Protein AF-X0ZKD6-F1 (afdb_monomer_lite)

Sequence (650 aa):
MKKIFSILFILLLLIPFLISNINLFAEEFKEINYSNDIRKPVVSGIFYPGSAEELKEKIDNLLNKVEREELKGELIGLIVPHAGYDYSGEIAAYAYKQLEGKNFNTVILIGESHYHRFPGASIGNYKSYQTPLGEVEVDNDLATNIIKYEKAIKFYPQVHQGEHSLEVQLPFLQTLLRDFKILPIILGERSSKLSSQIVQAIMQELKGREEKILFIASTDLSHFYPYQTALQLDNLTIKAIEKLDSDSFYQGLSYGNYYLCGGAAVGTLLKIAENLQANKVKLLKYANSGDVTGDKSRVVGYAAFVISKNNPQLNLKEAYYYLELGDSEVQCLLCPRECILVEGERGICGVRQNIKGKLYTLVYGRPVAVHVDPIEKKPISHMLPGSKSFSIATAGCNLGCRFCQNWQISQVLPEDIRSYDLPPEKVVQLALENNCQSIAYTYSEPTIFYEYMIETAKLAHQKGLKNIYVTSGYINPEPLRELCKYIDAANLDIKGFTEDYYRKYCLGKLQPVLESAKIMQEEGVWIELTNLILPTINDDMEVIREMCEWVKKNLGPDVPLYFSRFYPAYKITHLPPTPVETLEKAREIALDVGLHYVYIGNVPGNPAEHTYCPNCGKLLIQRVGFFVTTNNLNEDRCPSCGEKIPGIWK

Foldseek 3Di:
DPVVVVVVVVVVVCVVVVVVVVVVPVVPDPQCQAAQDEQEDDCDVNLADNAQVRRLVLLVVLLVVEDADDDLFAFAEKEFEQGRCLQGVNQRSLQLNNLAPHEFAEEEEEFEQPDDADFAKAKARYQWYAGNNGTAGAPNVLSSQLCVQFVSYGHDNVRRNNDRQRVSNPSSCSNHYPNYHYTYMYGNDQDPVSLVSSLVSNCVSCVPDPGGYYYYQYKWFAWFAFQVVSVVQQVQQVVLLFVLDLVVLSVCVVVVSTGMNRSSSSSSSSVNLVVVVFDGKDWSDKDWSCVSPVDRRTIIITTMMTIGRRFLQFDKDFDDAWDQPDQFWIFGQWFPQRDIAGAQDDDQQLQWGGHRSTIIGRCAQWFQDWDWAAVVVLVDDFAAHQFTATETEAAGANWDAQQQPLCVRHVDHNRSGHTDRGALVNSLVVCVVVRGQAYEHDSGANSSNLVRQQSSLVVNVVVNHAYEHEHCQRTDLPSLLSSLVRHQAYEHEQAAQDQVLCCPRTVHGNVSSLVSLLSSVVSPHQYAYEYEDFPPRRLDLVRLLVVLLSCCVRVNLQHAYEHEWGDQDRNRNPGHIDDPVSRVSSQVSSVVSPRQQYAYAPDFPPQRPFDADSPPRHTAWDDGHRHTPDHNDPQQADPPPRDGRDHHHD

Radius of gyration: 32.44 Å; chains: 1; bounding box: 76×111×81 Å

Structure (mmCIF, N/CA/C/O backbone):
data_AF-X0ZKD6-F1
#
_entry.id   AF-X0ZKD6-F1
#
loop_
_atom_site.group_PDB
_atom_site.id
_atom_site.type_symbol
_atom_site.label_atom_id
_atom_site.label_alt_id
_atom_site.label_comp_id
_atom_site.label_asym_id
_atom_site.label_entity_id
_atom_site.label_seq_id
_atom_site.pdbx_PDB_ins_code
_atom_site.Cartn_x
_atom_site.Cartn_y
_atom_site.Cartn_z
_atom_site.occupancy
_atom_site.B_iso_or_equiv
_atom_site.auth_seq_id
_atom_site.auth_comp_id
_atom_site.auth_asym_id
_atom_site.auth_atom_id
_atom_site.pdbx_PDB_model_num
ATOM 1 N N . MET A 1 1 ? -4.345 86.643 7.576 1.00 53.53 1 MET A N 1
ATOM 2 C CA . MET A 1 1 ? -4.894 86.299 8.912 1.00 53.53 1 MET A CA 1
ATOM 3 C C . MET A 1 1 ? -6.392 85.923 8.941 1.00 53.53 1 MET A C 1
ATOM 5 O O . MET A 1 1 ? -6.964 85.900 10.016 1.00 53.53 1 MET A O 1
ATOM 9 N N . LYS A 1 2 ? -7.037 85.525 7.824 1.00 49.38 2 LYS A N 1
ATOM 10 C CA . LYS A 1 2 ? -8.420 84.975 7.837 1.00 49.38 2 LYS A CA 1
ATOM 11 C C . LYS A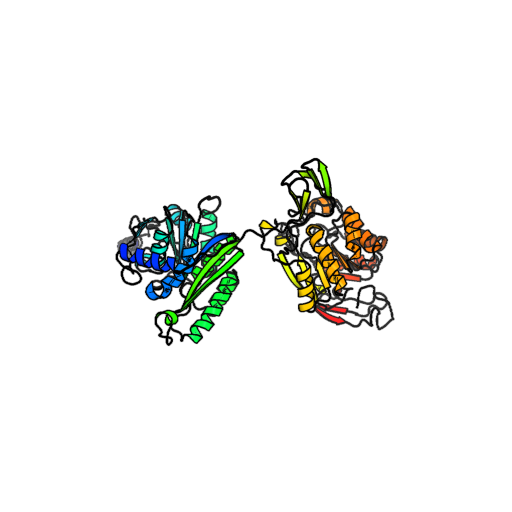 1 2 ? -8.556 83.512 7.365 1.00 49.38 2 LYS A C 1
ATOM 13 O O . LYS A 1 2 ? -9.641 82.961 7.447 1.00 49.38 2 LYS A O 1
ATOM 18 N N . LYS A 1 3 ? -7.469 82.852 6.934 1.00 48.03 3 LYS A N 1
ATOM 19 C CA . LYS A 1 3 ? -7.477 81.425 6.529 1.00 48.03 3 LYS A CA 1
ATOM 20 C C . LYS A 1 3 ? -6.946 80.439 7.584 1.00 48.03 3 LYS A C 1
ATOM 22 O O . LYS A 1 3 ? -7.181 79.250 7.448 1.00 48.03 3 LYS A O 1
ATOM 27 N N . ILE A 1 4 ? -6.294 80.916 8.650 1.00 50.34 4 ILE A N 1
ATOM 28 C CA . ILE A 1 4 ? -5.746 80.048 9.717 1.00 50.34 4 ILE A CA 1
ATOM 29 C C . ILE A 1 4 ? -6.772 79.817 10.845 1.00 50.34 4 ILE A C 1
ATOM 31 O O . ILE A 1 4 ? -6.809 78.745 11.436 1.00 50.34 4 ILE A O 1
ATOM 35 N N . PHE A 1 5 ? -7.694 80.760 11.071 1.00 47.28 5 PHE A N 1
ATOM 36 C CA . PHE A 1 5 ? -8.728 80.627 12.108 1.00 47.28 5 PHE A CA 1
ATOM 37 C C . PHE A 1 5 ? -9.883 79.682 11.740 1.00 47.28 5 PHE A C 1
ATOM 39 O O . PHE A 1 5 ? -10.546 79.164 12.631 1.00 47.28 5 PHE A O 1
ATOM 46 N N . SER A 1 6 ? -10.109 79.405 10.450 1.00 50.22 6 SER A N 1
ATOM 47 C CA . SER A 1 6 ? -11.220 78.538 10.024 1.00 50.22 6 SER A CA 1
ATOM 48 C C . SER A 1 6 ? -10.877 77.042 10.067 1.00 50.22 6 SER A C 1
ATOM 50 O O . SER A 1 6 ? -11.782 76.218 10.106 1.00 50.22 6 SER A O 1
ATOM 52 N N . ILE A 1 7 ? -9.586 76.686 10.084 1.00 51.75 7 ILE A N 1
ATOM 53 C CA . ILE A 1 7 ? -9.123 75.288 10.134 1.00 51.75 7 ILE A CA 1
ATOM 54 C C . ILE A 1 7 ? -9.031 74.801 11.590 1.00 51.75 7 ILE A C 1
ATOM 56 O O . ILE A 1 7 ? -9.408 73.667 11.876 1.00 51.75 7 ILE A O 1
ATOM 60 N N . LEU A 1 8 ? -8.636 75.668 12.534 1.00 48.44 8 LEU A N 1
ATOM 61 C CA . LEU A 1 8 ? -8.572 75.296 13.954 1.00 48.44 8 LEU A CA 1
ATOM 62 C C . LEU A 1 8 ? -9.957 75.046 14.581 1.00 48.44 8 LEU A C 1
ATOM 64 O O . LEU A 1 8 ? -10.080 74.193 15.453 1.00 48.44 8 LEU A O 1
ATOM 68 N N . PHE A 1 9 ? -11.005 75.741 14.123 1.00 50.91 9 PHE A N 1
ATOM 69 C CA . PHE A 1 9 ? -12.355 75.585 14.682 1.00 50.91 9 PHE A CA 1
ATOM 70 C C . PHE A 1 9 ? -13.057 74.297 14.210 1.00 50.91 9 PHE A C 1
ATOM 72 O O . PHE A 1 9 ? -13.840 73.713 14.952 1.00 50.91 9 PHE A O 1
ATOM 79 N N . ILE A 1 10 ? -12.728 73.805 13.007 1.00 52.53 10 ILE A N 1
ATOM 80 C CA . ILE A 1 10 ? -13.249 72.531 12.478 1.00 52.53 10 ILE A CA 1
ATOM 81 C C . ILE A 1 10 ? -12.536 71.333 13.131 1.00 52.53 10 ILE A C 1
ATOM 83 O O . ILE A 1 10 ? -13.174 70.324 13.420 1.00 52.53 10 ILE A O 1
ATOM 87 N N . LEU A 1 11 ? -11.242 71.457 13.451 1.00 47.09 11 LEU A N 1
ATOM 88 C CA . LEU A 1 11 ? -10.489 70.413 14.161 1.00 47.09 11 LEU A CA 1
ATOM 89 C C . LEU A 1 11 ? -10.928 70.243 15.627 1.00 47.09 11 LEU A C 1
ATOM 91 O O . LEU A 1 11 ? -10.964 69.118 16.112 1.00 47.09 11 LEU A O 1
ATOM 95 N N . LEU A 1 12 ? -11.335 71.315 16.318 1.00 49.56 12 LEU A N 1
ATOM 96 C CA . LEU A 1 12 ? -11.807 71.243 17.712 1.00 49.56 12 LEU A CA 1
ATOM 97 C C . LEU A 1 12 ? -13.228 70.670 17.869 1.00 49.56 12 LEU A C 1
ATOM 99 O O . LEU A 1 12 ? -13.537 70.112 18.920 1.00 49.56 12 LEU A O 1
ATOM 103 N N . LEU A 1 13 ? -14.068 70.732 16.829 1.00 48.03 13 LEU A N 1
ATOM 104 C CA . LEU A 1 13 ? -15.412 70.131 16.830 1.00 48.03 13 LEU A CA 1
ATOM 105 C C . LEU A 1 13 ? -15.420 68.630 16.480 1.00 48.03 13 LEU A C 1
ATOM 107 O O . LEU A 1 13 ? -16.409 67.953 16.747 1.00 48.03 13 LEU A O 1
ATOM 111 N N . LEU A 1 14 ? -14.323 68.088 15.936 1.00 44.81 14 LEU A N 1
ATOM 112 C CA . LEU A 1 14 ? -14.193 66.662 15.598 1.00 44.81 14 LEU A CA 1
ATOM 113 C C . LEU A 1 14 ? -13.584 65.811 16.725 1.00 44.81 14 LEU A C 1
ATOM 115 O O . LEU A 1 14 ? -13.736 64.591 16.716 1.00 44.81 14 LEU A O 1
ATOM 119 N N . ILE A 1 15 ? -12.950 66.423 17.730 1.00 48.97 15 ILE A N 1
ATOM 120 C CA . ILE A 1 15 ? -12.330 65.698 18.854 1.00 48.97 15 ILE A CA 1
ATOM 121 C C . ILE A 1 15 ? -13.371 64.964 19.732 1.00 48.97 15 ILE A C 1
ATOM 123 O O . ILE A 1 15 ? -13.140 63.796 20.045 1.00 48.97 15 ILE A O 1
ATOM 127 N N . PRO A 1 16 ? -14.556 65.527 20.058 1.00 45.81 16 PRO A N 1
ATOM 128 C CA . PRO A 1 16 ? -15.586 64.781 20.790 1.00 45.81 16 PRO A CA 1
ATOM 129 C C . PRO A 1 16 ? -16.235 63.661 19.956 1.00 45.81 16 PRO A C 1
ATOM 131 O O . PRO A 1 16 ? -16.715 62.677 20.519 1.00 45.81 16 PRO A O 1
ATOM 134 N N . PHE A 1 17 ? -16.231 63.776 18.620 1.00 44.31 17 PHE A N 1
ATOM 135 C CA . PHE A 1 17 ? -16.804 62.778 17.703 1.00 44.31 17 PHE A CA 1
ATOM 136 C C . PHE A 1 17 ? -15.842 61.612 17.415 1.00 44.31 17 PHE A C 1
ATOM 138 O O . PHE A 1 17 ? -16.290 60.488 17.186 1.00 44.31 17 PHE A O 1
ATOM 145 N N . LEU A 1 18 ? -14.523 61.845 17.488 1.00 43.62 18 LEU A N 1
ATOM 146 C CA . LEU A 1 18 ? -13.526 60.771 17.489 1.00 43.62 18 LEU A CA 1
ATOM 147 C C . LEU A 1 18 ? -13.457 60.055 18.844 1.00 43.62 18 LEU A C 1
ATOM 149 O O . LEU A 1 18 ? -13.386 58.834 18.864 1.00 43.62 18 LEU A O 1
ATOM 153 N N . ILE A 1 19 ? -13.547 60.762 19.975 1.00 46.41 19 ILE A N 1
ATOM 154 C CA . ILE A 1 19 ? -13.463 60.116 21.301 1.00 46.41 19 ILE A CA 1
ATOM 155 C C . ILE A 1 19 ? -14.741 59.318 21.632 1.00 46.41 19 ILE A C 1
ATOM 157 O O . ILE A 1 19 ? -14.655 58.265 22.260 1.00 46.41 19 ILE A O 1
ATOM 161 N N . SER A 1 20 ? -15.915 59.741 21.146 1.00 38.91 20 SER A N 1
ATOM 162 C CA . SER A 1 20 ? -17.156 58.958 21.295 1.00 38.91 20 SER A CA 1
ATOM 163 C C . SER A 1 20 ? -17.243 57.744 20.360 1.00 38.91 20 SER A C 1
ATOM 165 O O . SER A 1 20 ? -17.890 56.771 20.728 1.00 38.91 20 SER A O 1
ATOM 167 N N . ASN A 1 21 ? -16.544 57.733 19.216 1.00 39.16 21 ASN A N 1
ATOM 168 C CA . ASN A 1 21 ? -16.465 56.549 18.344 1.00 39.16 21 ASN A CA 1
ATOM 169 C C . ASN A 1 21 ? -15.278 55.622 18.650 1.00 39.16 21 ASN A C 1
ATOM 171 O O . ASN A 1 21 ? -15.333 54.447 18.302 1.00 39.16 21 ASN A O 1
ATOM 175 N N . ILE A 1 22 ? -14.237 56.094 19.343 1.00 39.00 22 ILE A N 1
ATOM 176 C CA . ILE A 1 22 ? -13.156 55.223 19.833 1.00 39.00 22 ILE A CA 1
ATOM 177 C C . ILE A 1 22 ? -13.643 54.379 21.022 1.00 39.00 22 ILE A C 1
ATOM 179 O O . ILE A 1 22 ? -13.283 53.214 21.115 1.00 39.00 22 ILE A O 1
ATOM 183 N N . ASN A 1 23 ? -14.560 54.888 21.851 1.00 35.38 23 ASN A N 1
ATOM 184 C CA . ASN A 1 23 ? -15.166 54.100 22.936 1.00 35.38 23 ASN A CA 1
ATOM 185 C C . ASN A 1 23 ? -16.366 53.229 22.513 1.00 35.38 23 ASN A C 1
ATOM 187 O O . ASN A 1 23 ? -16.865 52.470 23.336 1.00 35.38 23 ASN A O 1
ATOM 191 N N . LEU A 1 24 ? -16.812 53.296 21.253 1.00 37.22 24 LEU A N 1
ATOM 192 C CA . LEU A 1 24 ? -17.869 52.427 20.701 1.00 37.22 24 LEU A CA 1
ATOM 193 C C . LEU A 1 24 ? -17.323 51.252 19.867 1.00 37.22 24 LEU A C 1
ATOM 195 O O . LEU A 1 24 ? -18.090 50.385 19.462 1.00 37.22 24 LEU A O 1
ATOM 199 N N . PHE A 1 25 ? -16.002 51.188 19.667 1.00 37.78 25 PHE A N 1
ATOM 200 C CA . PHE A 1 25 ? -15.302 50.046 19.062 1.00 37.78 25 PHE A CA 1
ATOM 201 C C . PHE A 1 25 ? -14.156 49.498 19.932 1.00 37.78 25 PHE A C 1
ATOM 203 O O . PHE A 1 25 ? -13.502 48.538 19.536 1.00 37.78 25 PHE A O 1
ATOM 210 N N . ALA A 1 26 ? -13.935 50.069 21.123 1.00 33.50 26 ALA A N 1
ATOM 211 C CA . ALA A 1 26 ? -12.956 49.602 22.110 1.00 33.50 26 ALA A CA 1
ATOM 212 C C . ALA A 1 26 ? -13.557 48.696 23.204 1.00 33.50 26 ALA A C 1
ATOM 214 O O . ALA A 1 26 ? -12.905 48.438 24.214 1.00 33.50 26 ALA A O 1
ATOM 215 N N . GLU A 1 27 ? -14.748 48.128 22.984 1.00 35.12 27 GLU A N 1
ATOM 216 C CA . GLU A 1 27 ? -15.016 46.763 23.459 1.00 35.12 27 GLU A CA 1
ATOM 217 C C . GLU A 1 27 ? -14.359 45.788 22.471 1.00 35.12 27 GLU A C 1
ATOM 219 O O . GLU A 1 27 ? -15.003 45.019 21.758 1.00 35.12 27 GLU A O 1
ATOM 224 N N . GLU A 1 28 ? -13.028 45.864 22.389 1.00 38.66 28 GLU A N 1
ATOM 225 C CA . GLU A 1 28 ? -12.229 44.792 21.823 1.00 38.66 28 GLU A CA 1
ATOM 226 C C . GLU A 1 28 ? -12.527 43.545 22.650 1.00 38.66 28 GLU A C 1
ATOM 228 O O . GLU A 1 28 ? -12.173 43.447 23.828 1.00 38.66 28 GLU A O 1
ATOM 233 N N . PHE A 1 29 ? -13.236 42.617 22.009 1.00 43.81 29 PHE A N 1
ATOM 234 C CA . PHE A 1 29 ? -13.359 41.219 22.376 1.00 43.81 29 PHE A CA 1
ATOM 235 C C . PHE A 1 29 ? -12.058 40.742 23.030 1.00 43.81 29 PHE A C 1
ATOM 237 O O . PHE A 1 29 ? -11.100 40.376 22.348 1.00 43.81 29 PHE A O 1
ATOM 244 N N . LYS A 1 30 ? -12.030 40.666 24.365 1.00 42.50 30 LYS A N 1
ATOM 245 C CA . LYS A 1 30 ? -11.218 39.633 25.000 1.00 42.50 30 LYS A CA 1
ATOM 246 C C . LYS A 1 30 ? -11.683 38.337 24.348 1.00 42.50 30 LYS A C 1
ATOM 248 O O . LYS A 1 30 ? -12.866 38.019 24.439 1.00 42.50 30 LYS A O 1
ATOM 253 N N . GLU A 1 31 ? -10.797 37.633 23.648 1.00 57.66 31 GLU A N 1
ATOM 254 C CA . GLU A 1 31 ? -11.055 36.257 23.230 1.00 57.66 31 GLU A CA 1
ATOM 255 C C . GLU A 1 31 ? -11.276 35.446 24.510 1.00 57.66 31 GLU A C 1
ATOM 257 O O . GLU A 1 31 ? -10.340 34.974 25.159 1.00 57.66 31 GLU A O 1
ATOM 262 N N . ILE A 1 32 ? -12.536 35.381 24.947 1.00 59.94 32 ILE A N 1
ATOM 263 C CA . ILE A 1 32 ? -12.964 34.520 26.035 1.00 59.94 32 ILE A CA 1
ATOM 264 C C . ILE A 1 32 ? -12.876 33.120 25.459 1.00 59.94 32 ILE A C 1
ATOM 266 O O . ILE A 1 32 ? -13.803 32.617 24.834 1.00 59.94 32 ILE A O 1
ATOM 270 N N . ASN A 1 33 ? -11.710 32.515 25.634 1.00 75.25 33 ASN A N 1
ATOM 271 C CA . ASN A 1 33 ? -11.472 31.167 25.163 1.00 75.25 33 ASN A CA 1
ATOM 272 C C . ASN A 1 33 ? -12.085 30.130 26.096 1.00 75.25 33 ASN A C 1
ATOM 274 O O . ASN A 1 33 ? -12.105 28.985 25.693 1.00 75.25 33 ASN A O 1
ATOM 278 N N . TYR A 1 34 ? -12.588 30.504 27.281 1.00 87.69 34 TYR A N 1
ATOM 279 C CA . TYR A 1 34 ? -13.084 29.603 28.327 1.00 87.69 34 TYR A CA 1
ATOM 280 C C . TYR A 1 34 ? -14.214 30.248 29.153 1.00 87.69 34 TYR A C 1
ATOM 282 O O . TYR A 1 34 ? -14.156 31.444 29.439 1.00 87.69 34 TYR A O 1
ATOM 290 N N . SER A 1 35 ? -15.209 29.461 29.575 1.00 89.50 35 SER A N 1
ATOM 291 C CA . SER A 1 35 ? -16.258 29.861 30.523 1.00 89.50 35 SER A CA 1
ATOM 292 C C . SER A 1 35 ? -16.315 28.911 31.723 1.00 89.50 35 SER A C 1
ATOM 294 O O . SER A 1 35 ? -16.277 27.695 31.564 1.00 89.50 35 SER A O 1
ATOM 296 N N . ASN A 1 36 ? -16.492 29.472 32.925 1.00 90.06 36 ASN A N 1
ATOM 297 C CA . ASN A 1 36 ? -16.767 28.711 34.151 1.00 90.06 36 ASN A CA 1
ATOM 298 C C . ASN A 1 36 ? -18.225 28.220 34.252 1.00 90.06 36 ASN A C 1
ATOM 300 O O . ASN A 1 36 ? -18.577 27.552 35.227 1.00 90.06 36 ASN A O 1
ATOM 304 N N . ASP A 1 37 ? -19.074 28.564 33.283 1.00 94.44 37 ASP A N 1
ATOM 305 C CA . ASP A 1 37 ? -20.477 28.165 33.267 1.00 94.44 37 ASP A CA 1
ATOM 306 C C . ASP A 1 37 ? -20.640 26.675 32.948 1.00 94.44 37 ASP A C 1
ATOM 308 O O . ASP A 1 37 ? -19.805 26.050 32.288 1.00 94.44 37 ASP A O 1
ATOM 312 N N . ILE A 1 38 ? -21.775 26.127 33.376 1.00 97.25 38 ILE A N 1
ATOM 313 C CA . ILE A 1 38 ? -22.216 24.770 33.053 1.00 97.25 38 ILE A CA 1
ATOM 314 C C . ILE A 1 38 ? -23.229 24.858 31.912 1.00 97.25 38 ILE A C 1
ATOM 316 O O . ILE A 1 38 ? -24.258 25.530 32.040 1.00 97.25 38 ILE A O 1
ATOM 320 N N . ARG A 1 39 ? -22.982 24.146 30.811 1.00 97.56 39 ARG A N 1
ATOM 321 C CA . ARG A 1 39 ? -23.904 24.085 29.672 1.00 97.56 39 ARG A CA 1
ATOM 322 C C . ARG A 1 39 ? -25.106 23.206 30.048 1.00 97.56 39 ARG A C 1
ATOM 324 O O . ARG A 1 39 ? -24.971 21.997 30.225 1.00 97.56 39 ARG A O 1
ATOM 331 N N . LYS A 1 40 ? -26.293 23.814 30.163 1.00 97.56 40 LYS A N 1
ATOM 332 C CA . LYS A 1 40 ? -27.558 23.139 30.522 1.00 97.56 40 LYS A CA 1
ATOM 333 C C . LYS A 1 40 ? -28.143 22.323 29.357 1.00 97.56 40 LYS A C 1
ATOM 335 O O . LYS A 1 40 ? -27.952 22.730 28.214 1.00 97.56 40 LYS A O 1
ATOM 340 N N . PRO A 1 41 ? -28.845 21.202 29.617 1.00 96.81 41 PRO A N 1
ATOM 341 C CA . PRO A 1 41 ? -29.496 20.431 28.561 1.00 96.81 41 PRO A CA 1
ATOM 342 C C . PRO A 1 41 ? -30.674 21.209 27.963 1.00 96.81 41 PRO A C 1
ATOM 344 O O . PRO A 1 41 ? -31.427 21.840 28.705 1.00 96.81 41 PRO A O 1
ATOM 347 N N . VAL A 1 42 ? -30.848 21.149 26.641 1.00 96.06 42 VAL A N 1
ATOM 348 C CA . VAL A 1 42 ? -31.945 21.826 25.925 1.00 96.06 42 VAL A CA 1
ATOM 349 C C . VAL A 1 42 ? -33.024 20.885 25.415 1.00 96.06 42 VAL A C 1
ATOM 351 O O . VAL A 1 42 ? -34.132 21.339 25.144 1.00 96.06 42 VAL A O 1
ATOM 354 N N . VAL A 1 43 ? -32.731 19.586 25.296 1.00 97.06 43 VAL A N 1
ATOM 355 C CA . VAL A 1 43 ? -33.696 18.588 24.801 1.00 97.06 43 VAL A CA 1
ATOM 356 C C . VAL A 1 43 ? -34.008 17.490 25.824 1.00 97.06 43 VAL A C 1
ATOM 358 O O . VAL A 1 43 ? -34.683 16.512 25.495 1.00 97.06 43 VAL A O 1
ATOM 361 N N . SER A 1 44 ? -33.581 17.663 27.078 1.00 96.81 44 SER A N 1
ATOM 362 C CA . SER A 1 44 ? -34.005 16.825 28.207 1.00 96.81 44 SER A CA 1
ATOM 363 C C . SER A 1 44 ? -35.524 16.892 28.404 1.00 96.81 44 SER A C 1
ATOM 365 O O . SER A 1 44 ? -36.106 17.975 28.453 1.00 96.81 44 SER A O 1
ATOM 367 N N . GLY A 1 45 ? -36.172 15.730 28.481 1.00 96.25 45 GLY A N 1
ATOM 368 C CA . GLY A 1 45 ? -37.630 15.591 28.497 1.00 96.25 45 GLY A CA 1
ATOM 369 C C . GLY A 1 45 ? -38.299 15.684 27.119 1.00 96.25 45 GLY A C 1
ATOM 370 O O . GLY A 1 45 ? -39.517 15.554 27.041 1.00 96.25 45 GLY A O 1
ATOM 371 N N . ILE A 1 46 ? -37.532 15.897 26.041 1.00 96.06 46 ILE A N 1
ATOM 372 C CA . ILE A 1 46 ? -38.046 16.005 24.664 1.00 96.06 46 ILE A CA 1
ATOM 373 C C . ILE A 1 46 ? -37.453 14.904 23.780 1.00 96.06 46 ILE A C 1
ATOM 375 O O . ILE A 1 46 ? -38.188 14.139 23.165 1.00 96.06 46 ILE A O 1
ATOM 379 N N . PHE A 1 47 ? -36.122 14.826 23.693 1.00 97.19 47 PHE A N 1
ATOM 380 C CA . PHE A 1 47 ? -35.424 13.839 22.857 1.00 97.19 47 PHE A CA 1
ATOM 381 C C . PHE A 1 47 ? -35.048 12.594 23.658 1.00 97.19 47 PHE A C 1
ATOM 383 O O . PHE A 1 47 ? -34.884 11.518 23.089 1.00 97.19 47 PHE A O 1
ATOM 390 N N . TYR A 1 48 ? -34.925 12.731 24.973 1.00 97.88 48 TYR A N 1
ATOM 391 C CA . TYR A 1 48 ? -34.658 11.654 25.915 1.00 97.88 48 TYR A CA 1
ATOM 392 C C . TYR A 1 48 ? -35.322 11.989 27.268 1.00 97.88 48 TYR A C 1
ATOM 394 O O . TYR A 1 48 ? -35.624 13.163 27.505 1.00 97.88 48 TYR A O 1
ATOM 402 N N . PRO A 1 49 ? -35.585 11.002 28.148 1.00 98.00 49 PRO A N 1
ATOM 403 C CA . PRO A 1 49 ? -36.276 11.241 29.419 1.00 98.00 49 PRO A CA 1
ATOM 404 C C . PRO A 1 49 ? -35.611 12.303 30.305 1.00 98.00 49 PRO A C 1
ATOM 406 O O . PRO A 1 49 ? -34.387 12.410 30.353 1.00 98.00 49 PRO A O 1
ATOM 409 N N . GLY A 1 50 ? -36.427 13.090 31.009 1.00 96.56 50 GLY A N 1
ATOM 410 C CA . GLY A 1 50 ? -35.947 14.197 31.844 1.00 96.56 50 GLY A CA 1
ATOM 411 C C . GLY A 1 50 ? -35.482 13.793 33.246 1.00 96.56 50 GLY A C 1
ATOM 412 O O . GLY A 1 50 ? -34.737 14.546 33.873 1.00 96.56 50 GLY A O 1
ATOM 413 N N . SER A 1 51 ? -35.908 12.626 33.740 1.00 97.62 51 SER A N 1
ATOM 414 C CA . SER A 1 51 ? -35.467 12.065 35.020 1.00 97.62 51 SER A CA 1
ATOM 415 C C . SER A 1 51 ? -34.274 11.126 34.826 1.00 97.62 51 SER A C 1
ATOM 417 O O . SER A 1 51 ? -34.132 10.474 33.789 1.00 97.62 51 SER A O 1
ATOM 419 N N . ALA A 1 52 ? -33.392 11.070 35.826 1.00 97.75 52 ALA A N 1
ATOM 420 C CA . ALA A 1 52 ? -32.181 10.256 35.770 1.00 97.75 52 ALA A CA 1
ATOM 421 C C . ALA A 1 52 ? -32.512 8.758 35.699 1.00 97.75 52 ALA A C 1
ATOM 423 O O . ALA A 1 52 ? -31.896 8.013 34.937 1.00 97.75 52 ALA A O 1
ATOM 424 N N . GLU A 1 53 ? -33.506 8.330 36.478 1.00 97.44 53 GLU A N 1
ATOM 425 C CA . GLU A 1 53 ? -33.947 6.945 36.586 1.00 97.44 53 GLU A CA 1
ATOM 426 C C . GLU A 1 53 ? -34.532 6.439 35.261 1.00 97.44 53 GLU A C 1
ATOM 428 O O . GLU A 1 53 ? -34.064 5.425 34.741 1.00 97.44 53 GLU A O 1
ATOM 433 N N . GLU A 1 54 ? -35.485 7.172 34.668 1.00 97.94 54 GLU A N 1
ATOM 434 C CA . GLU A 1 54 ? -36.098 6.787 33.387 1.00 97.94 54 GLU A CA 1
ATOM 435 C C . GLU A 1 54 ? -35.084 6.823 32.243 1.00 97.94 54 GLU A C 1
ATOM 437 O O . GLU A 1 54 ? -35.101 5.959 31.366 1.00 97.94 54 GLU A O 1
ATOM 442 N N . LEU A 1 55 ? -34.181 7.811 32.238 1.00 98.25 55 LEU A N 1
ATOM 443 C CA . LEU A 1 55 ? -33.148 7.930 31.213 1.00 98.25 55 LEU A CA 1
ATOM 444 C C . LEU A 1 55 ? -32.190 6.740 31.257 1.00 98.25 55 LEU A C 1
ATOM 446 O O . LEU A 1 55 ? -31.886 6.155 30.216 1.00 98.25 55 LEU A O 1
ATOM 450 N N . LYS A 1 56 ? -31.747 6.357 32.458 1.00 97.06 56 LYS A N 1
ATOM 451 C CA . LYS A 1 56 ? -30.875 5.200 32.643 1.00 97.06 56 LYS A CA 1
ATOM 452 C C . LYS A 1 56 ? -31.571 3.908 32.219 1.00 97.06 56 LYS A C 1
ATOM 454 O O . LYS A 1 56 ? -31.013 3.170 31.413 1.00 97.06 56 LYS A O 1
ATOM 459 N N . GLU A 1 57 ? -32.803 3.677 32.675 1.00 97.88 57 GLU A N 1
ATOM 460 C CA . GLU A 1 57 ? -33.584 2.495 32.291 1.00 97.88 57 GLU A CA 1
ATOM 461 C C . GLU A 1 57 ? -33.793 2.421 30.770 1.00 97.88 57 GLU A C 1
ATOM 463 O O . GLU A 1 57 ? -33.631 1.363 30.157 1.00 97.88 57 GLU A O 1
ATOM 468 N N . LYS A 1 58 ? -34.103 3.554 30.126 1.00 98.19 58 LYS A N 1
ATOM 469 C CA . LYS A 1 58 ? -34.253 3.635 28.668 1.00 98.19 58 LYS A CA 1
ATOM 470 C C . LYS A 1 58 ? -32.965 3.232 27.949 1.00 98.19 58 LYS A C 1
ATOM 472 O O . LYS A 1 58 ? -33.034 2.443 27.008 1.00 98.19 58 LYS A O 1
ATOM 477 N N . ILE A 1 59 ? -31.812 3.752 28.372 1.00 98.06 59 ILE A N 1
ATOM 478 C CA . ILE A 1 59 ? -30.511 3.446 27.758 1.00 98.06 59 ILE A CA 1
ATOM 479 C C . ILE A 1 59 ? -30.133 1.980 27.982 1.00 98.06 59 ILE A C 1
ATOM 481 O O . ILE A 1 59 ? -29.759 1.310 27.021 1.00 98.06 59 ILE A O 1
ATOM 485 N N . ASP A 1 60 ? -30.286 1.463 29.203 1.00 97.56 60 ASP A N 1
ATOM 486 C CA . ASP A 1 60 ? -29.995 0.062 29.531 1.00 97.56 60 ASP A CA 1
ATOM 487 C C . ASP A 1 60 ? -30.840 -0.882 28.658 1.00 97.56 60 ASP A C 1
ATOM 489 O O . ASP A 1 60 ? -30.321 -1.823 28.054 1.00 97.56 60 ASP A O 1
ATOM 493 N N . ASN A 1 61 ? -32.130 -0.580 28.486 1.00 97.81 61 ASN A N 1
ATOM 494 C CA . ASN A 1 61 ? -33.020 -1.335 27.604 1.00 97.81 61 ASN A CA 1
ATOM 495 C C . ASN A 1 61 ? -32.599 -1.286 26.127 1.00 97.81 61 ASN A C 1
ATOM 497 O O . ASN A 1 61 ? -32.744 -2.284 25.421 1.00 97.81 61 ASN A O 1
ATOM 501 N N . LEU A 1 62 ? -32.093 -0.150 25.637 1.00 98.00 62 LEU A N 1
ATOM 502 C CA . LEU A 1 62 ? -31.584 -0.034 24.267 1.00 98.00 62 LEU A CA 1
ATOM 503 C C . LEU A 1 62 ? -30.282 -0.828 24.085 1.00 98.00 62 LEU A C 1
ATOM 505 O O . LEU A 1 62 ? -30.150 -1.566 23.111 1.00 98.00 62 LEU A O 1
ATOM 509 N N . LEU A 1 63 ? -29.349 -0.732 25.035 1.00 97.50 63 LEU A N 1
ATOM 510 C CA . LEU A 1 63 ? -28.065 -1.440 24.998 1.00 97.50 63 LEU A CA 1
ATOM 511 C C . LEU A 1 63 ? -28.220 -2.961 25.140 1.00 97.50 63 LEU A C 1
ATOM 513 O O . LEU A 1 63 ? -27.448 -3.705 24.540 1.00 97.50 63 LEU A O 1
ATOM 517 N N . ASN A 1 64 ? -29.215 -3.435 25.894 1.00 96.31 64 ASN A N 1
ATOM 518 C CA . ASN A 1 64 ? -29.478 -4.866 26.088 1.00 96.31 64 ASN A CA 1
ATOM 519 C C . ASN A 1 64 ? -30.047 -5.565 24.843 1.00 96.31 64 ASN A C 1
ATOM 521 O O . ASN A 1 64 ? -29.988 -6.788 24.753 1.00 96.31 64 ASN A O 1
ATOM 525 N N . LYS A 1 65 ? -30.585 -4.814 23.874 1.00 94.50 65 LYS A N 1
ATOM 526 C CA . LYS A 1 65 ? -31.089 -5.359 22.598 1.00 94.50 65 LYS A CA 1
ATOM 527 C C . LYS A 1 65 ? -29.994 -5.602 21.562 1.00 94.50 65 LYS A C 1
ATOM 529 O O . LYS A 1 65 ? -30.275 -6.127 20.487 1.00 94.50 65 LYS A O 1
ATOM 534 N N . VAL A 1 66 ? -28.777 -5.157 21.847 1.00 94.38 66 VAL A N 1
ATOM 535 C CA . VAL A 1 66 ? -27.697 -5.053 20.875 1.00 94.38 66 VAL A CA 1
ATOM 536 C C . VAL A 1 66 ? -26.521 -5.893 21.339 1.00 94.38 66 VAL A C 1
ATOM 538 O O . VAL A 1 66 ? -26.079 -5.803 22.484 1.00 94.38 66 VAL A O 1
ATOM 541 N N . GLU A 1 67 ? -25.967 -6.674 20.420 1.00 90.38 67 GLU A N 1
ATOM 542 C CA . GLU A 1 67 ? -24.730 -7.404 20.658 1.00 90.38 67 GLU A CA 1
ATOM 543 C C . GLU A 1 67 ? -23.507 -6.560 20.298 1.00 90.38 67 GLU A C 1
ATOM 545 O O . GLU A 1 67 ? -23.508 -5.735 19.378 1.00 90.38 67 GLU A O 1
ATOM 550 N N . ARG A 1 68 ? -22.430 -6.774 21.051 1.00 89.62 68 ARG A N 1
ATOM 551 C CA . ARG A 1 68 ? -21.142 -6.161 20.760 1.00 89.62 68 ARG A CA 1
ATOM 552 C C . ARG A 1 68 ? -20.496 -6.858 19.564 1.00 89.62 68 ARG A C 1
ATOM 554 O O . ARG A 1 68 ? -20.478 -8.079 19.479 1.00 89.62 68 ARG A O 1
ATOM 561 N N . GLU A 1 69 ? -19.887 -6.072 18.688 1.00 85.62 69 GLU A N 1
ATOM 562 C CA . GLU A 1 69 ? -19.089 -6.571 17.576 1.00 85.62 69 GLU A CA 1
ATOM 563 C C . GLU A 1 69 ? -17.656 -6.873 18.027 1.00 85.62 69 GLU A C 1
ATOM 565 O O . GLU A 1 69 ? -17.023 -6.111 18.770 1.00 85.62 69 GLU A O 1
ATOM 570 N N . GLU A 1 70 ? -17.107 -7.987 17.548 1.00 78.44 70 GLU A N 1
ATOM 571 C CA . GLU A 1 70 ? -15.725 -8.366 17.828 1.00 78.44 70 GLU A CA 1
ATOM 572 C C . GLU A 1 70 ? -14.765 -7.544 16.948 1.00 78.44 70 GLU A C 1
ATOM 574 O O . GLU A 1 70 ? -14.485 -7.862 15.789 1.00 78.44 70 GLU A O 1
ATOM 579 N N . LEU A 1 71 ? -14.268 -6.432 17.496 1.00 78.75 71 LEU A N 1
ATOM 580 C CA . LEU A 1 71 ? -13.283 -5.589 16.820 1.00 78.75 71 LEU A CA 1
ATOM 581 C C . LEU A 1 71 ? -11.897 -6.250 16.861 1.00 78.75 71 LEU A C 1
ATOM 583 O O . LEU A 1 71 ? -11.320 -6.430 17.931 1.00 78.75 71 LEU A O 1
ATOM 587 N N . LYS A 1 72 ? -11.319 -6.529 15.687 1.00 72.00 72 LYS A N 1
ATOM 588 C CA . LYS A 1 72 ? -9.959 -7.089 15.517 1.00 72.00 72 LYS A CA 1
ATOM 589 C C . LYS A 1 72 ? -8.845 -6.037 15.676 1.00 72.00 72 LYS A C 1
ATOM 591 O O . LYS A 1 72 ? -7.805 -6.121 15.021 1.00 72.00 72 LYS A O 1
ATOM 596 N N . GLY A 1 73 ? -9.078 -5.005 16.486 1.00 80.25 73 GLY A N 1
ATOM 597 C CA . GLY A 1 73 ? -8.231 -3.820 16.527 1.00 80.25 73 GLY A CA 1
ATOM 598 C C . GLY A 1 73 ? -8.612 -2.785 17.572 1.00 80.25 73 GLY A C 1
ATOM 599 O O . GLY A 1 73 ? -9.529 -2.969 18.377 1.00 80.25 73 GLY A O 1
ATOM 600 N N . GLU A 1 74 ? -7.896 -1.670 17.520 1.00 89.81 74 GLU A N 1
ATOM 601 C CA . GLU A 1 74 ? -8.167 -0.486 18.321 1.00 89.81 74 GLU A CA 1
ATOM 602 C C . GLU A 1 74 ? -9.411 0.244 17.797 1.00 89.81 74 GLU A C 1
ATOM 604 O O . GLU A 1 74 ? -9.588 0.426 16.591 1.00 89.81 74 GLU A O 1
ATOM 609 N N . LEU A 1 75 ? -10.286 0.656 18.715 1.00 94.62 75 LEU A N 1
ATOM 610 C CA . LEU A 1 75 ? -11.447 1.483 18.402 1.00 94.62 75 LEU A CA 1
ATOM 611 C C . LEU A 1 75 ? -10.994 2.940 18.287 1.00 94.62 75 LEU A C 1
ATOM 613 O O . LEU A 1 75 ? -10.507 3.490 19.268 1.00 94.62 75 LEU A O 1
ATOM 617 N N . ILE A 1 76 ? -11.197 3.549 17.119 1.00 96.12 76 ILE A N 1
ATOM 618 C CA . ILE A 1 76 ? -10.810 4.938 16.845 1.00 96.12 76 ILE A CA 1
ATOM 619 C C . ILE A 1 76 ? -12.006 5.873 17.009 1.00 96.12 76 ILE A C 1
ATOM 621 O O . ILE A 1 76 ? -11.909 6.910 17.662 1.00 96.12 76 ILE A O 1
ATOM 625 N N . GLY A 1 77 ? -13.156 5.513 16.439 1.00 97.94 77 GLY A N 1
ATOM 626 C CA . GLY A 1 77 ? -14.311 6.393 16.505 1.00 97.94 77 GLY A CA 1
ATOM 627 C C . GLY A 1 77 ? -15.631 5.772 16.098 1.00 97.94 77 GLY A C 1
ATOM 628 O O . GLY A 1 77 ? -15.691 4.637 15.622 1.00 97.94 77 GLY A O 1
ATOM 629 N N . LEU A 1 78 ? -16.692 6.544 16.306 1.00 98.75 78 LEU A N 1
ATOM 630 C CA . LEU A 1 78 ? -18.076 6.180 16.023 1.00 98.75 78 LEU A CA 1
ATOM 631 C C . LEU A 1 78 ? -18.740 7.261 15.163 1.00 98.75 78 LEU A C 1
ATOM 633 O O . LEU A 1 78 ? -18.462 8.449 15.319 1.00 98.75 78 LEU A O 1
ATOM 637 N N . ILE A 1 79 ? -19.648 6.854 14.280 1.00 98.81 79 ILE A N 1
ATOM 638 C CA . ILE A 1 79 ? -20.589 7.768 13.615 1.00 98.81 79 ILE A CA 1
ATOM 639 C C . ILE A 1 79 ? -21.980 7.390 14.107 1.00 98.81 79 ILE A C 1
ATOM 641 O O . ILE A 1 79 ? -22.346 6.215 14.013 1.00 98.81 79 ILE A O 1
ATOM 645 N N . VAL A 1 80 ? -22.706 8.351 14.680 1.00 98.62 80 VAL A N 1
ATOM 646 C CA . VAL A 1 80 ? -23.899 8.091 15.503 1.00 98.62 80 VAL A CA 1
ATOM 647 C C . VAL A 1 80 ? -25.013 9.100 15.182 1.00 98.62 80 VAL A C 1
ATOM 649 O O . VAL A 1 80 ? -24.707 10.283 15.011 1.00 98.62 80 VAL A O 1
ATOM 652 N N . PRO A 1 81 ? -26.292 8.676 15.106 1.00 98.25 81 PRO A N 1
ATOM 653 C CA . PRO A 1 81 ? -27.424 9.586 14.919 1.00 98.25 81 PRO A CA 1
ATOM 654 C C . PRO A 1 81 ? -27.699 10.464 16.145 1.00 98.25 81 PRO A C 1
ATOM 656 O O . PRO A 1 81 ? -27.250 10.170 17.254 1.00 98.25 81 PRO A O 1
ATOM 659 N N . HIS A 1 82 ? -28.466 11.538 15.950 1.00 97.62 82 HIS A N 1
ATOM 660 C CA . HIS A 1 82 ? -28.816 12.498 17.006 1.00 97.62 82 HIS A CA 1
ATOM 661 C C . HIS A 1 82 ? -30.302 12.872 17.091 1.00 97.62 82 HIS A C 1
ATOM 663 O O . HIS A 1 82 ? -30.659 13.810 17.807 1.00 97.62 82 HIS A O 1
ATOM 669 N N . ALA A 1 83 ? -31.187 12.139 16.412 1.00 95.81 83 ALA A N 1
ATOM 670 C CA . ALA A 1 83 ? -32.623 12.250 16.673 1.00 95.81 83 ALA A CA 1
ATOM 671 C C . ALA A 1 83 ? -32.997 11.804 18.107 1.00 95.81 83 ALA A C 1
ATOM 673 O O . ALA A 1 83 ? -32.183 11.247 18.846 1.00 95.81 83 ALA A O 1
ATOM 674 N N . GLY A 1 84 ? -34.258 12.017 18.497 1.00 97.44 84 GLY A N 1
ATOM 675 C CA . GLY A 1 84 ? -34.778 11.534 19.779 1.00 97.44 84 GLY A CA 1
ATOM 676 C C . GLY A 1 84 ? -34.665 10.011 19.934 1.00 97.44 84 GLY A C 1
ATOM 677 O O . GLY A 1 84 ? -34.804 9.262 18.963 1.00 97.44 84 GLY A O 1
ATOM 678 N N . TYR A 1 85 ? -34.451 9.547 21.167 1.00 97.88 85 TYR A N 1
ATOM 679 C CA . TYR A 1 85 ? -34.156 8.148 21.501 1.00 97.88 85 TYR A CA 1
ATOM 680 C C . TYR A 1 85 ? -35.260 7.174 21.097 1.00 97.88 85 TYR A C 1
ATOM 682 O O . TYR A 1 85 ? -34.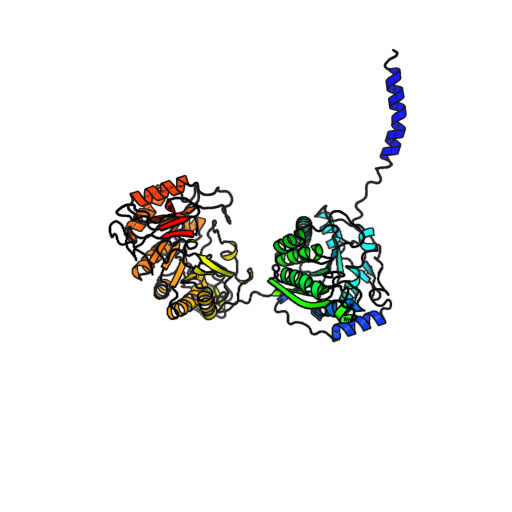971 6.009 20.831 1.00 97.88 85 TYR A O 1
ATOM 690 N N . ASP A 1 86 ? -36.504 7.640 21.013 1.00 95.56 86 ASP A N 1
ATOM 691 C CA . ASP A 1 86 ? -37.610 6.825 20.515 1.00 95.56 86 ASP A CA 1
ATOM 692 C C . ASP A 1 86 ? -37.469 6.472 19.032 1.00 95.56 86 ASP A C 1
ATOM 694 O O . ASP A 1 86 ? -37.978 5.437 18.622 1.00 95.56 86 ASP A O 1
ATOM 698 N N . TYR A 1 87 ? -36.747 7.276 18.244 1.00 95.88 87 TYR A N 1
ATOM 699 C CA . TYR A 1 87 ? -36.548 7.057 16.811 1.00 95.88 87 TYR A CA 1
ATOM 700 C C . TYR A 1 87 ? -35.182 6.443 16.498 1.00 95.88 87 TYR A C 1
ATOM 702 O O . TYR A 1 87 ? -35.099 5.425 15.816 1.00 95.88 87 TYR A O 1
ATOM 710 N N . SER A 1 88 ? -34.100 7.059 16.978 1.00 97.00 88 SER A N 1
ATOM 711 C CA . SER A 1 88 ? -32.729 6.687 16.601 1.00 97.00 88 SER A CA 1
ATOM 712 C C . SER A 1 88 ? -31.961 5.969 17.710 1.00 97.00 88 SER A C 1
ATOM 714 O O . SER A 1 88 ? -30.870 5.459 17.454 1.00 97.00 88 SER A O 1
ATOM 716 N N . GLY A 1 89 ? -32.512 5.892 18.928 1.00 97.56 89 GLY A N 1
ATOM 717 C CA . GLY A 1 89 ? -31.801 5.395 20.109 1.00 97.56 89 GLY A CA 1
ATOM 718 C C . GLY A 1 89 ? -31.334 3.946 19.976 1.00 97.56 89 GLY A C 1
ATOM 719 O O . GLY A 1 89 ? -30.235 3.616 20.414 1.00 97.56 89 GLY A O 1
ATOM 720 N N . GLU A 1 90 ? -32.115 3.086 19.315 1.00 97.06 90 GLU A N 1
ATOM 721 C CA . GLU A 1 90 ? -31.692 1.706 19.041 1.00 97.06 90 GLU A CA 1
ATOM 722 C C . GLU A 1 90 ? -30.491 1.671 18.090 1.00 97.06 90 GLU A C 1
ATOM 724 O O . GLU A 1 90 ? -29.538 0.935 18.324 1.00 97.06 90 GLU A O 1
ATOM 729 N N . ILE A 1 91 ? -30.489 2.514 17.056 1.00 98.25 91 ILE A N 1
ATOM 730 C CA . ILE A 1 91 ? -29.375 2.614 16.108 1.00 98.25 91 ILE A CA 1
ATOM 731 C C . ILE A 1 91 ? -28.138 3.168 16.810 1.00 98.25 91 ILE A C 1
ATOM 733 O O . ILE A 1 91 ? -27.061 2.593 16.676 1.00 98.25 91 ILE A O 1
ATOM 737 N N . ALA A 1 92 ? -28.288 4.211 17.630 1.00 98.44 92 ALA A N 1
ATOM 738 C CA . ALA A 1 92 ? -27.201 4.732 18.453 1.00 98.44 92 ALA A CA 1
ATOM 739 C C . ALA A 1 92 ? -26.617 3.658 19.390 1.00 98.44 92 ALA A C 1
ATOM 741 O O . ALA A 1 92 ? -25.395 3.554 19.520 1.00 98.44 92 ALA A O 1
ATOM 742 N N . ALA A 1 93 ? -27.459 2.798 19.974 1.00 98.38 93 ALA A N 1
ATOM 743 C CA . ALA A 1 93 ? -27.016 1.708 20.838 1.00 98.38 93 ALA A CA 1
ATOM 744 C C . ALA A 1 93 ? -26.082 0.713 20.125 1.00 98.38 93 ALA A C 1
ATOM 746 O O . ALA A 1 93 ? -25.136 0.249 20.757 1.00 98.38 93 ALA A O 1
ATOM 747 N N . TYR A 1 94 ? -26.246 0.454 18.816 1.00 98.25 94 TYR A N 1
ATOM 748 C CA . TYR A 1 94 ? -25.276 -0.342 18.037 1.00 98.25 94 TYR A CA 1
ATOM 749 C C . TYR A 1 94 ? -23.861 0.234 18.105 1.00 98.25 94 TYR A C 1
ATOM 751 O O . TYR A 1 94 ? -22.915 -0.517 18.353 1.00 98.25 94 TYR A O 1
ATOM 759 N N . ALA A 1 95 ? -23.702 1.549 17.941 1.00 98.00 95 ALA A N 1
ATOM 760 C CA . ALA A 1 95 ? -22.402 2.208 18.056 1.00 98.00 95 ALA A CA 1
ATOM 761 C C . ALA A 1 95 ? -21.882 2.203 19.499 1.00 98.00 95 ALA A C 1
ATOM 763 O O . ALA A 1 95 ? -20.739 1.823 19.754 1.00 98.00 95 ALA A O 1
ATOM 764 N N . TYR A 1 96 ? -22.727 2.578 20.457 1.00 98.38 96 TYR A N 1
ATOM 765 C CA . TYR A 1 96 ? -22.311 2.722 21.849 1.00 98.38 96 TYR A CA 1
ATOM 766 C C . TYR A 1 96 ? -22.006 1.400 22.547 1.00 98.38 96 TYR A C 1
ATOM 768 O O . TYR A 1 96 ? -21.075 1.346 23.349 1.00 98.38 96 TYR A O 1
ATOM 776 N N . LYS A 1 97 ? -22.677 0.301 22.187 1.00 97.62 97 LYS A N 1
ATOM 777 C CA . LYS A 1 97 ? -22.371 -1.037 22.719 1.00 97.62 97 LYS A CA 1
ATOM 778 C C . LYS A 1 97 ? -20.905 -1.438 22.499 1.00 97.62 97 LYS A C 1
ATOM 780 O O . LYS A 1 97 ? -20.349 -2.210 23.276 1.00 97.62 97 LYS A O 1
ATOM 785 N N . GLN A 1 98 ? -20.230 -0.849 21.506 1.00 95.62 98 GLN A N 1
ATOM 786 C CA . GLN A 1 98 ? -18.809 -1.094 21.240 1.00 95.62 98 GLN A CA 1
ATOM 787 C C . GLN A 1 98 ? -17.863 -0.501 22.299 1.00 95.62 98 GLN A C 1
ATOM 789 O O . GLN A 1 98 ? -16.683 -0.867 22.331 1.00 95.62 98 GLN A O 1
ATOM 794 N N . LEU A 1 99 ? -18.362 0.379 23.175 1.00 96.50 99 LEU A N 1
ATOM 795 C CA . LEU A 1 99 ? -17.617 0.979 24.287 1.00 96.50 99 LEU A CA 1
ATOM 796 C C . LEU A 1 99 ? -17.606 0.114 25.553 1.00 96.50 99 LEU A C 1
ATOM 798 O O . LEU A 1 99 ? -16.824 0.383 26.459 1.00 96.50 99 LEU A O 1
ATOM 802 N N . GLU A 1 100 ? -18.433 -0.930 25.628 1.00 93.94 100 GLU A N 1
ATOM 803 C CA . GLU A 1 100 ? -18.565 -1.760 26.826 1.00 93.94 100 GLU A CA 1
ATOM 804 C C . GLU A 1 100 ? -17.212 -2.366 27.252 1.00 93.94 100 GLU A C 1
ATOM 806 O O . GLU A 1 100 ? -16.510 -3.017 26.469 1.00 93.94 100 GLU A O 1
ATOM 811 N N . GLY A 1 101 ? -16.815 -2.122 28.504 1.00 90.38 101 GLY A N 1
ATOM 812 C CA . GLY A 1 101 ? -15.529 -2.570 29.050 1.00 90.38 101 GLY A CA 1
ATOM 813 C C . GLY A 1 101 ? -14.297 -1.839 28.494 1.00 90.38 101 GLY A C 1
ATOM 814 O O . GLY A 1 101 ? -13.178 -2.322 28.672 1.00 90.38 101 GLY A O 1
ATOM 815 N N . LYS A 1 102 ? -14.471 -0.706 27.802 1.00 92.19 102 LYS A N 1
ATOM 816 C CA . LYS A 1 102 ? -13.380 0.175 27.360 1.00 92.19 102 LYS A CA 1
ATOM 817 C C . LYS A 1 102 ? -13.342 1.440 28.215 1.00 92.19 102 LYS A C 1
ATOM 819 O O . LYS A 1 102 ? -14.364 1.884 28.719 1.00 92.19 102 LYS A O 1
ATOM 824 N N . ASN A 1 103 ? -12.158 2.039 28.313 1.00 93.12 103 ASN A N 1
ATOM 825 C CA . ASN A 1 103 ? -11.939 3.307 29.004 1.00 93.12 103 ASN A CA 1
ATOM 826 C C . ASN A 1 103 ? -11.309 4.312 28.038 1.00 93.12 103 ASN A C 1
ATOM 828 O O . ASN A 1 103 ? -10.401 3.949 27.282 1.00 93.12 103 ASN A O 1
ATOM 832 N N . PHE A 1 104 ? -11.768 5.557 28.116 1.00 96.50 104 PHE A N 1
ATOM 833 C CA . PHE A 1 104 ? -11.257 6.697 27.363 1.00 96.50 104 PHE A CA 1
ATOM 834 C C . PHE A 1 104 ? -11.089 7.877 28.315 1.00 96.50 104 PHE A C 1
ATOM 836 O O . PHE A 1 104 ? -11.932 8.083 29.183 1.00 96.50 104 PHE A O 1
ATOM 843 N N . ASN A 1 105 ? -10.006 8.631 28.152 1.00 96.62 105 ASN A N 1
ATOM 844 C CA . ASN A 1 105 ? -9.727 9.823 28.949 1.00 96.62 105 ASN A CA 1
ATOM 845 C C . ASN A 1 105 ? -10.567 11.005 28.458 1.00 96.62 105 ASN A C 1
ATOM 847 O O . ASN A 1 105 ? -11.201 11.684 29.263 1.00 96.62 105 ASN A O 1
ATOM 851 N N . THR A 1 106 ? -10.619 11.197 27.137 1.00 97.75 106 THR A N 1
ATOM 852 C CA . THR A 1 106 ? -11.367 12.289 26.507 1.00 97.75 106 THR A CA 1
ATOM 853 C C . THR A 1 106 ? -12.159 11.775 25.307 1.00 97.75 106 THR A C 1
ATOM 855 O O . THR A 1 106 ? -11.652 11.015 24.479 1.00 97.75 106 THR A O 1
ATOM 858 N N . VAL A 1 107 ? -13.416 12.204 25.196 1.00 98.62 107 VAL A N 1
ATOM 859 C CA . VAL A 1 107 ? -14.285 11.943 24.043 1.00 98.62 107 VAL A CA 1
ATOM 860 C C . VAL A 1 107 ? -14.458 13.232 23.241 1.00 98.62 107 VAL A C 1
ATOM 862 O O . VAL A 1 107 ? -15.065 14.196 23.707 1.00 98.62 107 VAL A O 1
ATOM 865 N N . ILE A 1 108 ? -13.935 13.257 22.019 1.00 98.62 108 ILE A N 1
ATOM 866 C CA . ILE A 1 108 ? -14.079 14.386 21.098 1.00 98.62 108 ILE A CA 1
ATOM 867 C C . ILE A 1 108 ? -15.372 14.205 20.305 1.00 98.62 108 ILE A C 1
ATOM 869 O O . ILE A 1 108 ? -15.511 13.267 19.519 1.00 98.62 108 ILE A O 1
ATOM 873 N N . LEU A 1 109 ? -16.321 15.112 20.522 1.00 98.75 109 LEU A N 1
ATOM 874 C CA . LEU A 1 109 ? -17.648 15.098 19.915 1.00 98.75 109 LEU A CA 1
ATOM 875 C C . LEU A 1 109 ? -17.684 16.123 18.783 1.00 98.75 109 LEU A C 1
ATOM 877 O O . LEU A 1 109 ? -17.474 17.305 19.031 1.00 98.75 109 LEU A O 1
ATOM 881 N N . ILE A 1 110 ? -17.960 15.694 17.555 1.00 98.62 110 ILE A N 1
ATOM 882 C CA . ILE A 1 110 ? -17.969 16.554 16.368 1.00 98.62 110 ILE A CA 1
ATOM 883 C C . ILE A 1 110 ? -19.384 16.581 15.796 1.00 98.62 110 ILE A C 1
ATOM 885 O O . ILE A 1 110 ? -19.952 15.541 15.462 1.00 98.62 110 ILE A O 1
ATOM 889 N N . GLY A 1 111 ? -19.953 17.774 15.677 1.00 97.44 111 GLY A N 1
ATOM 890 C CA . GLY A 1 111 ? -21.299 17.997 15.161 1.00 97.44 111 GLY A CA 1
ATOM 891 C C . GLY A 1 111 ? -21.347 19.211 14.246 1.00 97.44 111 GLY A C 1
ATOM 892 O O . GLY A 1 111 ? -20.406 19.998 14.179 1.00 97.44 111 GLY A O 1
ATOM 893 N N . GLU A 1 112 ? -22.455 19.371 13.536 1.00 94.62 112 GLU A N 1
ATOM 894 C CA . GLU A 1 112 ? -22.751 20.582 12.771 1.00 94.62 112 GLU A CA 1
ATOM 895 C C . GLU A 1 112 ? -23.796 21.429 13.490 1.00 94.62 112 GLU A C 1
ATOM 897 O O . GLU A 1 112 ? -24.631 20.912 14.235 1.00 94.62 112 GLU A O 1
ATOM 902 N N . SER A 1 113 ? -23.723 22.740 13.269 1.00 93.62 113 SER A N 1
ATOM 903 C CA . SER A 1 113 ? -24.681 23.696 13.817 1.00 93.62 113 SER A CA 1
ATOM 904 C C . SER A 1 113 ? -26.002 23.671 13.043 1.00 93.62 113 SER A C 1
ATOM 906 O O . SER A 1 113 ? -26.027 23.920 11.835 1.00 93.62 113 SER A O 1
ATOM 908 N N . HIS A 1 114 ? -27.112 23.448 13.747 1.00 88.69 114 HIS A N 1
ATOM 909 C CA . HIS A 1 114 ? -28.467 23.493 13.192 1.00 88.69 114 HIS A CA 1
ATOM 910 C C . HIS A 1 114 ? -29.049 24.910 13.156 1.00 88.69 114 HIS A C 1
ATOM 912 O O . HIS A 1 114 ? -29.831 25.241 12.263 1.00 88.69 114 HIS A O 1
ATOM 918 N N . TYR A 1 115 ? -28.675 25.751 14.122 1.00 86.88 115 TYR A N 1
ATOM 919 C CA . TYR A 1 115 ? -29.346 27.033 14.371 1.00 86.88 115 TYR A CA 1
ATOM 920 C C . TYR A 1 115 ? -28.523 28.251 13.947 1.00 86.88 115 TYR A C 1
ATOM 922 O O . TYR A 1 115 ? -29.084 29.286 13.586 1.00 86.88 115 TYR A O 1
ATOM 930 N N . HIS A 1 116 ? -27.193 28.139 13.953 1.00 86.19 116 HIS A N 1
ATOM 931 C CA . HIS A 1 116 ? -26.294 29.265 13.707 1.00 86.19 116 HIS A CA 1
ATOM 932 C C . HIS A 1 116 ? -25.333 28.974 12.557 1.00 86.19 116 HIS A C 1
ATOM 934 O O . HIS A 1 116 ? -24.554 28.028 12.616 1.00 86.19 116 HIS A O 1
ATOM 940 N N . ARG A 1 117 ? -25.317 29.829 11.534 1.00 87.50 117 ARG A N 1
ATOM 941 C CA . ARG A 1 117 ? -24.246 29.825 10.528 1.00 87.50 117 ARG A CA 1
ATOM 942 C C . ARG A 1 117 ? -23.135 30.766 10.975 1.00 87.50 117 ARG A C 1
ATOM 944 O O . ARG A 1 117 ? -23.411 31.922 11.287 1.00 87.50 117 ARG A O 1
ATOM 951 N N . PHE A 1 118 ? -21.898 30.286 10.992 1.00 91.94 118 PHE A N 1
ATOM 952 C CA . PHE A 1 118 ? -20.722 31.073 11.358 1.00 91.94 118 PHE A CA 1
ATOM 953 C C . PHE A 1 118 ? -19.480 30.515 10.647 1.00 91.94 118 PHE A C 1
ATOM 955 O O . PHE A 1 118 ? -19.456 29.331 10.318 1.00 91.94 118 PHE A O 1
ATOM 962 N N . PRO A 1 119 ? -18.457 31.339 10.371 1.00 90.81 119 PRO A N 1
ATOM 963 C CA . PRO A 1 119 ? -17.232 30.853 9.749 1.00 90.81 119 PRO A CA 1
ATOM 964 C C . PRO A 1 119 ? -16.410 30.016 10.736 1.00 90.81 119 PRO A C 1
ATOM 966 O O . PRO A 1 119 ? -16.264 30.387 11.906 1.00 90.81 119 PRO A O 1
ATOM 969 N N . GLY A 1 120 ? -15.821 28.927 10.244 1.00 95.00 120 GLY A N 1
ATOM 970 C CA . GLY A 1 120 ? -14.928 28.077 11.029 1.00 95.00 120 GLY A CA 1
ATOM 971 C C . GLY A 1 120 ? -15.647 27.087 11.954 1.00 95.00 120 GLY A C 1
ATOM 972 O O . GLY A 1 120 ? -16.709 26.555 11.623 1.00 95.00 120 GLY A O 1
ATOM 973 N N . ALA A 1 121 ? -15.042 26.808 13.109 1.00 97.00 121 ALA A N 1
ATOM 974 C CA . ALA A 1 121 ? -15.551 25.860 14.100 1.00 97.00 121 ALA A CA 1
ATOM 975 C C . ALA A 1 121 ? -15.585 26.454 15.510 1.00 97.00 121 ALA A C 1
ATOM 977 O O . ALA A 1 121 ? -14.832 27.373 15.842 1.00 97.00 121 ALA A O 1
ATOM 978 N N . SER A 1 122 ? -16.472 25.910 16.343 1.00 97.19 122 SER A N 1
ATOM 979 C CA . SER A 1 122 ? -16.601 26.276 17.741 1.00 97.19 122 SER A CA 1
ATOM 980 C C . SER A 1 122 ? -16.271 25.128 18.680 1.00 97.19 122 SER A C 1
ATOM 982 O O . SER A 1 122 ? -16.961 24.115 18.650 1.00 97.19 122 SER A O 1
ATOM 984 N N . ILE A 1 123 ? -15.296 25.310 19.569 1.00 97.44 123 ILE A N 1
ATOM 985 C CA . ILE A 1 123 ? -15.049 24.376 20.674 1.00 97.44 123 ILE A CA 1
ATOM 986 C C . ILE A 1 123 ? -15.767 24.882 21.920 1.00 97.44 123 ILE A C 1
ATOM 988 O O . ILE A 1 123 ? -15.563 26.022 22.333 1.00 97.44 123 ILE A O 1
ATOM 992 N N . GLY A 1 124 ? -16.618 24.047 22.512 1.00 94.50 124 GLY A N 1
ATOM 993 C CA . GLY A 1 124 ? -17.421 24.399 23.679 1.00 94.50 124 GLY A CA 1
ATOM 994 C C . GLY A 1 124 ? -16.591 24.351 24.952 1.00 94.50 124 GLY A C 1
ATOM 995 O O . GLY A 1 124 ? -16.644 23.363 25.677 1.00 94.50 124 GLY A O 1
ATOM 996 N N . ASN A 1 125 ? -15.848 25.419 25.234 1.00 94.81 125 ASN A N 1
ATOM 997 C CA . ASN A 1 125 ? -14.932 25.498 26.370 1.00 94.81 125 ASN A CA 1
ATOM 998 C C . ASN A 1 125 ? -15.633 25.954 27.669 1.00 94.81 125 ASN A C 1
ATOM 1000 O O . ASN A 1 125 ? -15.238 26.934 28.298 1.00 94.81 125 ASN A O 1
ATOM 1004 N N . TYR A 1 126 ? -16.722 25.269 28.022 1.00 96.19 126 TYR A N 1
ATOM 1005 C CA . TYR A 1 126 ? -17.441 25.406 29.299 1.00 96.19 126 TYR A CA 1
ATOM 1006 C C . TYR A 1 126 ? -16.737 24.636 30.414 1.00 96.19 126 TYR A C 1
ATOM 1008 O O . TYR A 1 126 ? -15.903 23.789 30.120 1.00 96.19 126 TYR A O 1
ATOM 1016 N N . LYS A 1 127 ? -17.132 24.822 31.676 1.00 96.62 127 LYS A N 1
ATOM 1017 C CA . LYS A 1 127 ? -16.670 23.956 32.771 1.00 96.62 127 LYS A CA 1
ATOM 1018 C C . LYS A 1 127 ? -17.126 22.504 32.560 1.00 96.62 127 LYS A C 1
ATOM 1020 O O . LYS A 1 127 ? -16.340 21.566 32.660 1.00 96.62 127 LYS A O 1
ATOM 1025 N N . SER A 1 128 ? -18.411 22.319 32.273 1.00 97.94 128 SER A N 1
ATOM 1026 C CA . SER A 1 128 ? -19.030 21.004 32.084 1.00 97.94 128 SER A CA 1
ATOM 1027 C C . SER A 1 128 ? -20.324 21.107 31.271 1.00 97.94 128 SER A C 1
ATOM 1029 O O . SER A 1 128 ? -20.892 22.191 31.096 1.00 97.94 128 SER A O 1
ATOM 1031 N N . TYR A 1 129 ? -20.794 19.968 30.762 1.00 98.25 129 TYR A N 1
ATOM 1032 C CA . TYR A 1 129 ? -22.127 19.797 30.182 1.00 98.25 129 TYR A CA 1
ATOM 1033 C C . TYR A 1 129 ? -22.994 18.996 31.149 1.00 98.25 129 TYR A C 1
ATOM 1035 O O . TYR A 1 129 ? -22.568 17.956 31.642 1.00 98.25 129 TYR A O 1
ATOM 1043 N N . GLN A 1 130 ? -24.213 19.464 31.410 1.00 98.19 130 GLN A N 1
ATOM 1044 C CA . GLN A 1 130 ? -25.156 18.789 32.298 1.00 98.19 130 GLN A CA 1
ATOM 1045 C C . GLN A 1 130 ? -26.168 17.947 31.510 1.00 98.19 130 GLN A C 1
ATOM 1047 O O . GLN A 1 130 ? -26.720 18.403 30.509 1.00 98.19 130 GLN A O 1
ATOM 1052 N N . THR A 1 131 ? -26.472 16.758 32.025 1.00 98.19 131 THR A N 1
ATOM 1053 C CA . THR A 1 131 ? -27.616 15.913 31.644 1.00 98.19 131 THR A CA 1
ATOM 1054 C C . THR A 1 131 ? -28.385 15.499 32.914 1.00 98.19 131 THR A C 1
ATOM 1056 O O . THR A 1 131 ? -27.930 15.797 34.026 1.00 98.19 131 THR A O 1
ATOM 1059 N N . PRO A 1 132 ? -29.523 14.784 32.809 1.00 98.19 132 PRO A N 1
ATOM 1060 C CA . PRO A 1 132 ? -30.168 14.182 33.978 1.00 98.19 132 PRO A CA 1
ATOM 1061 C C . PRO A 1 132 ? -29.279 13.191 34.748 1.00 98.19 132 PRO A C 1
ATOM 1063 O O . PRO A 1 132 ? -29.482 13.015 35.943 1.00 98.19 132 PRO A O 1
ATOM 1066 N N . LEU A 1 133 ? -28.273 12.577 34.109 1.00 97.81 133 LEU A N 1
ATOM 1067 C CA . LEU A 1 133 ? -27.351 11.630 34.757 1.00 97.81 133 LEU A CA 1
ATOM 1068 C C . LEU A 1 133 ? -26.189 12.316 35.497 1.00 97.81 133 LEU A C 1
ATOM 1070 O O . LEU A 1 133 ? -25.387 11.638 36.137 1.00 97.81 133 LEU A O 1
ATOM 1074 N N . GLY A 1 134 ? -26.085 13.645 35.416 1.00 97.44 134 GLY A N 1
ATOM 1075 C CA . GLY A 1 134 ? -25.030 14.433 36.048 1.00 97.44 134 GLY A CA 1
ATOM 1076 C C . GLY A 1 134 ? -24.239 15.276 35.051 1.00 97.44 134 GLY A C 1
ATOM 1077 O O . GLY A 1 134 ? -24.648 15.476 33.906 1.00 97.44 134 GLY A O 1
ATOM 1078 N N . GLU A 1 135 ? -23.101 15.791 35.501 1.00 97.94 135 GLU A N 1
ATOM 1079 C CA . GLU A 1 135 ? -22.216 16.639 34.700 1.00 97.94 135 GLU A CA 1
ATOM 1080 C C . GLU A 1 135 ? -21.080 15.833 34.061 1.00 97.94 135 GLU A C 1
ATOM 1082 O O . GLU A 1 135 ? -20.588 14.868 34.643 1.00 97.94 135 GLU A O 1
ATOM 1087 N N . VAL A 1 136 ? -20.650 16.258 32.873 1.00 98.12 136 VAL A N 1
ATOM 1088 C CA . VAL A 1 136 ? -19.457 15.758 32.182 1.00 98.12 136 VAL A CA 1
ATOM 1089 C C . VAL A 1 136 ? -18.506 16.927 31.967 1.00 98.12 136 VAL A C 1
ATOM 1091 O O . VAL A 1 136 ? -18.874 17.915 31.328 1.00 98.12 136 VAL A O 1
ATOM 1094 N N . GLU A 1 137 ? -17.304 16.840 32.530 1.00 98.38 137 GLU A N 1
ATOM 1095 C CA . GLU A 1 137 ? -16.295 17.897 32.426 1.00 98.38 137 GLU A CA 1
ATOM 1096 C C . GLU A 1 137 ? -15.795 18.060 30.990 1.00 98.38 137 GLU A C 1
ATOM 1098 O O . GLU A 1 137 ? -15.655 17.087 30.244 1.00 98.38 137 GLU A O 1
ATOM 1103 N N . VAL A 1 138 ? -15.492 19.298 30.604 1.00 98.44 138 VAL A N 1
ATOM 1104 C CA . VAL A 1 138 ? -14.816 19.570 29.335 1.00 98.44 138 VAL A CA 1
ATOM 1105 C C . VAL A 1 138 ? -13.306 19.433 29.531 1.00 98.44 138 VAL A C 1
ATOM 1107 O O . VAL A 1 138 ? -12.753 19.836 30.551 1.00 98.44 138 VAL A O 1
ATOM 1110 N N . ASP A 1 139 ? -12.608 18.894 28.536 1.00 97.31 139 ASP A N 1
ATOM 1111 C CA . ASP A 1 139 ? -11.148 18.934 28.483 1.00 97.31 139 ASP A CA 1
ATOM 1112 C C . ASP A 1 139 ? -10.678 20.350 28.118 1.00 97.31 139 ASP A C 1
ATOM 1114 O O . ASP A 1 139 ? -10.379 20.668 26.965 1.00 97.31 139 ASP A O 1
ATOM 1118 N N . ASN A 1 140 ? -10.704 21.243 29.112 1.00 95.31 140 ASN A N 1
ATOM 1119 C CA . ASN A 1 140 ? -10.450 22.667 28.913 1.00 95.31 140 ASN A CA 1
ATOM 1120 C C . ASN A 1 140 ? -9.011 22.966 28.481 1.00 95.31 140 ASN A C 1
ATOM 1122 O O . ASN A 1 140 ? -8.787 23.945 27.763 1.00 95.31 140 ASN A O 1
ATOM 1126 N N . ASP A 1 141 ? -8.049 22.131 28.878 1.00 93.31 141 ASP A N 1
ATOM 1127 C CA . ASP A 1 141 ? -6.652 22.262 28.464 1.00 93.31 141 ASP A CA 1
ATOM 1128 C C . ASP A 1 141 ? -6.521 21.961 26.969 1.00 93.31 141 ASP A C 1
ATOM 1130 O O . ASP A 1 141 ? -6.008 22.787 26.208 1.00 93.31 141 ASP A O 1
ATOM 1134 N N . LEU A 1 142 ? -7.075 20.826 26.525 1.00 94.62 142 LEU A N 1
ATOM 1135 C CA . LEU A 1 142 ? -7.110 20.465 25.110 1.00 94.62 142 LEU A CA 1
ATOM 1136 C C . LEU A 1 142 ? -7.882 21.504 24.282 1.00 94.62 142 LEU A C 1
ATOM 1138 O O . LEU A 1 142 ? -7.395 21.953 23.243 1.00 94.62 142 LEU A O 1
ATOM 1142 N N . ALA A 1 143 ? -9.048 21.946 24.765 1.00 95.94 143 ALA A N 1
ATOM 1143 C CA . ALA A 1 143 ? -9.854 22.978 24.117 1.00 95.94 143 ALA A CA 1
ATOM 1144 C C . ALA A 1 143 ? -9.073 24.281 23.923 1.00 95.94 143 ALA A C 1
ATOM 1146 O O . ALA A 1 143 ? -9.014 24.822 22.817 1.00 95.94 143 ALA A O 1
ATOM 1147 N N . THR A 1 144 ? -8.446 24.771 24.992 1.00 94.44 144 THR A N 1
ATOM 1148 C CA . THR A 1 144 ? -7.710 26.037 24.980 1.00 94.44 144 THR A CA 1
ATOM 1149 C C . THR A 1 144 ? -6.513 25.978 24.038 1.00 94.44 144 THR A C 1
ATOM 1151 O O . THR A 1 144 ? -6.252 26.951 23.327 1.00 94.44 144 THR A O 1
ATOM 1154 N N . ASN A 1 145 ? -5.788 24.860 24.002 1.00 93.50 145 ASN A N 1
ATOM 1155 C CA . ASN A 1 145 ? -4.628 24.730 23.129 1.00 93.50 145 ASN A CA 1
ATOM 1156 C C . ASN A 1 145 ? -5.022 24.646 21.650 1.00 93.50 145 ASN A C 1
ATOM 1158 O O . ASN A 1 145 ? -4.423 25.338 20.826 1.00 93.50 145 ASN A O 1
ATOM 1162 N N . ILE A 1 146 ? -6.074 23.892 21.314 1.00 95.12 146 ILE A N 1
ATOM 1163 C CA . ILE A 1 146 ? -6.571 23.804 19.933 1.00 95.12 146 ILE A CA 1
ATOM 1164 C C . ILE A 1 146 ? -7.058 25.174 19.439 1.00 95.12 146 ILE A C 1
ATOM 1166 O O . ILE A 1 146 ? -6.701 25.582 18.333 1.00 95.12 146 ILE A O 1
ATOM 1170 N N . ILE A 1 147 ? -7.815 25.912 20.263 1.00 94.88 147 ILE A N 1
ATOM 1171 C CA . ILE A 1 147 ? -8.277 27.273 19.933 1.00 94.88 147 ILE A CA 1
ATOM 1172 C C . ILE A 1 147 ? -7.086 28.212 19.676 1.00 94.88 147 ILE A C 1
ATOM 1174 O O . ILE A 1 147 ? -7.110 29.011 18.744 1.00 94.88 147 ILE A O 1
ATOM 1178 N N . LYS A 1 148 ? -6.014 28.114 20.473 1.00 92.56 148 LYS A N 1
ATOM 1179 C CA . LYS A 1 148 ? -4.801 28.929 20.279 1.00 92.56 148 LYS A CA 1
ATOM 1180 C C . LYS A 1 148 ? -4.028 28.561 19.012 1.00 92.56 148 LYS A C 1
ATOM 1182 O O . LYS A 1 148 ? -3.378 29.432 18.436 1.00 92.56 148 LYS A O 1
ATOM 1187 N N . TYR A 1 149 ? -4.053 27.291 18.611 1.00 92.44 149 TYR A N 1
ATOM 1188 C CA . TYR A 1 149 ? -3.299 26.801 17.460 1.00 92.44 149 TYR A CA 1
ATOM 1189 C C . TYR A 1 149 ? -3.883 27.285 16.126 1.00 92.44 149 TYR A C 1
ATOM 1191 O O . TYR A 1 149 ? -3.135 27.686 15.235 1.00 92.44 149 TYR A O 1
ATOM 1199 N N . GLU A 1 150 ? -5.211 27.272 15.983 1.00 92.62 150 GLU A N 1
ATOM 1200 C CA . GLU A 1 150 ? -5.886 27.578 14.719 1.00 92.62 150 GLU A CA 1
ATOM 1201 C C . GLU A 1 150 ? -6.947 28.673 14.879 1.00 92.62 150 GLU A C 1
ATOM 1203 O O . GLU A 1 150 ? -7.969 28.494 15.533 1.00 92.62 150 GLU A O 1
ATOM 1208 N N . LYS A 1 151 ? -6.751 29.796 14.179 1.00 91.75 151 LYS A N 1
ATOM 1209 C CA . LYS A 1 151 ? -7.613 30.991 14.247 1.00 91.75 151 LYS A CA 1
ATOM 1210 C C . LYS A 1 151 ? -9.032 30.769 13.719 1.00 91.75 151 LYS A C 1
ATOM 1212 O O . LYS A 1 151 ? -9.932 31.552 14.031 1.00 91.75 151 LYS A O 1
ATOM 1217 N N . ALA A 1 152 ? -9.225 29.757 12.873 1.00 93.12 152 ALA A N 1
ATOM 1218 C CA . ALA A 1 152 ? -10.543 29.337 12.406 1.00 93.12 152 ALA A CA 1
ATOM 1219 C C . ALA A 1 152 ? -11.372 28.631 13.499 1.00 93.12 152 ALA A C 1
ATOM 1221 O O . ALA A 1 152 ? -12.563 28.398 13.294 1.00 93.12 152 ALA A O 1
ATOM 1222 N N . ILE A 1 153 ? -10.773 28.297 14.647 1.00 95.00 153 ILE A N 1
ATOM 1223 C CA . ILE A 1 153 ? -11.433 27.634 15.770 1.00 95.00 153 ILE A CA 1
ATOM 1224 C C . ILE A 1 153 ? -11.567 28.628 16.922 1.00 95.00 153 ILE A C 1
ATOM 1226 O O . ILE A 1 153 ? -10.580 29.199 17.372 1.00 95.00 153 ILE A O 1
ATOM 1230 N N . LYS A 1 154 ? -12.789 28.842 17.419 1.00 94.94 154 LYS A N 1
ATOM 1231 C CA . LYS A 1 154 ? -13.056 29.768 18.536 1.00 94.94 154 LYS A CA 1
ATOM 1232 C C . LYS A 1 154 ? -14.026 29.177 19.547 1.00 94.94 154 LYS A C 1
ATOM 1234 O O . LYS A 1 154 ? -14.634 28.142 19.303 1.00 94.94 154 LYS A O 1
ATOM 1239 N N . PHE A 1 155 ? -14.245 29.857 20.664 1.00 95.06 155 PHE A N 1
ATOM 1240 C CA . PHE A 1 155 ? -15.366 29.549 21.546 1.00 95.06 155 PHE A CA 1
ATOM 1241 C C . PHE A 1 155 ? -16.522 30.527 21.294 1.00 95.06 155 PHE A C 1
ATOM 1243 O O . PHE A 1 155 ? -16.380 31.730 21.493 1.00 95.06 155 PHE A O 1
ATOM 1250 N N . TYR A 1 156 ? -17.668 30.010 20.839 1.00 93.81 156 TYR A N 1
ATOM 1251 C CA . TYR A 1 156 ? -18.896 30.776 20.605 1.00 93.81 156 TYR A CA 1
ATOM 1252 C C . TYR A 1 156 ? -20.012 30.215 21.497 1.00 93.81 156 TYR A C 1
ATOM 1254 O O . TYR A 1 156 ? -20.750 29.333 21.052 1.00 93.81 156 TYR A O 1
ATOM 1262 N N . PRO A 1 157 ? -20.155 30.682 22.751 1.00 92.25 157 PRO A N 1
ATOM 1263 C CA . PRO A 1 157 ? -21.099 30.114 23.718 1.00 92.25 157 PRO A CA 1
ATOM 1264 C C . PRO A 1 157 ? -22.528 29.949 23.174 1.00 92.25 157 PRO A C 1
ATOM 1266 O O . PRO A 1 157 ? -23.158 28.907 23.334 1.00 92.25 157 PRO A O 1
ATOM 1269 N N . GLN A 1 158 ? -23.019 30.946 22.441 1.00 91.19 158 GLN A N 1
ATOM 1270 C CA . GLN A 1 158 ? -24.357 30.954 21.853 1.00 91.19 158 GLN A CA 1
ATOM 1271 C C . GLN A 1 158 ? -24.613 29.788 20.884 1.00 91.19 158 GLN A C 1
ATOM 1273 O O . GLN A 1 158 ? -25.739 29.315 20.786 1.00 91.19 158 GLN A O 1
ATOM 1278 N N . VAL A 1 159 ? -23.574 29.287 20.205 1.00 92.69 159 VAL A N 1
ATOM 1279 C CA . VAL A 1 159 ? -23.692 28.153 19.274 1.00 92.69 159 VAL A CA 1
ATOM 1280 C C . VAL A 1 159 ? -23.962 26.854 20.034 1.00 92.69 159 VAL A C 1
ATOM 1282 O O . VAL A 1 159 ? -24.723 26.018 19.568 1.00 92.69 159 VAL A O 1
ATOM 1285 N N . HIS A 1 160 ? -23.385 26.696 21.225 1.00 95.12 160 HIS A N 1
ATOM 1286 C CA . HIS A 1 160 ? -23.522 25.487 22.046 1.00 95.12 160 HIS A CA 1
ATOM 1287 C C . HIS A 1 160 ? -24.771 25.499 22.934 1.00 95.12 160 HIS A C 1
ATOM 1289 O O . HIS A 1 160 ? -25.289 24.439 23.288 1.00 95.12 160 HIS A O 1
ATOM 1295 N N . GLN A 1 161 ? -25.250 26.688 23.315 1.00 91.25 161 GLN A N 1
ATOM 1296 C CA . GLN A 1 161 ? -26.406 26.847 24.201 1.00 91.25 161 GLN A CA 1
ATOM 1297 C C . GLN A 1 161 ? -27.700 26.303 23.601 1.00 91.25 161 GLN A C 1
ATOM 1299 O O . GLN A 1 161 ? -28.505 25.784 24.357 1.00 91.25 161 GLN A O 1
ATOM 1304 N N . GLY A 1 162 ? -27.905 26.425 22.285 1.00 88.12 162 GLY A N 1
ATOM 1305 C CA . GLY A 1 162 ? -29.110 25.934 21.603 1.00 88.12 162 GLY A CA 1
ATOM 1306 C C . GLY A 1 162 ? -28.924 24.625 20.833 1.00 88.12 162 GLY A C 1
ATOM 1307 O O . GLY A 1 162 ? -29.903 24.061 20.354 1.00 88.12 162 GLY A O 1
ATOM 1308 N N . GLU A 1 163 ? -27.691 24.141 20.677 1.00 94.31 163 GLU A N 1
ATOM 1309 C CA . GLU A 1 163 ? -27.393 22.976 19.840 1.00 94.31 163 GLU A CA 1
ATOM 1310 C C . GLU A 1 163 ? -27.621 21.660 20.585 1.00 9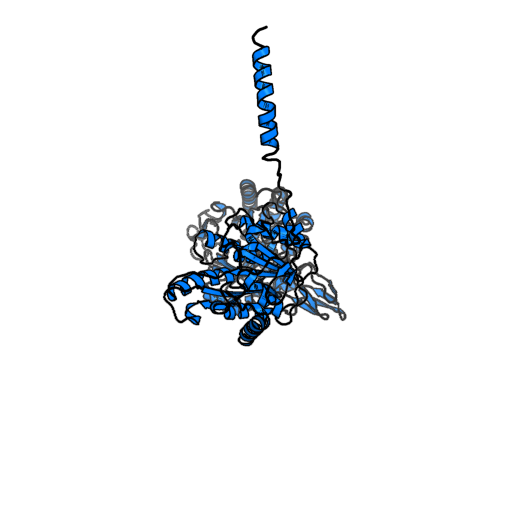4.31 163 GLU A C 1
ATOM 1312 O O . GLU A 1 163 ? -27.197 21.511 21.726 1.00 94.31 163 GLU A O 1
ATOM 1317 N N . HIS A 1 164 ? -28.235 20.683 19.922 1.00 94.88 164 HIS A N 1
ATOM 1318 C CA . HIS A 1 164 ? -28.591 19.387 20.503 1.00 94.88 164 HIS A CA 1
ATOM 1319 C C . HIS A 1 164 ? -27.741 18.232 19.960 1.00 94.88 164 HIS A C 1
ATOM 1321 O O . HIS A 1 164 ? -27.632 17.203 20.627 1.00 94.88 164 HIS A O 1
ATOM 1327 N N . SER A 1 165 ? -27.107 18.394 18.792 1.00 95.69 165 SER A N 1
ATOM 1328 C CA . SER A 1 165 ? -26.408 17.317 18.075 1.00 95.69 165 SER A CA 1
ATOM 1329 C C . SER A 1 165 ? -25.346 16.600 18.914 1.00 95.69 165 SER A C 1
ATOM 1331 O O . SER A 1 165 ? -25.149 15.394 18.756 1.00 95.69 165 SER A O 1
ATOM 1333 N N . LEU A 1 166 ? -24.689 17.316 19.831 1.00 97.50 166 LEU A N 1
ATOM 1334 C CA . LEU A 1 166 ? -23.695 16.755 20.751 1.00 97.50 166 LEU A CA 1
ATOM 1335 C C . LEU A 1 166 ? -24.277 16.368 22.116 1.00 97.50 166 LEU A C 1
ATOM 1337 O O . LEU A 1 166 ? -23.787 15.431 22.737 1.00 97.50 166 LEU A O 1
ATOM 1341 N N . GLU A 1 167 ? -25.323 17.055 22.582 1.00 97.62 167 GLU A N 1
ATOM 1342 C CA . GLU A 1 167 ? -25.953 16.790 23.883 1.00 97.62 167 GLU A CA 1
ATOM 1343 C C . GLU A 1 167 ? -26.518 15.375 23.956 1.00 97.62 167 GLU A C 1
ATOM 1345 O O . GLU A 1 167 ? -26.285 14.665 24.929 1.00 97.62 167 GLU A O 1
ATOM 1350 N N . VAL A 1 168 ? -27.239 14.956 22.917 1.00 97.56 168 VAL A N 1
ATOM 1351 C CA . VAL A 1 168 ? -27.928 13.656 22.887 1.00 97.56 168 VAL A CA 1
ATOM 1352 C C . VAL A 1 168 ? -26.970 12.462 22.882 1.00 97.56 168 VAL A C 1
ATOM 1354 O O . VAL A 1 168 ? -27.390 11.333 23.091 1.00 97.56 168 VAL A O 1
ATOM 1357 N N . GLN A 1 169 ? -25.678 12.706 22.668 1.00 98.44 169 GLN A N 1
ATOM 1358 C CA . GLN A 1 169 ? -24.626 11.693 22.727 1.00 98.44 169 GLN A CA 1
ATOM 1359 C C . GLN A 1 169 ? -24.186 11.420 24.180 1.00 98.44 169 GLN A C 1
ATOM 1361 O O . GLN A 1 169 ? -23.704 10.334 24.505 1.00 98.44 169 GLN A O 1
ATOM 1366 N N . LEU A 1 170 ? -24.345 12.405 25.075 1.00 98.44 170 LEU A N 1
ATOM 1367 C CA . LEU A 1 170 ? -23.782 12.382 26.429 1.00 98.44 170 LEU A CA 1
ATOM 1368 C C . LEU A 1 170 ? -24.390 11.314 27.345 1.00 98.44 170 LEU A C 1
ATOM 1370 O O . LEU A 1 170 ? -23.608 10.644 28.023 1.00 98.44 170 LEU A O 1
ATOM 1374 N N . PRO A 1 171 ? -25.720 11.084 27.378 1.00 98.56 171 PRO A N 1
ATOM 1375 C CA . PRO A 1 171 ? -26.269 10.094 28.297 1.00 98.56 171 PRO A CA 1
ATOM 1376 C C . PRO A 1 171 ? -25.765 8.670 28.023 1.00 98.56 171 PRO A C 1
ATOM 1378 O O . PRO A 1 171 ? -25.452 7.948 28.964 1.00 98.56 171 PRO A O 1
ATOM 1381 N N . PHE A 1 172 ? -25.611 8.272 26.752 1.00 98.50 172 PHE A N 1
ATOM 1382 C CA . PHE A 1 172 ? -25.016 6.972 26.410 1.00 98.50 172 PHE A CA 1
ATOM 1383 C C . PHE A 1 172 ? -23.576 6.849 26.923 1.00 98.50 172 PHE A C 1
ATOM 1385 O O . PHE A 1 172 ? -23.199 5.811 27.468 1.00 98.50 172 PHE A O 1
ATOM 1392 N N . LEU A 1 173 ? -22.780 7.913 26.779 1.00 98.38 173 LEU A N 1
ATOM 1393 C CA . LEU A 1 173 ? -21.403 7.949 27.271 1.00 98.38 173 LEU A CA 1
ATOM 1394 C C . LEU A 1 173 ? -21.340 7.850 28.800 1.00 98.38 173 LEU A C 1
ATOM 1396 O O . LEU A 1 173 ? -20.545 7.068 29.309 1.00 98.38 173 LEU A O 1
ATOM 1400 N N . GLN A 1 174 ? -22.200 8.573 29.526 1.00 97.81 174 GLN A N 1
ATOM 1401 C CA . GLN A 1 174 ? -22.266 8.530 30.995 1.00 97.81 174 GLN A CA 1
ATOM 1402 C C . GLN A 1 174 ? -22.686 7.159 31.543 1.00 97.81 174 GLN A C 1
ATOM 1404 O O . GLN A 1 174 ? -22.283 6.796 32.646 1.00 97.81 174 GLN A O 1
ATOM 1409 N N . THR A 1 175 ? -23.468 6.385 30.787 1.00 96.69 175 THR A N 1
ATOM 1410 C CA . THR A 1 175 ? -23.827 5.011 31.172 1.00 96.69 175 THR A CA 1
ATOM 1411 C C . THR A 1 175 ? -22.668 4.026 30.979 1.00 96.69 175 THR A C 1
ATOM 1413 O O . THR A 1 175 ? -22.535 3.078 31.752 1.00 96.69 175 THR A O 1
ATOM 1416 N N . LEU A 1 176 ? -21.828 4.224 29.957 1.00 96.44 176 LEU A N 1
ATOM 1417 C CA . LEU A 1 176 ? -20.831 3.235 29.524 1.00 96.44 176 LEU A CA 1
ATOM 1418 C C . LEU A 1 176 ? -19.396 3.532 29.966 1.00 96.44 176 LEU A C 1
ATOM 1420 O O . LEU A 1 176 ? -18.611 2.599 30.136 1.00 96.44 176 LEU A O 1
ATOM 1424 N N . LEU A 1 177 ? -19.042 4.804 30.124 1.00 96.75 177 LEU A N 1
ATOM 1425 C CA . LEU A 1 177 ? -17.698 5.253 30.472 1.00 96.75 177 LEU A CA 1
ATOM 1426 C C . LEU A 1 177 ? -17.660 5.803 31.899 1.00 96.75 177 LEU A C 1
ATOM 1428 O O . LEU A 1 177 ? -18.659 6.275 32.437 1.00 96.75 177 LEU A O 1
ATOM 1432 N N . ARG A 1 178 ? -16.476 5.757 32.511 1.00 92.25 178 ARG A N 1
ATOM 1433 C CA . ARG A 1 178 ? -16.196 6.338 33.831 1.00 92.25 178 ARG A CA 1
ATOM 1434 C C . ARG A 1 178 ? -15.042 7.321 33.722 1.00 92.25 178 ARG A C 1
ATOM 1436 O O . ARG A 1 178 ? -14.147 7.094 32.913 1.00 92.25 178 ARG A O 1
ATOM 1443 N N . ASP A 1 179 ? -15.079 8.369 34.542 1.00 92.62 179 ASP A N 1
ATOM 1444 C CA . ASP A 1 179 ? -13.985 9.333 34.726 1.00 92.62 179 ASP A CA 1
ATOM 1445 C C . ASP A 1 179 ? -13.408 9.881 33.405 1.00 92.62 179 ASP A C 1
ATOM 1447 O O . ASP A 1 179 ? -12.194 9.924 33.207 1.00 92.62 179 ASP A O 1
ATOM 1451 N N . PHE A 1 180 ? -14.291 10.282 32.482 1.00 97.94 180 PHE A N 1
ATOM 1452 C CA . PHE A 1 180 ? -13.924 10.823 31.172 1.00 97.94 180 PHE A CA 1
ATOM 1453 C C . PHE A 1 180 ? -14.294 12.306 31.048 1.00 97.94 180 PHE A C 1
ATOM 1455 O O . PHE A 1 180 ? -15.249 12.780 31.668 1.00 97.94 180 PHE A O 1
ATOM 1462 N N . LYS A 1 181 ? -13.562 13.020 30.192 1.00 98.44 181 LYS A N 1
ATOM 1463 C CA . LYS A 1 181 ? -13.858 14.394 29.768 1.00 98.44 181 LYS A CA 1
ATOM 1464 C C . LYS A 1 181 ? -14.410 14.425 28.345 1.00 98.44 181 LYS A C 1
ATOM 1466 O O . LYS A 1 181 ? -14.270 13.463 27.589 1.00 98.44 181 LYS A O 1
ATOM 1471 N N . ILE A 1 182 ? -15.007 15.543 27.943 1.00 98.62 182 ILE A N 1
ATOM 1472 C CA . ILE A 1 182 ? -15.466 15.770 26.566 1.00 98.62 182 ILE A CA 1
ATOM 1473 C C . ILE A 1 182 ? -14.775 16.962 25.913 1.00 98.62 182 ILE A C 1
ATOM 1475 O O . ILE A 1 182 ? -14.416 17.932 26.571 1.00 98.62 182 ILE A O 1
ATOM 1479 N N . LEU A 1 183 ? -14.660 16.928 24.590 1.00 98.31 183 LEU A N 1
ATOM 1480 C CA . LEU A 1 183 ? -14.307 18.090 23.779 1.00 98.31 183 LEU A CA 1
ATOM 1481 C C . LEU A 1 183 ? -15.390 18.296 22.708 1.00 98.31 183 LEU A C 1
ATOM 1483 O O . LEU A 1 183 ? -15.334 17.654 21.656 1.00 98.31 183 LEU A O 1
ATOM 1487 N N . PRO A 1 184 ? -16.402 19.142 22.963 1.00 98.31 184 PRO A N 1
ATOM 1488 C CA . PRO A 1 184 ? -17.474 19.397 22.007 1.00 98.31 184 PRO A CA 1
ATOM 1489 C C . PRO A 1 184 ? -17.026 20.382 20.921 1.00 98.31 184 PRO A C 1
ATOM 1491 O O . PRO A 1 184 ? -16.667 21.520 21.217 1.00 98.31 184 PRO A O 1
ATOM 1494 N N . ILE A 1 185 ? -17.084 19.958 19.660 1.00 98.31 185 ILE A N 1
ATOM 1495 C CA . ILE A 1 185 ? -16.729 20.733 18.469 1.00 98.31 185 ILE A CA 1
ATOM 1496 C C . ILE A 1 185 ? -17.962 20.864 17.570 1.00 98.31 185 ILE A C 1
ATOM 1498 O O . ILE A 1 185 ? -18.467 19.874 17.044 1.00 98.31 185 ILE A O 1
ATOM 1502 N N . ILE A 1 186 ? -18.424 22.093 17.353 1.00 98.12 186 ILE A N 1
ATOM 1503 C CA . ILE A 1 186 ? -19.517 22.411 16.429 1.00 98.12 186 ILE A CA 1
ATOM 1504 C C . ILE A 1 186 ? -18.943 23.091 15.189 1.00 98.12 186 ILE A C 1
ATOM 1506 O O . ILE A 1 186 ? -18.279 24.122 15.285 1.00 98.12 186 ILE A O 1
ATOM 1510 N N . LEU A 1 187 ? -19.214 22.540 14.012 1.00 97.31 187 LEU A N 1
ATOM 1511 C CA . LEU A 1 187 ? -18.779 23.088 12.731 1.00 97.31 187 LEU A CA 1
ATOM 1512 C C . LEU A 1 187 ? -19.813 24.088 12.199 1.00 97.31 187 LEU A C 1
ATOM 1514 O O . LEU A 1 187 ? -21.012 23.798 12.169 1.00 97.31 187 LEU A O 1
ATOM 1518 N N . GLY A 1 188 ? -19.343 25.264 11.778 1.00 92.94 188 GLY A N 1
ATOM 1519 C CA . GLY A 1 188 ? -20.1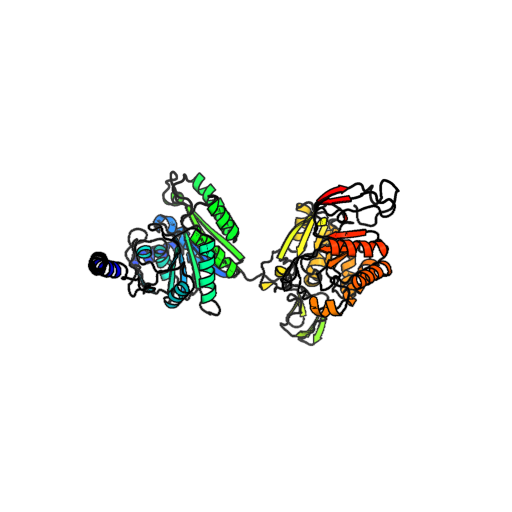80 26.323 11.208 1.00 92.94 188 GLY A CA 1
ATOM 1520 C C . GLY A 1 188 ? -20.238 26.322 9.676 1.00 92.94 188 GLY A C 1
ATOM 1521 O O . GLY A 1 188 ? -21.143 26.922 9.091 1.00 92.94 188 GLY A O 1
ATOM 1522 N N . GLU A 1 189 ? -19.314 25.616 9.017 1.00 88.69 189 GLU A N 1
ATOM 1523 C CA . GLU A 1 189 ? -19.249 25.481 7.560 1.00 88.69 189 GLU A CA 1
ATOM 1524 C C . GLU A 1 189 ? -18.833 24.072 7.110 1.00 88.69 189 GLU A C 1
ATOM 1526 O O . GLU A 1 189 ? -18.123 23.345 7.806 1.00 88.69 189 GLU A O 1
ATOM 1531 N N . ARG A 1 190 ? -19.250 23.700 5.893 1.00 87.75 190 ARG A N 1
ATOM 1532 C CA . ARG A 1 190 ? -18.947 22.402 5.278 1.00 87.75 190 ARG A CA 1
ATOM 1533 C C . ARG A 1 190 ? -17.744 22.507 4.348 1.00 87.75 190 ARG A C 1
ATOM 1535 O O . ARG A 1 190 ? -17.901 22.700 3.145 1.00 87.75 190 ARG A O 1
ATOM 1542 N N . SER A 1 191 ? -16.541 22.404 4.911 1.00 88.44 191 SER A N 1
ATOM 1543 C CA . SER A 1 191 ? -15.290 22.639 4.183 1.00 88.44 191 SER A CA 1
ATOM 1544 C C . SER A 1 191 ? -14.222 21.588 4.498 1.00 88.44 191 SER A C 1
ATOM 1546 O O . SER A 1 191 ? -13.824 21.412 5.653 1.00 88.44 191 SER A O 1
ATOM 1548 N N . SER A 1 192 ? -13.698 20.929 3.453 1.00 91.94 192 SER A N 1
ATOM 1549 C CA . SER A 1 192 ? -12.537 20.026 3.576 1.00 91.94 192 SER A CA 1
ATOM 1550 C C . SER A 1 192 ? -11.311 20.773 4.111 1.00 91.94 192 SER A C 1
ATOM 1552 O O . SER A 1 192 ? -10.570 20.245 4.936 1.00 91.94 192 SER A O 1
ATOM 1554 N N . LYS A 1 193 ? -11.143 22.046 3.720 1.00 94.50 193 LYS A N 1
ATOM 1555 C CA . LYS A 1 193 ? -10.063 22.905 4.218 1.00 94.50 193 LYS A CA 1
ATOM 1556 C C . LYS A 1 193 ? -10.166 23.119 5.728 1.00 94.50 193 LYS A C 1
ATOM 1558 O O . LYS A 1 193 ? -9.183 22.878 6.422 1.00 94.50 193 LYS A O 1
ATOM 1563 N N . LEU A 1 194 ? -11.341 23.514 6.229 1.00 93.94 194 LEU A N 1
ATOM 1564 C CA . LEU A 1 194 ? -11.562 23.686 7.669 1.00 93.94 194 LEU A CA 1
ATOM 1565 C C . LEU A 1 194 ? -11.303 22.376 8.420 1.00 93.94 194 LEU A C 1
ATOM 1567 O O . LEU A 1 194 ? -10.652 22.372 9.459 1.00 93.94 194 LEU A O 1
ATOM 1571 N N . SER A 1 195 ? -11.760 21.257 7.864 1.00 95.88 195 SER A N 1
ATOM 1572 C CA . SER A 1 195 ? -11.549 19.938 8.467 1.00 95.88 195 SER A CA 1
ATOM 1573 C C . SER A 1 195 ? -10.068 19.608 8.590 1.00 95.88 195 SER A C 1
ATOM 1575 O O . SER A 1 195 ? -9.632 19.180 9.651 1.00 95.88 195 SER A O 1
ATOM 1577 N N . SER A 1 196 ? -9.272 19.867 7.547 1.00 94.81 196 SER A N 1
ATOM 1578 C CA . SER A 1 196 ? -7.816 19.705 7.603 1.00 94.81 196 SER A CA 1
ATOM 1579 C C . SER A 1 196 ? -7.174 20.587 8.677 1.00 94.81 196 SER A C 1
ATOM 1581 O O . SER A 1 196 ? -6.282 20.120 9.378 1.00 94.81 196 SER A O 1
ATOM 1583 N N . GLN A 1 197 ? -7.638 21.830 8.845 1.00 95.62 197 GLN A N 1
ATOM 1584 C CA . GLN A 1 197 ? -7.142 22.737 9.887 1.00 95.62 197 GLN A CA 1
ATOM 1585 C C . GLN A 1 197 ? -7.459 22.218 11.298 1.00 95.62 197 GLN A C 1
ATOM 1587 O O . GLN A 1 197 ? -6.581 22.187 12.159 1.00 95.62 197 GLN A O 1
ATOM 1592 N N . ILE A 1 198 ? -8.687 21.739 11.519 1.00 95.94 198 ILE A N 1
ATOM 1593 C CA . ILE A 1 198 ? -9.105 21.122 12.786 1.00 95.94 198 ILE A CA 1
ATOM 1594 C C . ILE A 1 198 ? -8.292 19.859 13.067 1.00 95.94 198 ILE A C 1
ATOM 1596 O O . ILE A 1 198 ? -7.745 19.716 14.157 1.00 95.94 198 ILE A O 1
ATOM 1600 N N . VAL A 1 199 ? -8.171 18.960 12.085 1.00 96.56 199 VAL A N 1
ATOM 1601 C CA . VAL A 1 199 ? -7.395 17.719 12.218 1.00 96.56 199 VAL A CA 1
ATOM 1602 C C . VAL A 1 199 ? -5.946 18.041 12.559 1.00 96.56 199 VAL A C 1
ATOM 1604 O O . VAL A 1 199 ? -5.405 17.450 13.484 1.00 96.56 199 VAL A O 1
ATOM 1607 N N . GLN A 1 200 ? -5.326 19.003 11.875 1.00 95.62 200 GLN A N 1
ATOM 1608 C CA . GLN A 1 200 ? -3.952 19.409 12.154 1.00 95.62 200 GLN A CA 1
ATOM 1609 C C . GLN A 1 200 ? -3.786 19.905 13.597 1.00 95.62 200 GLN A C 1
ATOM 1611 O O . GLN A 1 200 ? -2.848 19.486 14.273 1.00 95.62 200 GLN A O 1
ATOM 1616 N N . ALA A 1 201 ? -4.702 20.748 14.080 1.00 95.69 201 ALA A N 1
ATOM 1617 C CA . ALA A 1 201 ? -4.669 21.260 15.447 1.00 95.69 201 ALA A CA 1
ATOM 1618 C C . ALA A 1 201 ? -4.832 20.138 16.488 1.00 95.69 201 ALA A C 1
ATOM 1620 O O . ALA A 1 201 ? -4.053 20.053 17.434 1.00 95.69 201 ALA A O 1
ATOM 1621 N N . ILE A 1 202 ? -5.790 19.228 16.275 1.00 96.06 202 ILE A N 1
ATOM 1622 C CA . ILE A 1 202 ? -6.004 18.057 17.137 1.00 96.06 202 ILE A CA 1
ATOM 1623 C C . ILE A 1 202 ? -4.759 17.158 17.132 1.00 96.06 202 ILE A C 1
ATOM 1625 O O . ILE A 1 202 ? -4.227 16.846 18.191 1.00 96.06 202 ILE A O 1
ATOM 1629 N N . MET A 1 203 ? -4.268 16.745 15.959 1.00 94.44 203 MET A N 1
ATOM 1630 C CA . MET A 1 203 ? -3.120 15.833 15.851 1.00 94.44 203 MET A CA 1
ATOM 1631 C C . MET A 1 203 ? -1.855 16.430 16.474 1.00 94.44 203 MET A C 1
ATOM 1633 O O . MET A 1 203 ? -1.065 15.700 17.070 1.00 94.44 203 MET A O 1
ATOM 1637 N N . GLN A 1 204 ? -1.669 17.748 16.369 1.00 92.81 204 GLN A N 1
ATOM 1638 C CA . GLN A 1 204 ? -0.554 18.438 17.008 1.00 92.81 204 GLN A CA 1
ATOM 1639 C C . GLN A 1 204 ? -0.630 18.354 18.538 1.00 92.81 204 GLN A C 1
ATOM 1641 O O . GLN A 1 204 ? 0.382 18.055 19.169 1.00 92.81 204 GLN A O 1
ATOM 1646 N N . GLU A 1 205 ? -1.804 18.585 19.128 1.00 92.50 205 GLU A N 1
ATOM 1647 C CA . GLU A 1 205 ? -1.993 18.536 20.585 1.00 92.50 205 GLU A CA 1
ATOM 1648 C C . GLU A 1 205 ? -1.982 17.118 21.155 1.00 92.50 205 GLU A C 1
ATOM 1650 O O . GLU A 1 205 ? -1.590 16.915 22.306 1.00 92.50 205 GLU A O 1
ATOM 1655 N N . LEU A 1 206 ? -2.389 16.128 20.360 1.00 91.12 206 LEU A N 1
ATOM 1656 C CA . LEU A 1 206 ? -2.357 14.721 20.758 1.00 91.12 206 LEU A CA 1
ATOM 1657 C C . LEU A 1 206 ? -0.972 14.080 20.592 1.00 91.12 206 LEU A C 1
ATOM 1659 O O . LEU A 1 206 ? -0.730 12.987 21.107 1.00 91.12 206 LEU A O 1
ATOM 1663 N N . LYS A 1 207 ? -0.037 14.737 19.898 1.00 85.81 207 LYS A N 1
ATOM 1664 C CA . LYS A 1 207 ? 1.298 14.191 19.645 1.00 85.81 207 LYS A CA 1
ATOM 1665 C C . LYS A 1 207 ? 2.052 13.943 20.956 1.00 85.81 207 LYS A C 1
ATOM 1667 O O . LYS A 1 207 ? 2.419 14.877 21.659 1.00 85.81 207 LYS A O 1
ATOM 1672 N N . GLY A 1 208 ? 2.354 12.674 21.234 1.00 72.81 208 GLY A N 1
ATOM 1673 C CA . GLY A 1 208 ? 3.100 12.267 22.429 1.00 72.81 208 GLY A CA 1
ATOM 1674 C C . GLY A 1 208 ? 2.262 12.187 23.708 1.00 72.81 208 GLY A C 1
ATOM 1675 O O . GLY A 1 208 ? 2.838 12.001 24.776 1.00 72.81 208 GLY A O 1
ATOM 1676 N N . ARG A 1 209 ? 0.929 12.309 23.619 1.00 82.12 209 ARG A N 1
ATOM 1677 C CA . ARG A 1 209 ? 0.032 11.989 24.735 1.00 82.12 209 ARG A CA 1
ATOM 1678 C C . ARG A 1 209 ? -0.183 10.480 24.833 1.00 82.12 209 ARG A C 1
ATOM 1680 O O . ARG A 1 209 ? -0.304 9.800 23.819 1.00 82.12 209 ARG A O 1
ATOM 1687 N N . GLU A 1 210 ? -0.289 9.980 26.061 1.00 81.50 210 GLU A N 1
ATOM 1688 C CA . GLU A 1 210 ? -0.667 8.586 26.354 1.00 81.50 210 GLU A CA 1
ATOM 1689 C C . GLU A 1 210 ? -2.183 8.417 26.583 1.00 81.50 210 GLU A C 1
ATOM 1691 O O . GLU A 1 210 ? -2.676 7.303 26.766 1.00 81.50 210 GLU A O 1
ATOM 1696 N N . GLU A 1 211 ? -2.933 9.523 26.584 1.00 87.56 211 GLU A N 1
ATOM 1697 C CA . GLU A 1 211 ? -4.380 9.547 26.800 1.00 87.56 211 GLU A CA 1
ATOM 1698 C C . GLU A 1 211 ? -5.133 8.805 25.687 1.00 87.56 211 GLU A C 1
ATOM 1700 O O . GLU A 1 211 ? -4.887 9.002 24.496 1.00 87.56 211 GLU A O 1
ATOM 1705 N N . LYS A 1 212 ? -6.110 7.979 26.074 1.00 92.56 212 LYS A N 1
ATOM 1706 C CA . LYS A 1 212 ? -7.008 7.302 25.134 1.00 92.56 212 LYS A CA 1
ATOM 1707 C C . LYS A 1 212 ? -8.121 8.245 24.712 1.00 92.56 212 LYS A C 1
ATOM 1709 O O . LYS A 1 212 ? -8.971 8.603 25.530 1.00 92.56 212 LYS A O 1
ATOM 1714 N N . ILE A 1 213 ? -8.142 8.594 23.431 1.00 96.69 213 ILE A N 1
ATOM 1715 C CA . ILE A 1 213 ? -9.124 9.510 22.850 1.00 96.69 213 ILE A CA 1
ATOM 1716 C C . ILE A 1 213 ? -10.135 8.727 22.013 1.00 96.69 213 ILE A C 1
ATOM 1718 O O . ILE A 1 213 ? -9.749 7.926 21.164 1.00 96.69 213 ILE A O 1
ATOM 1722 N N . LEU A 1 214 ? -11.426 8.972 22.236 1.00 98.19 214 LEU A N 1
ATOM 1723 C CA . LEU A 1 214 ? -12.503 8.487 21.370 1.00 98.19 214 LEU A CA 1
ATOM 1724 C C . LEU A 1 214 ? -13.027 9.641 20.521 1.00 98.19 214 LEU A C 1
ATOM 1726 O O . LEU A 1 214 ? -13.310 10.710 21.056 1.00 98.19 214 LEU A O 1
ATOM 1730 N N . PHE A 1 215 ? -13.236 9.417 19.227 1.00 98.62 215 PHE A N 1
ATOM 1731 C CA . PHE A 1 215 ? -13.833 10.418 18.344 1.00 98.62 215 PHE A CA 1
ATOM 1732 C C . PHE A 1 215 ? -15.249 10.016 17.927 1.00 98.62 215 PHE A C 1
ATOM 1734 O O . PHE A 1 215 ? -15.477 8.884 17.503 1.00 98.62 215 PHE A O 1
ATOM 1741 N N . ILE A 1 216 ? -16.208 10.935 18.013 1.00 98.81 216 ILE A N 1
ATOM 1742 C CA . ILE A 1 216 ? -17.600 10.682 17.622 1.00 98.81 216 ILE A CA 1
ATOM 1743 C C . ILE A 1 216 ? -18.069 11.772 16.668 1.00 98.81 216 ILE A C 1
ATOM 1745 O O . ILE A 1 216 ? -18.054 12.949 17.021 1.00 98.81 216 ILE A O 1
ATOM 1749 N N . ALA A 1 217 ? -18.521 11.379 15.478 1.00 98.75 217 ALA A N 1
ATOM 1750 C CA . ALA A 1 217 ? -19.230 12.267 14.565 1.00 98.75 217 ALA A CA 1
ATOM 1751 C C . ALA A 1 217 ? -20.738 12.055 14.702 1.00 98.75 217 ALA A C 1
ATOM 1753 O O . ALA A 1 217 ? -21.238 10.938 14.567 1.00 98.75 217 ALA A O 1
ATOM 1754 N N . SER A 1 218 ? -21.453 13.145 14.947 1.00 98.44 218 SER A N 1
ATOM 1755 C CA . SER A 1 218 ? -22.897 13.151 15.147 1.00 98.44 218 SER A CA 1
ATOM 1756 C C . SER A 1 218 ? -23.624 13.503 13.847 1.00 98.44 218 SER A C 1
ATOM 1758 O O . SER A 1 218 ? -23.453 14.606 13.322 1.00 98.44 218 SER A O 1
ATOM 1760 N N . THR A 1 219 ? -24.430 12.581 13.310 1.00 98.12 219 THR A N 1
ATOM 1761 C CA . THR A 1 219 ? -25.220 12.813 12.090 1.00 98.12 219 THR A CA 1
ATOM 1762 C C . THR A 1 219 ? -26.407 11.864 11.936 1.00 98.12 219 THR A C 1
ATOM 1764 O O . THR A 1 219 ? -26.271 10.648 12.039 1.00 98.12 219 THR A O 1
ATOM 1767 N N . ASP A 1 220 ? -27.541 12.418 11.523 1.00 97.69 220 ASP A N 1
ATOM 1768 C CA . ASP A 1 220 ? -28.601 11.695 10.819 1.00 97.69 220 ASP A CA 1
ATOM 1769 C C . ASP A 1 220 ? -28.338 11.731 9.295 1.00 97.69 220 ASP A C 1
ATOM 1771 O O . ASP A 1 220 ? -27.546 12.549 8.810 1.00 97.69 220 ASP A O 1
ATOM 1775 N N . LEU A 1 221 ? -28.969 10.837 8.527 1.00 97.38 221 LEU A N 1
ATOM 1776 C CA . LEU A 1 221 ? -28.808 10.723 7.069 1.00 97.38 221 LEU A CA 1
ATOM 1777 C C . LEU A 1 221 ? -29.868 11.543 6.308 1.00 97.38 221 LEU A C 1
ATOM 1779 O O . LEU A 1 221 ? -30.064 12.726 6.596 1.00 97.38 221 LEU A O 1
ATOM 1783 N N . SER A 1 222 ? -30.523 10.982 5.286 1.00 95.25 222 SER A N 1
ATOM 1784 C CA . SER A 1 222 ? -31.506 11.714 4.486 1.00 95.25 222 SER A CA 1
ATOM 1785 C C . SER A 1 222 ? -32.724 12.138 5.317 1.00 95.25 222 SER A C 1
ATOM 1787 O O . SER A 1 222 ? -33.088 11.480 6.288 1.00 95.25 222 SER A O 1
ATOM 1789 N N . HIS A 1 223 ? -33.347 13.265 4.953 1.00 92.75 223 HIS A N 1
ATOM 1790 C CA . HIS A 1 223 ? -34.464 13.861 5.692 1.00 92.75 223 HIS A CA 1
ATOM 1791 C C . HIS A 1 223 ? -35.698 14.042 4.803 1.00 92.75 223 HIS A C 1
ATOM 1793 O O . HIS A 1 223 ? -35.628 14.671 3.748 1.00 92.75 223 HIS A O 1
ATOM 1799 N N . PHE A 1 224 ? -36.843 13.565 5.291 1.00 93.38 224 PHE A N 1
ATOM 1800 C CA . PHE A 1 224 ? -38.188 13.811 4.761 1.00 93.38 224 PHE A CA 1
ATOM 1801 C C . PHE A 1 224 ? -38.473 13.267 3.355 1.00 93.38 224 PHE A C 1
ATOM 1803 O O . PHE A 1 224 ? -39.412 13.733 2.704 1.00 93.38 224 PHE A O 1
ATOM 1810 N N . TYR A 1 225 ? -37.722 12.259 2.911 1.00 93.62 225 TYR A N 1
ATOM 1811 C CA . TYR A 1 225 ? -38.007 11.528 1.675 1.00 93.62 225 TYR A CA 1
ATOM 1812 C C . TYR A 1 225 ? -38.953 10.344 1.924 1.00 93.62 225 TYR A C 1
ATOM 1814 O O . TYR A 1 225 ? -38.991 9.817 3.039 1.00 93.62 225 TYR A O 1
ATOM 1822 N N . PRO A 1 226 ? -39.685 9.868 0.899 1.00 95.56 226 PRO A N 1
ATOM 1823 C CA . PRO A 1 226 ? -40.365 8.581 0.969 1.00 95.56 226 PRO A CA 1
ATOM 1824 C C . PRO A 1 226 ? -39.376 7.445 1.244 1.00 95.56 226 PRO A C 1
ATOM 1826 O O . PRO A 1 226 ? -38.250 7.460 0.746 1.00 95.56 226 PRO A O 1
ATOM 1829 N N . TYR A 1 227 ? -39.819 6.430 1.984 1.00 95.62 227 TYR A N 1
ATOM 1830 C CA . TYR A 1 227 ? -38.980 5.340 2.503 1.00 95.62 227 TYR A CA 1
ATOM 1831 C C . TYR A 1 227 ? -38.026 4.712 1.469 1.00 95.62 227 TYR A C 1
ATOM 1833 O O . TYR A 1 227 ? -36.839 4.541 1.733 1.00 95.62 227 TYR A O 1
ATOM 1841 N N . GLN A 1 228 ? -38.519 4.398 0.266 1.00 95.12 228 GLN A N 1
ATOM 1842 C CA . GLN A 1 228 ? -37.699 3.777 -0.787 1.00 95.12 228 GLN A CA 1
ATOM 1843 C C . GLN A 1 228 ? -36.631 4.724 -1.347 1.00 95.12 228 GLN A C 1
ATOM 1845 O O . GLN A 1 228 ? -35.530 4.291 -1.679 1.00 95.12 228 GLN A O 1
ATOM 1850 N N . THR A 1 229 ? -36.933 6.018 -1.429 1.00 92.38 229 THR A N 1
ATOM 1851 C CA . THR A 1 229 ? -35.969 7.034 -1.859 1.00 92.38 229 THR A CA 1
ATOM 1852 C C . THR A 1 229 ? -34.908 7.250 -0.786 1.00 92.38 229 THR A C 1
ATOM 1854 O O . THR A 1 229 ? -33.725 7.258 -1.112 1.00 92.38 229 THR A O 1
ATOM 1857 N N . ALA A 1 230 ? -35.312 7.345 0.487 1.00 94.31 230 ALA A N 1
ATOM 1858 C CA . ALA A 1 230 ? -34.383 7.450 1.612 1.00 94.31 230 ALA A CA 1
ATOM 1859 C C . ALA A 1 230 ? -33.380 6.285 1.613 1.00 94.31 230 ALA A C 1
ATOM 1861 O O . ALA A 1 230 ? -32.178 6.522 1.605 1.00 94.31 230 ALA A O 1
ATOM 1862 N N . LEU A 1 231 ? -33.856 5.041 1.459 1.00 93.00 231 LEU A N 1
ATOM 1863 C CA . LEU A 1 231 ? -32.998 3.853 1.343 1.00 93.00 231 LEU A CA 1
ATOM 1864 C C . LEU A 1 231 ? -31.928 3.972 0.248 1.00 93.00 231 LEU A C 1
ATOM 1866 O O . LEU A 1 231 ? -30.770 3.612 0.461 1.00 93.00 231 LEU A O 1
ATOM 1870 N N . GLN A 1 232 ? -32.309 4.452 -0.937 1.00 92.88 232 GLN A N 1
ATOM 1871 C CA . GLN A 1 232 ? -31.387 4.591 -2.066 1.00 92.88 232 GLN A CA 1
ATOM 1872 C C . GLN A 1 232 ? -30.323 5.660 -1.799 1.00 92.88 232 GLN A C 1
ATOM 1874 O O . GLN A 1 232 ? -29.135 5.402 -2.004 1.00 92.88 232 GLN A O 1
ATOM 1879 N N . LEU A 1 233 ? -30.744 6.835 -1.325 1.00 93.00 233 LEU A N 1
ATOM 1880 C CA . LEU A 1 233 ? -29.854 7.959 -1.030 1.00 93.00 233 LEU A CA 1
ATOM 1881 C C . LEU A 1 233 ? -28.912 7.642 0.139 1.00 93.00 233 LEU A C 1
ATOM 1883 O O . LEU A 1 233 ? -27.709 7.897 0.065 1.00 93.00 233 LEU A O 1
ATOM 1887 N N . ASP A 1 234 ? -29.440 7.027 1.194 1.00 96.50 234 ASP A N 1
ATOM 1888 C CA . ASP A 1 234 ? -28.675 6.656 2.380 1.00 96.50 234 ASP A CA 1
ATOM 1889 C C . ASP A 1 234 ? -27.619 5.600 2.045 1.00 96.50 234 ASP A C 1
ATOM 1891 O O . ASP A 1 234 ? -26.478 5.724 2.478 1.00 96.50 234 ASP A O 1
ATOM 1895 N N . ASN A 1 235 ? -27.939 4.609 1.206 1.00 93.38 235 ASN A N 1
ATOM 1896 C CA . ASN A 1 235 ? -26.978 3.584 0.789 1.00 93.38 235 ASN A CA 1
ATOM 1897 C C . ASN A 1 235 ? -25.785 4.163 0.005 1.00 93.38 235 ASN A C 1
ATOM 1899 O O . ASN A 1 235 ? -24.671 3.648 0.110 1.00 93.38 235 ASN A O 1
ATOM 1903 N N . LEU A 1 236 ? -25.985 5.239 -0.767 1.00 92.81 236 LEU A N 1
ATOM 1904 C CA . LEU A 1 236 ? -24.879 5.947 -1.424 1.00 92.81 236 LEU A CA 1
ATOM 1905 C C . LEU A 1 236 ? -23.959 6.605 -0.390 1.00 92.81 236 LEU A C 1
ATOM 1907 O O . LEU A 1 236 ? -22.741 6.431 -0.459 1.00 92.81 236 LEU A O 1
ATOM 1911 N N . THR A 1 237 ? -24.545 7.293 0.593 1.00 96.75 237 THR A N 1
ATOM 1912 C CA . THR A 1 237 ? -23.810 7.906 1.709 1.00 96.75 237 THR A CA 1
ATOM 1913 C C . THR A 1 237 ? -23.055 6.852 2.527 1.00 96.75 237 THR A C 1
ATOM 1915 O O . THR A 1 237 ? -21.861 7.004 2.770 1.00 96.75 237 THR A O 1
ATOM 1918 N N . ILE A 1 238 ? -23.710 5.744 2.890 1.00 97.75 238 ILE A N 1
ATOM 1919 C CA . ILE A 1 238 ? -23.126 4.631 3.655 1.00 97.75 238 ILE A CA 1
ATOM 1920 C C . ILE A 1 238 ? -21.899 4.065 2.938 1.00 97.75 238 ILE A C 1
ATOM 1922 O O . ILE A 1 238 ? -20.823 3.982 3.527 1.00 97.75 238 ILE A O 1
ATOM 1926 N N . LYS A 1 239 ? -22.026 3.737 1.646 1.00 92.62 239 LYS A N 1
ATOM 1927 C CA . LYS A 1 239 ? -20.910 3.201 0.854 1.00 92.62 239 LYS A CA 1
ATOM 1928 C C . LYS A 1 239 ? -19.755 4.185 0.722 1.00 92.62 239 LYS A C 1
ATOM 1930 O O . LYS A 1 239 ? -18.615 3.757 0.573 1.00 92.62 239 LYS A O 1
ATOM 1935 N N . ALA A 1 240 ? -20.032 5.487 0.724 1.00 92.50 240 ALA A N 1
ATOM 1936 C CA . ALA A 1 240 ? -18.988 6.502 0.715 1.00 92.50 240 ALA A CA 1
ATOM 1937 C C . ALA A 1 240 ? -18.237 6.548 2.056 1.00 92.50 240 ALA A C 1
ATOM 1939 O O . ALA A 1 240 ? -17.011 6.606 2.053 1.00 92.50 240 ALA A O 1
ATOM 1940 N N . ILE A 1 241 ? -18.950 6.438 3.182 1.00 98.00 241 ILE A N 1
ATOM 1941 C CA . ILE A 1 241 ? -18.365 6.378 4.531 1.00 98.00 241 ILE A CA 1
ATOM 1942 C C . ILE A 1 241 ? -17.492 5.124 4.705 1.00 98.00 241 ILE A C 1
ATOM 1944 O O . ILE A 1 241 ? -16.366 5.216 5.190 1.00 98.00 241 ILE A O 1
ATOM 1948 N N . GLU A 1 242 ? -17.963 3.954 4.259 1.00 94.94 242 GLU A N 1
ATOM 1949 C CA . GLU A 1 242 ? -17.232 2.683 4.405 1.00 94.94 242 GLU A CA 1
ATOM 1950 C C . GLU A 1 242 ? -15.894 2.632 3.648 1.00 94.94 242 GLU A C 1
ATOM 1952 O O . GLU A 1 242 ? -15.034 1.810 3.975 1.00 94.94 242 GLU A O 1
ATOM 1957 N N . LYS A 1 243 ? -15.694 3.506 2.652 1.00 91.81 243 LYS A N 1
ATOM 1958 C CA . LYS A 1 243 ? -14.437 3.581 1.894 1.00 91.81 243 LYS A CA 1
ATOM 1959 C C . LYS A 1 243 ? -13.268 4.129 2.708 1.00 91.81 243 LYS A C 1
ATOM 1961 O O . LYS A 1 243 ? -12.138 3.820 2.341 1.00 91.81 243 LYS A O 1
ATOM 1966 N N . LEU A 1 244 ? -13.533 4.880 3.784 1.00 94.25 244 LEU A N 1
ATOM 1967 C CA . LEU A 1 244 ? -12.506 5.574 4.571 1.00 94.25 244 LEU A CA 1
ATOM 1968 C C . LEU A 1 244 ? -11.570 6.402 3.672 1.00 94.25 244 LEU A C 1
ATOM 1970 O O . LEU A 1 244 ? -10.364 6.193 3.652 1.00 94.25 244 LEU A O 1
ATOM 1974 N N . ASP A 1 245 ? -12.172 7.285 2.879 1.00 92.56 245 ASP A N 1
ATOM 1975 C CA . ASP A 1 245 ? -11.483 8.209 1.976 1.00 92.56 245 ASP A CA 1
ATOM 1976 C C . ASP A 1 245 ? -12.125 9.587 2.151 1.00 92.56 245 ASP A C 1
ATOM 1978 O O . ASP A 1 245 ? -13.224 9.846 1.642 1.00 92.56 245 ASP A O 1
ATOM 1982 N N . SER A 1 246 ? -11.491 10.443 2.953 1.00 95.81 246 SER A N 1
ATOM 1983 C CA . SER A 1 246 ? -12.088 11.728 3.327 1.00 95.81 246 SER A CA 1
ATOM 1984 C C . SER A 1 246 ? -12.146 12.714 2.158 1.00 95.81 246 SER A C 1
ATOM 1986 O O . SER A 1 246 ? -13.105 13.483 2.056 1.00 95.81 246 SER A O 1
ATOM 1988 N N . ASP A 1 247 ? -11.179 12.678 1.239 1.00 88.81 247 ASP A N 1
ATOM 1989 C CA . ASP A 1 247 ? -11.120 13.599 0.104 1.00 88.81 247 ASP A CA 1
ATOM 1990 C C . ASP A 1 247 ? -12.200 13.261 -0.935 1.00 88.81 247 ASP A C 1
ATOM 1992 O O . ASP A 1 247 ? -12.971 14.145 -1.329 1.00 88.81 247 ASP A O 1
ATOM 1996 N N . SER A 1 248 ? -12.352 11.980 -1.294 1.00 86.38 248 SER A N 1
ATOM 1997 C CA . SER A 1 248 ? -13.461 11.517 -2.142 1.00 86.38 248 SER A CA 1
ATOM 1998 C C . SER A 1 248 ? -14.823 11.765 -1.485 1.00 86.38 248 SER A C 1
ATOM 2000 O O . SER A 1 248 ? -15.807 12.082 -2.167 1.00 86.38 248 SER A O 1
ATOM 2002 N N . PHE A 1 249 ? -14.910 11.643 -0.155 1.00 94.81 249 PHE A N 1
ATOM 2003 C CA . PHE A 1 249 ? -16.134 11.935 0.587 1.00 94.81 249 PHE A CA 1
ATOM 2004 C C . PHE A 1 249 ? -16.520 13.420 0.485 1.00 94.81 249 PHE A C 1
ATOM 2006 O O . PHE A 1 249 ? -17.650 13.744 0.109 1.00 94.81 249 PHE A O 1
ATOM 2013 N N . TYR A 1 250 ? -15.574 14.335 0.723 1.00 92.31 250 TYR A N 1
ATOM 2014 C CA . TYR A 1 250 ? -15.798 15.776 0.564 1.00 92.31 250 TYR A CA 1
ATOM 2015 C C . TYR A 1 250 ? -16.120 16.178 -0.875 1.00 92.31 250 TYR A C 1
ATOM 2017 O O . TYR A 1 250 ? -16.972 17.043 -1.096 1.00 92.31 250 TYR A O 1
ATOM 2025 N N . GLN A 1 251 ? -15.493 15.532 -1.857 1.00 86.94 251 GLN A N 1
ATOM 2026 C CA . GLN A 1 251 ? -15.820 15.753 -3.259 1.00 86.94 251 GLN A CA 1
ATOM 2027 C C . GLN A 1 251 ? -17.288 15.390 -3.537 1.00 86.94 251 GLN A C 1
ATOM 2029 O O . GLN A 1 251 ? -18.031 16.207 -4.082 1.00 86.94 251 GLN A O 1
ATOM 2034 N N . GLY A 1 252 ? -17.746 14.219 -3.087 1.00 85.25 252 GLY A N 1
ATOM 2035 C CA . GLY A 1 252 ? -19.142 13.809 -3.250 1.00 85.25 252 GLY A CA 1
ATOM 2036 C C . GLY A 1 252 ? -20.146 14.701 -2.507 1.00 85.25 252 GLY A C 1
ATOM 2037 O O . GLY A 1 252 ? -21.213 14.981 -3.055 1.00 85.25 252 GLY A O 1
ATOM 2038 N N . LEU A 1 253 ? -19.791 15.228 -1.326 1.00 89.75 253 LEU A N 1
ATOM 2039 C CA . LEU A 1 253 ? -20.589 16.256 -0.640 1.00 89.75 253 LEU A CA 1
ATOM 2040 C C . LEU A 1 253 ? -20.742 17.521 -1.491 1.00 89.75 253 LEU A C 1
ATOM 2042 O O . LEU A 1 253 ? -21.847 18.045 -1.608 1.00 89.75 253 LEU A O 1
ATOM 2046 N N . SER A 1 254 ? -19.659 18.003 -2.109 1.00 85.94 254 SER A N 1
ATOM 2047 C CA . SER A 1 254 ? -19.706 19.224 -2.928 1.00 85.94 254 SER A CA 1
ATOM 2048 C C . SER A 1 254 ? -20.527 19.061 -4.213 1.00 85.94 254 SER A C 1
ATOM 2050 O O . SER A 1 254 ? -21.115 20.029 -4.688 1.00 85.94 254 SER A O 1
ATOM 2052 N N . TYR A 1 255 ? -20.635 17.835 -4.733 1.00 85.25 255 TYR A N 1
ATOM 2053 C CA . TYR A 1 255 ? -21.524 17.492 -5.847 1.00 85.25 255 TYR A CA 1
ATOM 2054 C C . TYR A 1 255 ? -22.979 17.225 -5.431 1.00 85.25 255 TYR A C 1
ATOM 2056 O O . TYR A 1 255 ? -23.820 17.011 -6.299 1.00 85.25 255 TYR A O 1
ATOM 2064 N N . GLY A 1 256 ? -23.295 17.245 -4.131 1.00 86.25 256 GLY A N 1
ATOM 2065 C CA . GLY A 1 256 ? -24.647 16.979 -3.633 1.00 86.25 256 GLY A CA 1
ATOM 2066 C C . GLY A 1 256 ? -25.059 15.506 -3.703 1.00 86.25 256 GLY A C 1
ATOM 2067 O O . GLY A 1 256 ? -26.248 15.207 -3.726 1.00 86.25 256 GLY A O 1
ATOM 2068 N N . ASN A 1 257 ? -24.094 14.582 -3.732 1.00 81.31 257 ASN A N 1
ATOM 2069 C CA . ASN A 1 257 ? -24.361 13.148 -3.881 1.00 81.31 257 ASN A CA 1
ATOM 2070 C C . ASN A 1 257 ? -24.746 12.452 -2.566 1.00 81.31 257 ASN A C 1
ATOM 2072 O O . ASN A 1 257 ? -25.256 11.332 -2.602 1.00 81.31 257 ASN A O 1
ATOM 2076 N N . TYR A 1 258 ? -24.469 13.074 -1.415 1.00 90.38 258 TYR A N 1
ATOM 2077 C CA . TYR A 1 258 ? -24.661 12.472 -0.092 1.00 90.38 258 TYR A CA 1
ATOM 2078 C C . TYR A 1 258 ? -25.606 13.314 0.765 1.00 90.38 258 TYR A C 1
ATOM 2080 O O . TYR A 1 258 ? -25.482 14.539 0.833 1.00 90.38 258 TYR A O 1
ATOM 2088 N N . TYR A 1 259 ? -26.534 12.641 1.440 1.00 91.06 259 TYR A N 1
ATOM 2089 C CA . TYR A 1 259 ? -27.633 13.262 2.177 1.00 91.06 259 TYR A CA 1
ATOM 2090 C C . TYR A 1 259 ? -27.488 12.959 3.664 1.00 91.06 259 TYR A C 1
ATOM 2092 O O . TYR A 1 259 ? -27.791 11.855 4.105 1.00 91.06 259 TYR A O 1
ATOM 2100 N N . LEU A 1 260 ? -26.989 13.941 4.414 1.00 95.62 260 LEU A N 1
ATOM 2101 C CA . LEU A 1 260 ? -26.788 13.870 5.858 1.00 95.62 260 LEU A CA 1
ATOM 2102 C C . LEU A 1 260 ? -26.687 15.274 6.476 1.00 95.62 260 LEU A C 1
ATOM 2104 O O . LEU A 1 260 ? -26.259 16.229 5.811 1.00 95.62 260 LEU A O 1
ATOM 2108 N N . CYS A 1 261 ? -27.091 15.419 7.739 1.00 92.88 261 CYS A N 1
ATOM 2109 C CA . CYS A 1 261 ? -27.037 16.706 8.446 1.00 92.88 261 CYS A CA 1
ATOM 2110 C C . CYS A 1 261 ? -25.628 17.044 8.970 1.00 92.88 261 CYS A C 1
ATOM 2112 O O . CYS A 1 261 ? -25.285 18.220 9.022 1.00 92.88 261 CYS A O 1
ATOM 2114 N N . GLY A 1 262 ? -24.795 16.040 9.262 1.00 93.19 262 GLY A N 1
ATOM 2115 C CA . GLY A 1 262 ? -23.424 16.162 9.772 1.00 93.19 262 GLY A CA 1
ATOM 2116 C C . GLY A 1 262 ? -22.339 15.750 8.767 1.00 93.19 262 GLY A C 1
ATOM 2117 O O . GLY A 1 262 ? -21.383 15.068 9.132 1.00 93.19 262 GLY A O 1
ATOM 2118 N N . GLY A 1 263 ? -22.475 16.128 7.492 1.00 95.12 263 GLY A N 1
ATOM 2119 C CA . GLY A 1 263 ? -21.498 15.829 6.434 1.00 95.12 263 GLY A CA 1
ATOM 2120 C C . GLY A 1 263 ? -20.052 16.233 6.751 1.00 95.12 263 GLY A C 1
ATOM 2121 O O . GLY A 1 263 ? -19.138 15.428 6.598 1.00 95.12 263 GLY A O 1
ATOM 2122 N N . ALA A 1 264 ? -19.824 17.449 7.228 1.00 95.38 264 ALA A N 1
ATOM 2123 C CA . ALA A 1 264 ? -18.517 17.927 7.659 1.00 95.38 264 ALA A CA 1
ATOM 2124 C C . ALA A 1 264 ? -18.046 17.268 8.961 1.00 95.38 264 ALA A C 1
ATOM 2126 O O . ALA A 1 264 ? -16.847 17.054 9.130 1.00 95.38 264 ALA A O 1
ATOM 2127 N N . ALA A 1 265 ? -18.955 16.891 9.865 1.00 98.00 265 ALA A N 1
ATOM 2128 C CA . ALA A 1 265 ? -18.580 16.149 11.069 1.00 98.00 265 ALA A CA 1
ATOM 2129 C C . ALA A 1 265 ? -18.027 14.761 10.707 1.00 98.00 265 ALA A C 1
ATOM 2131 O O . ALA A 1 265 ? -16.931 14.395 11.138 1.00 98.00 265 ALA A O 1
ATOM 2132 N N . VAL A 1 266 ? -18.731 14.032 9.835 1.00 98.44 266 VAL A N 1
ATOM 2133 C CA . VAL A 1 266 ? -18.280 12.737 9.306 1.00 98.44 266 VAL A CA 1
ATOM 2134 C C . VAL A 1 266 ? -16.988 12.883 8.514 1.00 98.44 266 VAL A C 1
ATOM 2136 O O . VAL A 1 266 ? -16.039 12.151 8.772 1.00 98.44 266 VAL A O 1
ATOM 2139 N N . GLY A 1 267 ? -16.908 13.841 7.589 1.00 98.00 267 GLY A N 1
ATOM 2140 C CA . GLY A 1 267 ? -15.699 14.054 6.793 1.00 98.00 267 GLY A CA 1
ATOM 2141 C C . GLY A 1 267 ? -14.479 14.414 7.649 1.00 98.00 267 GLY A C 1
ATOM 2142 O O . GLY A 1 267 ? -13.376 13.939 7.377 1.00 98.00 267 GLY A O 1
ATOM 2143 N N . THR A 1 268 ? -14.671 15.187 8.724 1.00 98.38 268 THR A N 1
ATOM 2144 C CA . THR A 1 268 ? -13.613 15.493 9.700 1.00 98.38 268 THR A CA 1
ATOM 2145 C C . THR A 1 268 ? -13.170 14.230 10.429 1.00 98.38 268 THR A C 1
ATOM 2147 O O . THR A 1 268 ? -11.971 13.974 10.511 1.00 98.38 268 THR A O 1
ATOM 2150 N N . LEU A 1 269 ? -14.107 13.400 10.899 1.00 98.62 269 LEU A N 1
ATOM 2151 C CA . LEU A 1 269 ? -13.776 12.133 11.553 1.00 98.62 269 LEU A CA 1
ATOM 2152 C C . LEU A 1 269 ? -13.056 11.155 10.613 1.00 98.62 269 LEU A C 1
ATOM 2154 O O . LEU A 1 269 ? -12.093 10.523 11.035 1.00 98.62 269 LEU A O 1
ATOM 2158 N N . LEU A 1 270 ? -13.465 11.048 9.345 1.00 98.38 270 LEU A N 1
ATOM 2159 C CA . LEU A 1 270 ? -12.756 10.227 8.356 1.00 98.38 270 LEU A CA 1
ATOM 2160 C C . LEU A 1 270 ? -11.308 10.706 8.182 1.00 98.38 270 LEU A C 1
ATOM 2162 O O . LEU A 1 270 ? -10.393 9.889 8.195 1.00 98.38 270 LEU A O 1
ATOM 2166 N N . LYS A 1 271 ? -11.085 12.025 8.120 1.00 98.00 271 LYS A N 1
ATOM 2167 C CA . LYS A 1 271 ? -9.740 12.606 8.003 1.00 98.00 271 LYS A CA 1
ATOM 2168 C C . LYS A 1 271 ? -8.891 12.403 9.266 1.00 98.00 271 LYS A C 1
ATOM 2170 O O . LYS A 1 271 ? -7.693 12.132 9.165 1.00 98.00 271 LYS A O 1
ATOM 2175 N N . ILE A 1 272 ? -9.497 12.481 10.455 1.00 97.75 272 ILE A N 1
ATOM 2176 C CA . ILE A 1 272 ? -8.851 12.098 11.725 1.00 97.75 272 ILE A CA 1
ATOM 2177 C C . ILE A 1 272 ? -8.451 10.620 11.677 1.00 97.75 272 ILE A C 1
ATOM 2179 O O . ILE A 1 272 ? -7.310 10.275 11.974 1.00 97.75 272 ILE A O 1
ATOM 2183 N N . ALA A 1 273 ? -9.372 9.750 11.267 1.00 96.50 273 ALA A N 1
ATOM 2184 C CA . ALA A 1 273 ? -9.155 8.314 11.197 1.00 96.50 273 ALA A CA 1
ATOM 2185 C C . ALA A 1 273 ? -8.018 7.944 10.229 1.00 96.50 273 ALA A C 1
ATOM 2187 O O . ALA A 1 273 ? -7.173 7.126 10.584 1.00 96.50 273 ALA A O 1
ATOM 2188 N N . GLU A 1 274 ? -7.929 8.586 9.062 1.00 93.19 274 GLU A N 1
ATOM 2189 C CA . GLU A 1 274 ? -6.801 8.432 8.131 1.00 93.19 274 GLU A CA 1
ATOM 2190 C C . GLU A 1 274 ? -5.461 8.839 8.768 1.00 93.19 274 GLU A C 1
ATOM 2192 O O . GLU A 1 274 ? -4.480 8.105 8.652 1.00 93.19 274 GLU A O 1
ATOM 2197 N N . ASN A 1 275 ? -5.417 9.962 9.498 1.00 92.81 275 ASN A N 1
ATOM 2198 C CA . ASN A 1 275 ? -4.202 10.417 10.195 1.00 92.81 275 ASN A CA 1
ATOM 2199 C C . ASN A 1 275 ? -3.774 9.461 11.319 1.00 92.81 275 ASN A C 1
ATOM 2201 O O . ASN A 1 275 ? -2.582 9.264 11.542 1.00 92.81 275 ASN A O 1
ATOM 2205 N N . LEU A 1 276 ? -4.737 8.823 11.988 1.00 90.88 276 LEU A N 1
ATOM 2206 C CA . LEU A 1 276 ? -4.489 7.787 12.996 1.00 90.88 276 LEU A CA 1
ATOM 2207 C C . LEU A 1 276 ? -4.225 6.400 12.384 1.00 90.88 276 LEU A C 1
ATOM 2209 O O . LEU A 1 276 ? -4.013 5.428 13.115 1.00 90.88 276 LEU A O 1
ATOM 2213 N N . GLN A 1 277 ? -4.190 6.303 11.050 1.00 88.62 277 GLN A N 1
ATOM 2214 C CA . GLN A 1 277 ? -4.002 5.065 10.290 1.00 88.62 277 GLN A CA 1
ATOM 2215 C C . GLN A 1 277 ? -5.083 4.013 10.584 1.00 88.62 277 GLN A C 1
ATOM 2217 O O . GLN A 1 277 ? -4.823 2.806 10.541 1.00 88.62 277 GLN A O 1
ATOM 2222 N N . ALA A 1 278 ? -6.306 4.449 10.890 1.00 90.75 278 ALA A N 1
ATOM 2223 C CA . ALA A 1 278 ? -7.456 3.563 10.857 1.00 90.75 278 ALA A CA 1
ATOM 2224 C C . ALA A 1 278 ? -7.557 2.931 9.463 1.00 90.75 278 ALA A C 1
ATOM 2226 O O . ALA A 1 278 ? -7.246 3.551 8.446 1.00 90.75 278 ALA A O 1
ATOM 2227 N N . ASN A 1 279 ? -7.984 1.676 9.405 1.00 84.81 279 ASN A N 1
ATOM 2228 C CA . ASN A 1 279 ? -8.015 0.914 8.155 1.00 84.81 279 ASN A CA 1
ATOM 2229 C C . ASN A 1 279 ? -9.345 0.192 7.937 1.00 84.81 279 ASN A C 1
ATOM 2231 O O . ASN A 1 279 ? -9.509 -0.527 6.945 1.00 84.81 279 ASN A O 1
ATOM 2235 N N . LYS A 1 280 ? -10.302 0.385 8.848 1.00 89.56 280 LYS A N 1
ATOM 2236 C CA . LYS A 1 280 ? -11.620 -0.217 8.765 1.00 89.56 280 LYS A CA 1
ATOM 2237 C C . LYS A 1 280 ? -12.689 0.759 9.236 1.00 89.56 280 LYS A C 1
ATOM 2239 O O . LYS A 1 280 ? -12.635 1.266 10.349 1.00 89.56 280 LYS A O 1
ATOM 2244 N N . VAL A 1 281 ? -13.699 0.936 8.394 1.00 95.38 281 VAL A N 1
ATOM 2245 C CA . VAL A 1 281 ? -15.012 1.457 8.773 1.00 95.38 281 VAL A CA 1
ATOM 2246 C C . VAL A 1 281 ? -16.015 0.337 8.510 1.00 95.38 281 VAL A C 1
ATOM 2248 O O . VAL A 1 281 ? -15.907 -0.368 7.502 1.00 95.38 281 VAL A O 1
ATOM 2251 N N . LYS A 1 282 ? -16.935 0.103 9.444 1.00 94.44 282 LYS A N 1
ATOM 2252 C CA . LYS A 1 282 ? -17.992 -0.907 9.317 1.00 94.44 282 LYS A CA 1
ATOM 2253 C C . LYS A 1 282 ? -19.330 -0.279 9.687 1.00 94.44 282 LYS A C 1
ATOM 2255 O O . LYS A 1 282 ? -19.455 0.279 10.778 1.00 94.44 282 LYS A O 1
ATOM 2260 N N . LEU A 1 283 ? -20.321 -0.405 8.804 1.00 97.38 283 LEU A N 1
ATOM 2261 C CA . LEU A 1 283 ? -21.717 -0.176 9.167 1.00 97.38 283 LEU A CA 1
ATOM 2262 C C . LEU A 1 283 ? -22.153 -1.248 10.176 1.00 97.38 283 LEU A C 1
ATOM 2264 O O . LEU A 1 283 ? -22.069 -2.443 9.897 1.00 97.38 283 LEU A O 1
ATOM 2268 N N . LEU A 1 284 ? -22.617 -0.814 11.344 1.00 96.94 284 LEU A N 1
ATOM 2269 C CA . LEU A 1 284 ? -23.161 -1.689 12.382 1.00 96.94 284 LEU A CA 1
ATOM 2270 C C . LEU A 1 284 ? -24.653 -1.912 12.163 1.00 96.94 284 LEU A C 1
ATOM 2272 O O . LEU A 1 284 ? -25.140 -3.040 12.183 1.00 96.94 284 LEU A O 1
ATOM 2276 N N . LYS A 1 285 ? -25.381 -0.817 11.934 1.00 97.62 285 LYS A N 1
ATOM 2277 C CA . LYS A 1 285 ? -26.820 -0.846 11.707 1.00 97.62 285 LYS A CA 1
ATOM 2278 C C . LYS A 1 285 ? -27.263 0.372 10.916 1.00 97.62 285 LYS A C 1
ATOM 2280 O O . LYS A 1 285 ? -26.749 1.468 11.118 1.00 97.62 285 LYS A O 1
ATOM 2285 N N . TYR A 1 286 ? -28.252 0.160 10.059 1.00 97.94 286 TYR A N 1
ATOM 2286 C CA . TYR A 1 286 ? -29.022 1.205 9.403 1.00 97.94 286 TYR A CA 1
ATOM 2287 C C . TYR A 1 286 ? -30.519 0.948 9.624 1.00 97.94 286 TYR A C 1
ATOM 2289 O O . TYR A 1 286 ? -30.948 -0.211 9.616 1.00 97.94 286 TYR A O 1
ATOM 2297 N N . ALA A 1 287 ? -31.285 2.020 9.812 1.00 97.06 287 ALA A N 1
ATOM 2298 C CA . ALA A 1 287 ? -32.747 2.049 9.775 1.00 97.06 287 ALA A CA 1
ATOM 2299 C C . ALA A 1 287 ? -33.217 3.472 9.442 1.00 97.06 287 ALA A C 1
ATOM 2301 O O . ALA A 1 287 ? -32.411 4.396 9.368 1.00 97.06 287 ALA A O 1
ATOM 2302 N N . ASN A 1 288 ? -34.518 3.680 9.286 1.00 97.44 288 ASN A N 1
ATOM 2303 C CA . ASN A 1 288 ? -35.101 5.018 9.233 1.00 97.44 288 ASN A CA 1
ATOM 2304 C C . ASN A 1 288 ? -36.328 5.136 10.145 1.00 97.44 288 ASN A C 1
ATOM 2306 O O . ASN A 1 288 ? -36.856 4.145 10.645 1.00 97.44 288 ASN A O 1
ATOM 2310 N N . SER A 1 289 ? -36.809 6.360 10.362 1.00 96.50 289 SER A N 1
ATOM 2311 C CA . SER A 1 289 ? -37.948 6.628 11.252 1.00 96.50 289 SER A CA 1
ATOM 2312 C C . SER A 1 289 ? -39.235 5.878 10.875 1.00 96.50 289 SER A C 1
ATOM 2314 O O . SER A 1 289 ? -40.082 5.647 11.739 1.00 96.50 289 SER A O 1
ATOM 2316 N N . GLY A 1 290 ? -39.394 5.459 9.615 1.00 94.12 290 GLY A N 1
ATOM 2317 C CA . GLY A 1 290 ? -40.524 4.643 9.168 1.00 94.12 290 GLY A CA 1
ATOM 2318 C C . GLY A 1 290 ? -40.463 3.189 9.643 1.00 94.12 290 GLY A C 1
ATOM 2319 O O . GLY A 1 290 ? -41.507 2.546 9.732 1.00 94.12 290 GLY A O 1
ATOM 2320 N N . ASP A 1 291 ? -39.277 2.679 9.993 1.00 93.88 291 ASP A N 1
ATOM 2321 C CA . ASP A 1 291 ? -39.109 1.353 10.609 1.00 93.88 291 ASP A CA 1
ATOM 2322 C C . ASP A 1 291 ? -39.601 1.325 12.063 1.00 93.88 291 ASP A C 1
ATOM 2324 O O . ASP A 1 291 ? -39.973 0.270 12.571 1.00 93.88 291 ASP A O 1
ATOM 2328 N N . VAL A 1 292 ? -39.640 2.492 12.711 1.00 89.12 292 VAL A N 1
ATOM 2329 C CA . VAL A 1 292 ? -40.116 2.660 14.090 1.00 89.12 292 VAL A CA 1
ATOM 2330 C C . VAL A 1 292 ? -41.591 3.061 14.125 1.00 89.12 292 VAL A C 1
ATOM 2332 O O . VAL A 1 292 ? -42.385 2.473 14.852 1.00 89.12 292 VAL A O 1
ATOM 2335 N N . THR A 1 293 ? -41.968 4.076 13.345 1.00 91.25 293 THR A N 1
ATOM 2336 C CA . THR A 1 293 ? -43.307 4.693 13.406 1.00 91.25 293 THR A CA 1
ATOM 2337 C C . THR A 1 293 ? -44.347 4.008 12.524 1.00 91.25 293 THR A C 1
ATOM 2339 O O . THR A 1 293 ? -45.544 4.195 12.730 1.00 91.25 293 THR A O 1
ATOM 2342 N N . GLY A 1 294 ? -43.913 3.262 11.505 1.00 92.81 294 GLY A N 1
ATOM 2343 C CA . GLY A 1 294 ? -44.777 2.727 10.452 1.00 92.81 294 GLY A CA 1
ATOM 2344 C C . GLY A 1 294 ? -45.162 3.735 9.359 1.00 92.81 294 GLY A C 1
ATOM 2345 O O . GLY A 1 294 ? -45.606 3.306 8.292 1.00 92.81 294 GLY A O 1
ATOM 2346 N N . ASP A 1 295 ? -44.956 5.044 9.558 1.00 94.44 295 ASP A N 1
ATOM 2347 C CA . ASP A 1 295 ? -45.167 6.050 8.511 1.00 94.44 295 ASP A CA 1
ATOM 2348 C C . ASP A 1 295 ? -43.975 6.074 7.547 1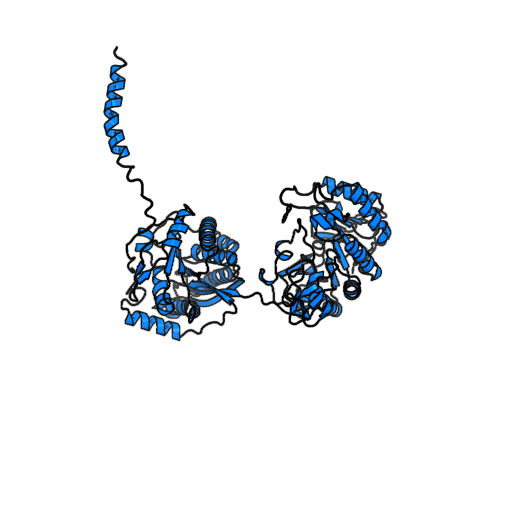.00 94.44 295 ASP A C 1
ATOM 2350 O O . ASP A 1 295 ? -42.852 6.435 7.893 1.00 94.44 295 ASP A O 1
ATOM 2354 N N . LYS A 1 296 ? -44.236 5.680 6.299 1.00 96.38 296 LYS A N 1
ATOM 2355 C CA . LYS A 1 296 ? -43.231 5.556 5.234 1.00 96.38 296 LYS A CA 1
ATOM 2356 C C . LYS A 1 296 ? -43.264 6.702 4.222 1.00 96.38 296 LYS A C 1
ATOM 2358 O O . LYS A 1 296 ? -42.539 6.654 3.224 1.00 96.38 296 LYS A O 1
ATOM 2363 N N . SER A 1 297 ? -44.106 7.711 4.444 1.00 93.12 297 SER A N 1
ATOM 2364 C CA . SER A 1 297 ? -44.300 8.822 3.510 1.00 93.12 297 SER A CA 1
ATOM 2365 C C . SER A 1 297 ? -43.156 9.836 3.549 1.00 93.12 297 SER A C 1
ATOM 2367 O O . SER A 1 297 ? -42.772 10.368 2.506 1.00 93.12 297 SER A O 1
ATOM 2369 N N . ARG A 1 298 ? -42.602 10.094 4.741 1.00 95.50 298 ARG A N 1
ATOM 2370 C CA . ARG A 1 298 ? -41.531 11.067 4.989 1.00 95.50 298 ARG A CA 1
ATOM 2371 C C . ARG A 1 298 ? -40.673 10.594 6.157 1.00 95.50 298 ARG A C 1
ATOM 2373 O O . ARG A 1 298 ? -41.052 10.771 7.310 1.00 95.50 298 ARG A O 1
ATOM 2380 N N . VAL A 1 299 ? -39.517 10.010 5.860 1.00 97.00 299 VAL A N 1
ATOM 2381 C CA . VAL A 1 299 ? -38.651 9.396 6.876 1.00 97.00 299 VAL A CA 1
ATOM 2382 C C . VAL A 1 299 ? -37.331 10.139 7.049 1.00 97.00 299 VAL A C 1
ATOM 2384 O O . VAL A 1 299 ? -36.917 10.896 6.169 1.00 97.00 299 VAL A O 1
ATOM 2387 N N . VAL A 1 300 ? -36.675 9.914 8.186 1.00 97.62 300 VAL A N 1
ATOM 2388 C CA . VAL A 1 300 ? -35.287 10.324 8.442 1.00 97.62 300 VAL A CA 1
ATOM 2389 C C . VAL A 1 300 ? -34.426 9.073 8.591 1.00 97.62 300 VAL A C 1
ATOM 2391 O O . VAL A 1 300 ? -34.807 8.163 9.327 1.00 97.62 300 VAL A O 1
ATOM 2394 N N . GLY A 1 301 ? -33.309 9.003 7.867 1.00 97.94 301 GLY A N 1
ATOM 2395 C CA . GLY A 1 301 ? -32.378 7.874 7.910 1.00 97.94 301 GLY A CA 1
ATOM 2396 C C . GLY A 1 301 ? -31.400 7.949 9.083 1.00 97.94 301 GLY A C 1
ATOM 2397 O O . GLY A 1 301 ? -30.918 9.024 9.433 1.00 97.94 301 GLY A O 1
ATOM 2398 N N . TYR A 1 302 ? -31.053 6.798 9.654 1.00 98.38 302 TYR A N 1
ATOM 2399 C CA . TYR A 1 302 ? -30.139 6.656 10.787 1.00 98.38 302 TYR A CA 1
ATOM 2400 C C . TYR A 1 302 ? -29.133 5.544 10.508 1.00 98.38 302 TYR A C 1
ATOM 2402 O O . TYR A 1 302 ? -29.504 4.443 10.097 1.00 98.38 302 TYR A O 1
ATOM 2410 N N . ALA A 1 303 ? -27.857 5.798 10.781 1.00 98.19 303 ALA A N 1
ATOM 2411 C CA . ALA A 1 303 ? -26.822 4.782 10.668 1.00 98.19 303 ALA A CA 1
ATOM 2412 C C . ALA A 1 303 ? -25.818 4.883 11.812 1.00 98.19 303 ALA A C 1
ATOM 2414 O O . ALA A 1 303 ? -25.415 5.975 12.203 1.00 98.19 303 ALA A O 1
ATOM 2415 N N . ALA A 1 304 ? -25.399 3.723 12.302 1.00 98.56 304 ALA A N 1
ATOM 2416 C CA . ALA A 1 304 ? -24.331 3.578 13.273 1.00 98.56 304 ALA A CA 1
ATOM 2417 C C . ALA A 1 304 ? -23.125 2.919 12.612 1.00 98.56 304 ALA A C 1
ATOM 2419 O O . ALA A 1 304 ? -23.247 1.841 12.023 1.00 98.56 304 ALA A O 1
ATOM 2420 N N . PHE A 1 305 ? -21.958 3.543 12.741 1.00 98.56 305 PHE A N 1
ATOM 2421 C CA . PHE A 1 305 ? -20.698 2.996 12.243 1.00 98.56 305 PHE A CA 1
ATOM 2422 C C . PHE A 1 305 ? -19.667 2.893 13.352 1.00 98.56 305 PHE A C 1
ATOM 2424 O O . PHE A 1 305 ? -19.642 3.702 14.280 1.00 98.56 305 PHE A O 1
ATOM 2431 N N . VAL A 1 306 ? -18.761 1.936 13.179 1.00 97.69 306 VAL A N 1
ATOM 2432 C CA . VAL A 1 306 ? -17.517 1.841 13.937 1.00 97.69 306 VAL A CA 1
ATOM 2433 C C . VAL A 1 306 ? -16.326 2.054 13.015 1.00 97.69 306 VAL A C 1
ATOM 2435 O O . VAL A 1 306 ? -16.286 1.526 11.900 1.00 97.69 306 VAL A O 1
ATOM 2438 N N . ILE A 1 307 ? -15.349 2.815 13.496 1.00 97.25 307 ILE A N 1
ATOM 2439 C CA . ILE A 1 307 ? -14.055 3.022 12.855 1.00 97.25 307 ILE A CA 1
ATOM 2440 C C . ILE A 1 307 ? -12.988 2.384 13.736 1.00 97.25 307 ILE A C 1
ATOM 2442 O O . ILE A 1 307 ? -12.866 2.725 14.915 1.00 97.25 307 ILE A O 1
ATOM 2446 N N . SER A 1 308 ? -12.208 1.468 13.172 1.00 93.62 308 SER A N 1
ATOM 2447 C CA . SER A 1 308 ? -11.136 0.782 13.884 1.00 93.62 308 SER A CA 1
ATOM 2448 C C . SER A 1 308 ? -9.815 0.807 13.123 1.00 93.62 308 SER A C 1
ATOM 2450 O O . SER A 1 308 ? -9.751 0.819 11.888 1.00 93.62 308 SER A O 1
ATOM 2452 N N . LYS A 1 309 ? -8.736 0.784 13.900 1.00 89.25 309 LYS A N 1
ATOM 2453 C CA . LYS A 1 309 ? -7.394 0.456 13.443 1.00 89.25 309 LYS A CA 1
ATOM 2454 C C . LYS A 1 309 ? -7.160 -1.012 13.759 1.00 89.25 309 LYS A C 1
ATOM 2456 O O . LYS A 1 309 ? -6.821 -1.385 14.879 1.00 89.25 309 LYS A O 1
ATOM 2461 N N . ASN A 1 310 ? -7.415 -1.868 12.777 1.00 80.56 310 ASN A N 1
ATOM 2462 C CA . ASN A 1 310 ? -7.084 -3.279 12.902 1.00 80.56 310 ASN A CA 1
ATOM 2463 C C . ASN A 1 310 ? -5.574 -3.433 12.836 1.00 80.56 310 ASN A C 1
ATOM 2465 O O . ASN A 1 310 ? -4.937 -2.804 11.987 1.00 80.56 310 ASN A O 1
ATOM 2469 N N . ASN A 1 311 ? -5.022 -4.300 13.685 1.00 64.31 311 ASN A N 1
ATOM 2470 C CA . ASN A 1 311 ? -3.623 -4.662 13.548 1.00 64.31 311 ASN A CA 1
ATOM 2471 C C . ASN A 1 311 ? -3.434 -5.268 12.148 1.00 64.31 311 ASN A C 1
ATOM 2473 O O . ASN A 1 311 ? -4.184 -6.181 11.780 1.00 64.31 311 ASN A O 1
ATOM 2477 N N . PRO A 1 312 ? -2.489 -4.751 11.349 1.00 59.34 312 PRO A N 1
ATOM 2478 C CA . PRO A 1 312 ? -2.086 -5.361 10.094 1.00 59.34 312 PRO A CA 1
ATOM 2479 C C . PRO A 1 312 ? -1.826 -6.836 10.362 1.00 59.34 312 PRO A C 1
ATOM 2481 O O . PRO A 1 312 ? -0.983 -7.196 11.185 1.00 59.34 312 PRO A O 1
ATOM 2484 N N . GLN A 1 313 ? -2.619 -7.698 9.734 1.00 63.59 313 GLN A N 1
ATOM 2485 C CA . GLN A 1 313 ? -2.507 -9.126 9.963 1.00 63.59 313 GLN A CA 1
ATOM 2486 C C . GLN A 1 313 ? -1.259 -9.597 9.213 1.00 63.59 313 GLN A C 1
ATOM 2488 O O . GLN A 1 313 ? -1.321 -9.914 8.026 1.00 63.59 313 GLN A O 1
ATOM 2493 N N . LEU A 1 314 ? -0.111 -9.568 9.893 1.00 82.12 314 LEU A N 1
ATOM 2494 C CA . LEU A 1 314 ? 1.108 -10.196 9.399 1.00 82.12 314 LEU A CA 1
ATOM 2495 C C . LEU A 1 314 ? 0.811 -11.674 9.162 1.00 82.12 314 LEU A C 1
ATOM 2497 O O . LEU A 1 314 ? 0.050 -12.300 9.905 1.00 82.12 314 LEU A O 1
ATOM 2501 N N . ASN A 1 315 ? 1.392 -12.227 8.109 1.00 87.94 315 ASN A N 1
ATOM 2502 C CA . ASN A 1 315 ? 1.247 -13.638 7.808 1.00 87.94 315 ASN A CA 1
ATOM 2503 C C . ASN A 1 315 ? 2.638 -14.238 7.687 1.00 87.94 315 ASN A C 1
ATOM 2505 O O . ASN A 1 315 ? 3.413 -13.872 6.800 1.00 87.94 315 ASN A O 1
ATOM 2509 N N . LEU A 1 316 ? 2.945 -15.099 8.652 1.00 93.94 316 LEU A N 1
ATOM 2510 C CA . LEU A 1 316 ? 4.263 -15.676 8.836 1.00 93.94 316 LEU A CA 1
ATOM 2511 C C . LEU A 1 316 ? 4.435 -16.873 7.908 1.00 93.94 316 LEU A C 1
ATOM 2513 O O . LEU A 1 316 ? 3.606 -17.781 7.881 1.00 93.94 316 LEU A O 1
ATOM 2517 N N . LYS A 1 317 ? 5.560 -16.899 7.201 1.00 97.62 317 LYS A N 1
ATOM 2518 C CA . LYS A 1 317 ? 6.044 -18.072 6.471 1.00 97.62 317 LYS A CA 1
ATOM 2519 C C . LYS A 1 317 ? 7.532 -18.217 6.758 1.00 97.62 317 LYS A C 1
ATOM 2521 O O . LYS A 1 317 ? 8.261 -17.230 6.681 1.00 97.62 317 LYS A O 1
ATOM 2526 N N . GLU A 1 318 ? 7.959 -19.417 7.140 1.00 98.31 318 GLU A N 1
ATOM 2527 C CA . GLU A 1 318 ? 9.378 -19.709 7.366 1.00 98.31 318 GLU A CA 1
ATOM 2528 C C . GLU A 1 318 ? 10.158 -19.436 6.071 1.00 98.31 318 GLU A C 1
ATOM 2530 O O . GLU A 1 318 ? 9.716 -19.802 4.979 1.00 98.31 318 GLU A O 1
ATOM 2535 N N . ALA A 1 319 ? 11.264 -18.708 6.192 1.00 98.44 319 ALA A N 1
ATOM 2536 C CA . ALA A 1 319 ? 12.075 -18.270 5.069 1.00 98.44 319 ALA A CA 1
ATOM 2537 C C . ALA A 1 319 ? 12.860 -19.438 4.464 1.00 98.44 319 ALA A C 1
ATOM 2539 O O . ALA A 1 319 ? 13.318 -20.318 5.184 1.00 98.44 319 ALA A O 1
ATOM 2540 N N . TYR A 1 320 ? 13.074 -19.422 3.147 1.00 98.50 320 TYR A N 1
ATOM 2541 C CA . TYR A 1 320 ? 13.730 -20.552 2.462 1.00 98.50 320 TYR A CA 1
ATOM 2542 C C . TYR A 1 320 ? 15.258 -20.508 2.501 1.00 98.50 320 TYR A C 1
ATOM 2544 O O . TYR A 1 320 ? 15.895 -21.552 2.420 1.00 98.50 320 TYR A O 1
ATOM 2552 N N . TYR A 1 321 ? 15.847 -19.317 2.633 1.00 98.44 321 TYR A N 1
ATOM 2553 C CA . TYR A 1 321 ? 17.293 -19.108 2.499 1.00 98.44 321 TYR A CA 1
ATOM 2554 C C . TYR A 1 321 ? 17.864 -18.432 3.741 1.00 98.44 321 TYR A C 1
ATOM 2556 O O . TYR A 1 321 ? 17.969 -17.201 3.801 1.00 98.44 321 TYR A O 1
ATOM 2564 N N . TYR A 1 322 ? 18.223 -19.233 4.742 1.00 98.50 322 TYR A N 1
ATOM 2565 C CA . TYR A 1 322 ? 18.938 -18.773 5.928 1.00 98.50 322 TYR A CA 1
ATOM 2566 C C . TYR A 1 322 ? 19.767 -19.896 6.566 1.00 98.50 322 TYR A C 1
ATOM 2568 O O . TYR A 1 322 ? 19.535 -21.072 6.297 1.00 98.50 322 TYR A O 1
ATOM 2576 N N . LEU A 1 323 ? 20.734 -19.520 7.402 1.00 98.06 323 LEU A N 1
ATOM 2577 C CA . LEU A 1 323 ? 21.476 -20.430 8.275 1.00 98.06 323 LEU A CA 1
ATOM 2578 C C . LEU A 1 323 ? 21.095 -20.177 9.728 1.00 98.06 323 LEU A C 1
ATOM 2580 O O . LEU A 1 323 ? 20.944 -19.025 10.133 1.00 98.06 323 LEU A O 1
ATOM 2584 N N . GLU A 1 324 ? 21.006 -21.244 10.509 1.00 97.06 324 GLU A N 1
ATOM 2585 C CA . GLU A 1 324 ? 20.971 -21.185 11.969 1.00 97.06 324 GLU A CA 1
ATOM 2586 C C . GLU A 1 324 ? 22.424 -21.127 12.460 1.00 97.06 324 GLU A C 1
ATOM 2588 O O . GLU A 1 324 ? 23.216 -22.026 12.174 1.00 97.06 324 GLU A O 1
ATOM 2593 N N . LEU A 1 325 ? 22.804 -20.036 13.131 1.00 93.00 325 LEU A N 1
ATOM 2594 C CA . LEU A 1 325 ? 24.171 -19.823 13.631 1.00 93.00 325 LEU A CA 1
ATOM 2595 C C . LEU A 1 325 ? 24.337 -20.236 15.106 1.00 93.00 325 LEU A C 1
ATOM 2597 O O . LEU A 1 325 ? 25.452 -20.258 15.622 1.00 93.00 325 LEU A O 1
ATOM 2601 N N . GLY A 1 326 ? 23.236 -20.579 15.776 1.00 83.88 326 GLY A N 1
ATOM 2602 C CA . GLY A 1 326 ? 23.159 -21.007 17.172 1.00 83.88 326 GLY A CA 1
ATOM 2603 C C . GLY A 1 326 ? 21.698 -21.106 17.621 1.00 83.88 326 GLY A C 1
ATOM 2604 O O . GLY A 1 326 ? 20.797 -21.058 16.788 1.00 83.88 326 GLY A O 1
ATOM 2605 N N . ASP A 1 327 ? 21.449 -21.182 18.932 1.00 79.75 327 ASP A N 1
ATOM 2606 C CA . ASP A 1 327 ? 20.091 -21.390 19.473 1.00 79.75 327 ASP A CA 1
ATOM 2607 C C . ASP A 1 327 ? 19.126 -20.207 19.231 1.00 79.75 327 ASP A C 1
ATOM 2609 O O . ASP A 1 327 ? 17.909 -20.382 19.274 1.00 79.75 327 ASP A O 1
ATOM 2613 N N . SER A 1 328 ? 19.642 -18.994 18.995 1.00 89.69 328 SER A N 1
ATOM 2614 C CA . SER A 1 328 ? 18.823 -17.776 18.854 1.00 89.69 328 SER A CA 1
ATOM 2615 C C . SER A 1 328 ? 19.263 -16.827 17.738 1.00 89.69 328 SER A C 1
ATOM 2617 O O . SER A 1 328 ? 18.746 -15.714 17.655 1.00 89.69 328 SER A O 1
ATOM 2619 N N . GLU A 1 329 ? 20.220 -17.220 16.896 1.00 96.56 329 GLU A N 1
ATOM 2620 C CA . GLU A 1 329 ? 20.780 -16.364 15.842 1.00 96.56 329 GLU A CA 1
ATOM 2621 C C . GLU A 1 329 ? 20.631 -17.008 14.469 1.00 96.56 329 GLU A C 1
ATOM 2623 O O . GLU A 1 329 ? 20.896 -18.198 14.290 1.00 96.56 329 GLU A O 1
ATOM 2628 N N . VAL A 1 330 ? 20.252 -16.197 13.482 1.00 98.31 330 VAL A N 1
ATOM 2629 C CA . VAL A 1 330 ? 20.109 -16.632 12.091 1.00 98.31 330 VAL A CA 1
ATOM 2630 C C . VAL A 1 330 ? 20.825 -15.684 11.140 1.00 98.31 330 VAL A C 1
ATOM 2632 O O . VAL A 1 330 ? 20.872 -14.478 11.372 1.00 98.31 330 VAL A O 1
ATOM 2635 N N . GLN A 1 331 ? 21.323 -16.206 10.022 1.00 98.56 331 GLN A N 1
ATOM 2636 C CA . GLN A 1 331 ? 21.852 -15.408 8.918 1.00 98.56 331 GLN A CA 1
ATOM 2637 C C . GLN A 1 331 ? 20.973 -15.570 7.684 1.00 98.56 331 GLN A C 1
ATOM 2639 O O . GLN A 1 331 ? 20.866 -16.657 7.125 1.00 98.56 331 GLN A O 1
ATOM 2644 N N . CYS A 1 332 ? 20.353 -14.484 7.229 1.00 98.62 332 CYS A N 1
ATOM 2645 C CA . CYS A 1 332 ? 19.558 -14.470 6.003 1.00 98.62 332 CYS A CA 1
ATOM 2646 C C . CYS A 1 332 ? 20.473 -14.537 4.775 1.00 98.62 332 CYS A C 1
ATOM 2648 O O . CYS A 1 332 ? 21.282 -13.638 4.580 1.00 98.62 332 CYS A O 1
ATOM 2650 N N . LEU A 1 333 ? 20.301 -15.534 3.906 1.00 98.62 333 LEU A N 1
ATOM 2651 C CA . LEU A 1 333 ? 21.116 -15.730 2.697 1.00 98.62 333 LEU A CA 1
ATOM 2652 C C . LEU A 1 333 ? 20.399 -15.343 1.399 1.00 98.62 333 LEU A C 1
ATOM 2654 O O . LEU A 1 333 ? 20.908 -15.576 0.305 1.00 98.62 333 LEU A O 1
ATOM 2658 N N . LEU A 1 334 ? 19.218 -14.735 1.493 1.00 98.75 334 LEU A N 1
ATOM 2659 C CA . LEU A 1 334 ? 18.413 -14.415 0.317 1.00 98.75 334 LEU A CA 1
ATOM 2660 C C . LEU A 1 334 ? 19.045 -13.354 -0.594 1.00 98.75 334 LEU A C 1
ATOM 2662 O O . LEU A 1 334 ? 18.920 -13.414 -1.815 1.00 98.75 334 LEU A O 1
ATOM 2666 N N . CYS A 1 335 ? 19.678 -12.342 -0.009 1.00 98.56 335 CYS A N 1
ATOM 2667 C CA . CYS A 1 335 ? 20.225 -11.219 -0.759 1.00 98.56 335 CYS A CA 1
ATOM 2668 C C . CYS A 1 335 ? 21.606 -10.819 -0.236 1.00 98.56 335 CYS A C 1
ATOM 2670 O O . CYS A 1 335 ? 21.922 -11.137 0.914 1.00 98.56 335 CYS A O 1
ATOM 2672 N N . PRO A 1 336 ? 22.375 -10.015 -0.997 1.00 98.50 336 PRO A N 1
ATOM 2673 C CA . PRO A 1 336 ? 23.754 -9.643 -0.653 1.00 98.50 336 PRO A CA 1
ATOM 2674 C C . PRO A 1 336 ? 23.911 -8.794 0.622 1.00 98.50 336 PRO A C 1
ATOM 2676 O O . PRO A 1 336 ? 24.986 -8.262 0.894 1.00 98.50 336 PRO A O 1
ATOM 2679 N N . ARG A 1 337 ? 22.823 -8.570 1.371 1.00 97.81 337 ARG A N 1
ATOM 2680 C CA . ARG A 1 337 ? 22.854 -7.975 2.711 1.00 97.81 337 ARG A CA 1
ATOM 2681 C C . ARG A 1 337 ? 23.363 -8.940 3.766 1.00 97.81 337 ARG A C 1
ATOM 2683 O O . ARG A 1 337 ? 23.926 -8.463 4.741 1.00 97.81 337 ARG A O 1
ATOM 2690 N N . GLU A 1 338 ? 23.089 -10.232 3.590 1.00 97.81 338 GLU A N 1
ATOM 2691 C CA . GLU A 1 338 ? 23.530 -11.300 4.490 1.00 97.81 338 GLU A CA 1
ATOM 2692 C C . GLU A 1 338 ? 23.299 -10.987 5.979 1.00 97.81 338 GLU A C 1
ATOM 2694 O O . GLU A 1 338 ? 24.177 -11.179 6.814 1.00 97.81 338 GLU A O 1
ATOM 2699 N N . CYS A 1 339 ? 22.124 -10.428 6.304 1.00 98.31 339 CYS A N 1
ATOM 2700 C CA . CYS A 1 339 ? 21.820 -9.950 7.652 1.00 98.31 339 CYS A CA 1
ATOM 2701 C C . CYS A 1 339 ? 21.935 -11.088 8.671 1.00 98.31 339 CYS A C 1
ATOM 2703 O O . CYS A 1 339 ? 21.234 -12.091 8.534 1.00 98.31 339 CYS A O 1
ATOM 2705 N N . ILE A 1 340 ? 22.750 -10.882 9.705 1.00 98.12 340 ILE A N 1
ATOM 2706 C CA . ILE A 1 340 ? 22.767 -11.693 10.924 1.00 98.12 340 ILE A CA 1
ATOM 2707 C C . ILE A 1 340 ? 21.779 -11.056 11.899 1.00 98.12 340 ILE A C 1
ATOM 2709 O O . ILE A 1 340 ? 21.839 -9.846 12.109 1.00 98.12 340 ILE A O 1
ATOM 2713 N N . LEU A 1 341 ? 20.844 -11.850 12.415 1.00 97.56 341 LEU A N 1
ATOM 2714 C CA . LEU A 1 341 ? 19.705 -11.394 13.207 1.00 97.56 341 LEU A CA 1
ATOM 2715 C C . LEU A 1 341 ? 19.603 -12.216 14.486 1.00 97.56 341 LEU A C 1
ATOM 2717 O O . LEU A 1 341 ? 19.453 -13.441 14.418 1.00 97.56 341 LEU A O 1
ATOM 2721 N N . VAL A 1 342 ? 19.613 -11.553 15.640 1.00 95.31 342 VAL A N 1
ATOM 2722 C CA . VAL A 1 342 ? 19.275 -12.205 16.915 1.00 95.31 342 VAL A CA 1
ATOM 2723 C C . VAL A 1 342 ? 17.754 -12.292 17.092 1.00 95.31 342 VAL A C 1
ATOM 2725 O O . VAL A 1 342 ? 16.995 -11.724 16.304 1.00 95.31 342 VAL A O 1
ATOM 2728 N N . GLU A 1 343 ? 17.287 -13.026 18.102 1.00 94.44 343 GLU A N 1
ATOM 2729 C CA . GLU A 1 343 ? 15.857 -13.186 18.398 1.00 94.44 343 GLU A CA 1
ATOM 2730 C C . GLU A 1 343 ? 15.102 -11.846 18.397 1.00 94.44 343 GLU A C 1
ATOM 2732 O O . GLU A 1 343 ? 15.464 -10.902 19.099 1.00 94.44 343 GLU A O 1
ATOM 2737 N N . GLY A 1 344 ? 14.022 -11.769 17.618 1.00 91.19 344 GLY A N 1
ATOM 2738 C CA . GLY A 1 344 ? 13.184 -10.580 17.501 1.00 91.19 344 GLY A CA 1
ATOM 2739 C C . GLY A 1 344 ? 13.699 -9.515 16.528 1.00 91.19 344 GLY A C 1
ATOM 2740 O O . GLY A 1 344 ? 12.911 -8.648 16.141 1.00 91.19 344 GLY A O 1
ATOM 2741 N N . GLU A 1 345 ? 14.952 -9.577 16.069 1.00 94.69 345 GLU A N 1
ATOM 2742 C CA . GLU A 1 345 ? 15.488 -8.616 15.101 1.00 94.69 345 GLU A CA 1
ATOM 2743 C C . GLU A 1 345 ? 14.969 -8.836 13.682 1.00 94.69 345 GLU A C 1
ATOM 2745 O O . GLU A 1 345 ? 14.607 -9.943 13.268 1.00 94.69 345 GLU A O 1
ATOM 2750 N N . ARG A 1 346 ? 14.976 -7.745 12.907 1.00 96.12 346 ARG A N 1
ATOM 2751 C CA . ARG A 1 346 ? 14.582 -7.734 11.500 1.00 96.12 346 ARG A CA 1
ATOM 2752 C C . ARG A 1 346 ? 15.740 -7.394 10.579 1.00 96.12 346 ARG A C 1
ATOM 2754 O O . ARG A 1 346 ? 16.570 -6.542 10.878 1.00 96.12 346 ARG A O 1
ATOM 2761 N N . GLY A 1 347 ? 15.733 -8.010 9.400 1.00 96.94 347 GLY A N 1
ATOM 2762 C CA . GLY A 1 347 ? 16.633 -7.638 8.314 1.00 96.94 347 GLY A CA 1
ATOM 2763 C C . GLY A 1 347 ? 16.366 -6.221 7.808 1.00 96.94 347 GLY A C 1
ATOM 2764 O O . GLY A 1 347 ? 15.276 -5.679 7.980 1.00 96.94 347 GLY A O 1
ATOM 2765 N N . ILE A 1 348 ? 17.334 -5.660 7.076 1.00 96.00 348 ILE A N 1
ATOM 2766 C CA . ILE A 1 348 ? 17.262 -4.303 6.488 1.00 96.00 348 ILE A CA 1
ATOM 2767 C C . ILE A 1 348 ? 15.986 -4.084 5.661 1.00 96.00 348 ILE A C 1
ATOM 2769 O O . ILE A 1 348 ? 15.479 -2.971 5.585 1.00 96.00 348 ILE A O 1
ATOM 2773 N N . CYS A 1 349 ? 15.444 -5.149 5.064 1.00 97.62 349 CYS A N 1
ATOM 2774 C CA . CYS A 1 349 ? 14.200 -5.083 4.304 1.00 97.62 349 CYS A CA 1
ATOM 2775 C C . CYS A 1 349 ? 12.939 -4.781 5.124 1.00 97.62 349 CYS A C 1
ATOM 2777 O O . CYS A 1 349 ? 11.897 -4.516 4.531 1.00 97.62 349 CYS A O 1
ATOM 2779 N N . GLY A 1 350 ? 13.005 -4.871 6.455 1.00 95.94 350 GLY A N 1
ATOM 2780 C CA . GLY A 1 350 ? 11.887 -4.634 7.370 1.00 95.94 350 GLY A CA 1
ATOM 2781 C C . GLY A 1 350 ? 10.856 -5.765 7.448 1.00 95.94 350 GLY A C 1
ATOM 2782 O O . GLY A 1 350 ? 10.005 -5.739 8.335 1.00 95.94 350 GLY A O 1
ATOM 2783 N N . VAL A 1 351 ? 10.937 -6.768 6.563 1.00 97.12 351 VAL A N 1
ATOM 2784 C CA . VAL A 1 351 ? 9.914 -7.823 6.417 1.00 97.12 351 VAL A CA 1
ATOM 2785 C C . VAL A 1 351 ? 10.379 -9.229 6.774 1.00 97.12 351 VAL A C 1
ATOM 2787 O O . VAL A 1 351 ? 9.588 -10.161 6.676 1.00 97.12 351 VAL A O 1
ATOM 2790 N N . ARG A 1 352 ? 11.647 -9.411 7.150 1.00 98.06 352 ARG A N 1
ATOM 2791 C CA . ARG A 1 352 ? 12.175 -10.705 7.600 1.00 98.06 352 ARG A CA 1
ATOM 2792 C C . ARG A 1 352 ? 12.617 -10.602 9.040 1.00 98.06 352 ARG A C 1
ATOM 2794 O O . ARG A 1 352 ? 13.419 -9.719 9.330 1.00 98.06 352 ARG A O 1
ATOM 2801 N N . GLN A 1 353 ? 12.106 -11.475 9.898 1.00 97.69 353 GLN A N 1
ATOM 2802 C CA . GLN A 1 353 ? 12.323 -11.432 11.341 1.00 97.69 353 GLN A CA 1
ATOM 2803 C C . GLN A 1 353 ? 12.765 -12.794 11.866 1.00 97.69 353 GLN A C 1
ATOM 2805 O O . GLN A 1 353 ? 12.218 -13.817 11.450 1.00 97.69 353 GLN A O 1
ATOM 2810 N N . ASN A 1 354 ? 13.739 -12.800 12.773 1.00 97.56 354 ASN A N 1
ATOM 2811 C CA . ASN A 1 354 ? 14.086 -13.990 13.539 1.00 97.56 354 ASN A CA 1
ATOM 2812 C C . ASN A 1 354 ? 13.046 -14.201 14.654 1.00 97.56 354 ASN A C 1
ATOM 2814 O O . ASN A 1 354 ? 12.816 -13.301 15.464 1.00 97.56 354 ASN A O 1
ATOM 2818 N N . ILE A 1 355 ? 12.394 -15.363 14.659 1.00 95.31 355 ILE A N 1
ATOM 2819 C CA . ILE A 1 355 ? 11.395 -15.771 15.646 1.00 95.31 355 ILE A CA 1
ATOM 2820 C C . ILE A 1 355 ? 11.756 -17.172 16.138 1.00 95.31 355 ILE A C 1
ATOM 2822 O O . ILE A 1 355 ? 11.605 -18.161 15.421 1.00 95.31 355 ILE A O 1
ATOM 2826 N N . LYS A 1 356 ? 12.174 -17.249 17.395 1.00 93.12 356 LYS A N 1
ATOM 2827 C CA . LYS A 1 356 ? 12.638 -18.441 18.108 1.00 93.12 356 LYS A CA 1
ATOM 2828 C C . LYS A 1 356 ? 13.725 -19.202 17.348 1.00 93.12 356 LYS A C 1
ATOM 2830 O O . LYS A 1 356 ? 13.592 -20.405 17.135 1.00 93.12 356 LYS A O 1
ATOM 2835 N N . GLY A 1 357 ? 14.764 -18.486 16.915 1.00 94.38 357 GLY A N 1
ATOM 2836 C CA . GLY A 1 357 ? 15.912 -19.068 16.204 1.00 94.38 357 GLY A CA 1
ATOM 2837 C C . GLY A 1 357 ? 15.629 -19.480 14.754 1.00 94.38 357 GLY A C 1
ATOM 2838 O O . GLY A 1 357 ? 16.430 -20.178 14.144 1.00 94.38 357 GLY A O 1
ATOM 2839 N N . LYS A 1 358 ? 14.499 -19.050 14.181 1.00 97.31 358 LYS A N 1
ATOM 2840 C CA . LYS A 1 358 ? 14.115 -19.318 12.789 1.00 97.31 358 LYS A CA 1
ATOM 2841 C C . LYS A 1 358 ? 13.761 -18.030 12.071 1.00 97.31 358 LYS A C 1
ATOM 2843 O O . LYS A 1 358 ? 13.105 -17.155 12.633 1.00 97.31 358 LYS A O 1
ATOM 2848 N N . LEU A 1 359 ? 14.141 -17.913 10.804 1.00 98.44 359 LEU A N 1
ATOM 2849 C CA . LEU A 1 359 ? 13.819 -16.732 10.010 1.00 98.44 359 LEU A CA 1
ATOM 2850 C C . LEU A 1 359 ? 12.432 -16.866 9.370 1.00 98.44 359 LEU A C 1
ATOM 2852 O O . LEU A 1 359 ? 12.146 -17.855 8.704 1.00 98.44 359 LEU A O 1
ATOM 2856 N N . TYR A 1 360 ? 11.594 -15.838 9.496 1.00 98.50 360 TYR A N 1
ATOM 2857 C CA . TYR A 1 360 ? 10.279 -15.766 8.852 1.00 98.50 360 TYR A CA 1
ATOM 2858 C C . TYR A 1 360 ? 10.162 -14.525 7.976 1.00 98.50 360 TYR A C 1
ATOM 2860 O O . TYR A 1 360 ? 10.672 -13.461 8.325 1.00 98.50 360 TYR A O 1
ATOM 2868 N N . THR A 1 361 ? 9.431 -14.634 6.868 1.00 98.00 361 THR A N 1
ATOM 2869 C CA . THR A 1 361 ? 8.857 -13.468 6.185 1.00 98.00 361 THR A CA 1
ATOM 2870 C C . THR A 1 361 ? 7.526 -13.080 6.834 1.00 98.00 361 THR A C 1
ATOM 2872 O O . THR A 1 361 ? 6.738 -13.945 7.216 1.00 98.00 361 THR A O 1
ATOM 2875 N N . LEU A 1 362 ? 7.279 -11.776 6.964 1.00 96.75 362 LEU A N 1
ATOM 2876 C CA . LEU A 1 362 ? 6.087 -11.194 7.596 1.00 96.75 362 LEU A CA 1
ATOM 2877 C C . LEU A 1 362 ? 4.969 -10.856 6.590 1.00 96.75 362 LEU A C 1
ATOM 2879 O O . LEU A 1 362 ? 3.857 -10.499 6.985 1.00 96.75 362 LEU A O 1
ATOM 2883 N N . VAL A 1 363 ? 5.271 -10.925 5.289 1.00 97.12 363 VAL A N 1
ATOM 2884 C CA . VAL A 1 363 ? 4.436 -10.385 4.198 1.00 97.12 363 VAL A CA 1
ATOM 2885 C C . VAL A 1 363 ? 3.843 -11.456 3.278 1.00 97.12 363 VAL A C 1
ATOM 2887 O O . VAL A 1 363 ? 3.384 -11.153 2.174 1.00 97.12 363 VAL A O 1
ATOM 2890 N N . TYR A 1 364 ? 3.839 -12.720 3.701 1.00 97.94 364 TYR A N 1
ATOM 2891 C CA . TYR A 1 364 ? 3.385 -13.823 2.855 1.00 97.94 364 TYR A CA 1
ATOM 2892 C C . TYR A 1 364 ? 1.876 -13.729 2.552 1.00 97.94 364 TYR A C 1
ATOM 2894 O O . TYR A 1 364 ? 1.046 -13.741 3.456 1.00 97.94 364 TYR A O 1
ATOM 2902 N N . GLY A 1 365 ? 1.483 -13.606 1.281 1.00 97.25 365 GLY A N 1
ATOM 2903 C CA . GLY A 1 365 ? 0.070 -13.414 0.914 1.00 97.25 365 GLY A CA 1
ATOM 2904 C C . GLY A 1 365 ? -0.524 -12.073 1.366 1.00 97.25 365 GLY A C 1
ATOM 2905 O O . GLY A 1 365 ? -1.745 -11.934 1.446 1.00 97.25 365 GLY A O 1
ATOM 2906 N N . ARG A 1 366 ? 0.326 -11.085 1.687 1.00 96.06 366 ARG A N 1
ATOM 2907 C CA . ARG A 1 366 ? -0.071 -9.756 2.182 1.00 96.06 366 ARG A CA 1
ATOM 2908 C C . ARG A 1 366 ? 0.437 -8.624 1.283 1.00 96.06 366 ARG A C 1
ATOM 2910 O O . ARG A 1 366 ? 1.227 -7.791 1.736 1.00 96.06 366 ARG A O 1
ATOM 2917 N N . PRO A 1 367 ? 0.027 -8.562 0.002 1.00 96.94 367 PRO A N 1
ATOM 2918 C CA . PRO A 1 367 ? 0.402 -7.439 -0.843 1.00 96.94 367 PRO A CA 1
ATOM 2919 C C . PRO A 1 367 ? -0.221 -6.140 -0.319 1.00 96.94 367 PRO A C 1
ATOM 2921 O O . PRO A 1 367 ? -1.288 -6.151 0.288 1.00 96.94 367 PRO A O 1
ATOM 2924 N N . VAL A 1 368 ? 0.441 -5.017 -0.570 1.00 93.69 368 VAL A N 1
ATOM 2925 C CA . VAL A 1 368 ? -0.005 -3.652 -0.237 1.00 93.69 368 VAL A CA 1
ATOM 2926 C C . VAL A 1 368 ? -0.421 -2.872 -1.486 1.00 93.69 368 VAL A C 1
ATOM 2928 O O . VAL A 1 368 ? -1.126 -1.873 -1.390 1.00 93.69 368 VAL A O 1
ATOM 2931 N N . ALA A 1 369 ? -0.043 -3.362 -2.670 1.00 93.00 369 ALA A N 1
ATOM 2932 C CA . ALA A 1 369 ? -0.512 -2.869 -3.959 1.00 93.00 369 ALA A CA 1
ATOM 2933 C C . ALA A 1 369 ? -0.967 -4.047 -4.826 1.00 93.00 369 ALA A C 1
ATOM 2935 O O . ALA A 1 369 ? -0.266 -5.058 -4.916 1.00 93.00 369 ALA A O 1
ATOM 2936 N N . VAL A 1 370 ? -2.142 -3.908 -5.444 1.00 95.62 370 VAL A N 1
ATOM 2937 C CA . VAL A 1 370 ? -2.760 -4.911 -6.321 1.00 95.62 370 VAL A CA 1
ATOM 2938 C C . VAL A 1 370 ? -3.445 -4.175 -7.469 1.00 95.62 370 VAL A C 1
ATOM 2940 O O . VAL A 1 370 ? -4.369 -3.397 -7.236 1.00 95.62 370 VAL A O 1
ATOM 2943 N N . HIS A 1 371 ? -2.990 -4.399 -8.700 1.00 94.50 371 HIS A N 1
ATOM 2944 C CA . HIS A 1 371 ? -3.484 -3.692 -9.883 1.00 94.50 371 HIS A CA 1
ATOM 2945 C C . HIS A 1 371 ? -3.546 -4.613 -11.103 1.00 94.50 371 HIS A C 1
ATOM 2947 O O . HIS A 1 371 ? -2.741 -5.527 -11.237 1.00 94.50 371 HIS A O 1
ATOM 2953 N N . VAL A 1 372 ? -4.472 -4.346 -12.022 1.00 94.38 372 VAL A N 1
ATOM 2954 C CA . VAL A 1 372 ? -4.449 -4.915 -13.375 1.00 94.38 372 VAL A CA 1
ATOM 2955 C C . VAL A 1 372 ? -3.905 -3.834 -14.296 1.00 94.38 372 VAL A C 1
ATOM 2957 O O . VAL A 1 372 ? -4.577 -2.833 -14.538 1.00 94.38 372 VAL A O 1
ATOM 2960 N N . ASP A 1 373 ? -2.674 -4.014 -14.764 1.00 92.38 373 ASP A N 1
ATOM 2961 C CA . ASP A 1 373 ? -1.943 -3.014 -15.543 1.00 92.38 373 ASP A CA 1
ATOM 2962 C C . ASP A 1 373 ? -1.629 -3.530 -16.954 1.00 92.38 373 ASP A C 1
ATOM 2964 O O . ASP A 1 373 ? -1.468 -4.739 -17.127 1.00 92.38 373 ASP A O 1
ATOM 2968 N N . PRO A 1 374 ? -1.479 -2.649 -17.957 1.00 93.31 374 PRO A N 1
ATOM 2969 C CA . PRO A 1 374 ? -0.859 -3.031 -19.223 1.00 93.31 374 PRO A CA 1
ATOM 2970 C C . PRO A 1 374 ? 0.615 -3.413 -19.016 1.00 93.31 374 PRO A C 1
ATOM 2972 O O . PRO A 1 374 ? 1.284 -2.847 -18.140 1.00 93.31 374 PRO A O 1
ATOM 2975 N N . ILE A 1 375 ? 1.139 -4.337 -19.829 1.00 93.19 375 ILE A N 1
ATOM 2976 C CA . ILE A 1 375 ? 2.562 -4.724 -19.776 1.00 93.19 375 ILE A CA 1
ATOM 2977 C C . ILE A 1 375 ? 3.487 -3.524 -20.000 1.00 93.19 375 ILE A C 1
ATOM 2979 O O . ILE A 1 375 ? 4.525 -3.431 -19.351 1.00 93.19 375 ILE A O 1
ATOM 2983 N N . GLU A 1 376 ? 3.083 -2.547 -20.810 1.00 91.88 376 GLU A N 1
ATOM 2984 C CA . GLU A 1 376 ? 3.863 -1.337 -21.093 1.00 91.88 376 GLU A CA 1
ATOM 2985 C C . GLU A 1 376 ? 4.173 -0.513 -19.831 1.00 91.88 376 GLU A C 1
ATOM 2987 O O . GLU A 1 376 ? 5.121 0.268 -19.814 1.00 91.88 376 GLU A O 1
ATOM 2992 N N . LYS A 1 377 ? 3.409 -0.695 -18.744 1.00 90.25 377 LYS A N 1
ATOM 2993 C CA . LYS A 1 377 ? 3.701 -0.072 -17.444 1.00 90.25 377 LYS A CA 1
ATOM 2994 C C . LYS A 1 377 ? 4.859 -0.759 -16.697 1.00 90.25 377 LYS A C 1
ATOM 2996 O O . LYS A 1 377 ? 5.340 -0.214 -15.705 1.00 90.25 377 LYS A O 1
ATOM 3001 N N . LYS A 1 378 ? 5.277 -1.962 -17.111 1.00 87.94 378 LYS A N 1
ATOM 3002 C CA . LYS A 1 378 ? 6.325 -2.799 -16.491 1.00 87.94 378 LYS A CA 1
ATOM 3003 C C . LYS A 1 378 ? 7.651 -2.731 -17.257 1.00 87.94 378 LYS A C 1
ATOM 3005 O O . LYS A 1 378 ? 8.264 -3.771 -17.439 1.00 87.94 378 LYS A O 1
ATOM 3010 N N . PRO A 1 379 ? 8.091 -1.524 -17.653 1.00 82.88 379 PRO A N 1
ATOM 3011 C CA . PRO A 1 379 ? 9.042 -1.248 -18.752 1.00 82.88 379 PRO A CA 1
ATOM 3012 C C . PRO A 1 379 ? 9.513 -2.470 -19.571 1.00 82.88 379 PRO A C 1
ATOM 3014 O O . PRO A 1 379 ? 10.699 -2.765 -19.653 1.00 82.88 379 PRO A O 1
ATOM 3017 N N . ILE A 1 380 ? 8.572 -3.211 -20.160 1.00 92.50 380 ILE A N 1
ATOM 3018 C CA . ILE A 1 380 ? 8.838 -4.416 -20.951 1.00 92.50 380 ILE A CA 1
ATOM 3019 C C . ILE A 1 380 ? 8.117 -4.229 -22.283 1.00 92.50 380 ILE A C 1
ATOM 3021 O O . ILE A 1 380 ? 6.893 -4.124 -22.323 1.00 92.50 380 ILE A O 1
ATOM 3025 N N . SER A 1 381 ? 8.871 -4.146 -23.375 1.00 95.06 381 SER A N 1
ATOM 3026 C CA . SER A 1 381 ? 8.347 -3.864 -24.721 1.00 95.06 381 SER A CA 1
ATOM 3027 C C . SER A 1 381 ? 8.389 -5.087 -25.621 1.00 95.06 381 SER A C 1
ATOM 3029 O O . SER A 1 381 ? 7.699 -5.114 -26.641 1.00 95.06 381 SER A O 1
ATOM 3031 N N . HIS A 1 382 ? 9.196 -6.084 -25.272 1.00 97.44 382 HIS A N 1
ATOM 3032 C CA . HIS A 1 382 ? 9.413 -7.305 -26.034 1.00 97.44 382 HIS A CA 1
ATOM 3033 C C . HIS A 1 382 ? 8.768 -8.510 -25.342 1.00 97.44 382 HIS A C 1
ATOM 3035 O O . HIS A 1 382 ? 9.267 -9.631 -25.406 1.00 97.44 382 HIS A O 1
ATOM 3041 N N . MET A 1 383 ? 7.623 -8.287 -24.695 1.00 96.00 383 MET A N 1
ATOM 3042 C CA . MET A 1 383 ? 6.755 -9.339 -24.182 1.00 96.00 383 MET A CA 1
ATOM 3043 C C . MET A 1 383 ? 5.295 -8.930 -24.348 1.00 96.00 383 MET A C 1
ATOM 3045 O O . MET A 1 383 ? 4.918 -7.851 -23.907 1.00 96.00 383 MET A O 1
ATOM 3049 N N . LEU A 1 384 ? 4.489 -9.790 -24.973 1.00 95.62 384 LEU A N 1
ATOM 3050 C CA . LEU A 1 384 ? 3.023 -9.700 -25.083 1.00 95.62 384 LEU A CA 1
ATOM 3051 C C . LEU A 1 384 ? 2.455 -8.252 -25.133 1.00 95.62 384 LEU A C 1
ATOM 3053 O O . LEU A 1 384 ? 1.663 -7.878 -24.259 1.00 95.62 384 LEU A O 1
ATOM 3057 N N . PRO A 1 385 ? 2.843 -7.415 -26.119 1.00 94.38 385 PRO A N 1
ATOM 3058 C CA . PRO A 1 385 ? 2.463 -6.001 -26.147 1.00 94.38 385 PRO A CA 1
ATOM 3059 C C . PRO A 1 385 ? 0.944 -5.794 -26.138 1.00 94.38 385 PRO A C 1
ATOM 3061 O O . PRO A 1 385 ? 0.214 -6.468 -26.866 1.00 94.38 385 PRO A O 1
ATOM 3064 N N . GLY A 1 386 ? 0.472 -4.834 -25.345 1.00 92.75 386 GLY A N 1
ATOM 3065 C CA . GLY A 1 386 ? -0.943 -4.487 -25.192 1.00 92.75 386 GLY A CA 1
ATOM 3066 C C . GLY A 1 386 ? -1.747 -5.437 -24.299 1.00 92.75 386 GLY A C 1
ATOM 3067 O O . GLY A 1 386 ? -2.945 -5.224 -24.099 1.00 92.75 386 GLY A O 1
ATOM 3068 N N . SER A 1 387 ? -1.118 -6.477 -23.751 1.00 95.94 387 SER A N 1
ATOM 3069 C CA . SER A 1 387 ? -1.768 -7.400 -22.822 1.00 95.94 387 SER A CA 1
ATOM 3070 C C . SER A 1 387 ? -1.860 -6.853 -21.396 1.00 95.94 387 SER A C 1
ATOM 3072 O O . SER A 1 387 ? -1.215 -5.869 -21.026 1.00 95.94 387 SER A O 1
ATOM 3074 N N . LYS A 1 388 ? -2.685 -7.513 -20.573 1.00 96.25 388 LYS A N 1
ATOM 3075 C CA . LYS A 1 388 ? -2.859 -7.199 -19.150 1.00 96.25 388 LYS A CA 1
ATOM 3076 C C . LYS A 1 388 ? -2.006 -8.107 -18.270 1.00 96.25 388 LYS A C 1
ATOM 3078 O O . LYS A 1 388 ? -1.962 -9.321 -18.478 1.00 96.25 388 LYS A O 1
ATOM 3083 N N . SER A 1 389 ? -1.440 -7.521 -17.220 1.00 97.69 389 SER A N 1
ATOM 3084 C CA . SER A 1 389 ? -0.685 -8.202 -16.174 1.00 97.69 389 SER A CA 1
ATOM 3085 C C . SER A 1 389 ? -1.271 -7.927 -14.789 1.00 97.69 389 SER A C 1
ATOM 3087 O O . SER A 1 389 ? -1.497 -6.773 -14.404 1.00 97.69 389 SER A O 1
ATOM 3089 N N . PHE A 1 390 ? -1.498 -8.990 -14.014 1.00 98.50 390 PHE A N 1
ATOM 3090 C CA . PHE A 1 390 ? -1.917 -8.880 -12.620 1.00 98.50 390 PHE A CA 1
ATOM 3091 C C . PHE A 1 390 ? -0.707 -8.538 -11.752 1.00 98.50 390 PHE A C 1
ATOM 3093 O O . PHE A 1 390 ? 0.219 -9.327 -11.612 1.00 98.50 390 PHE A O 1
ATOM 3100 N N . SER A 1 391 ? -0.687 -7.339 -11.195 1.00 98.19 391 SER A N 1
ATOM 3101 C CA . SER A 1 391 ? 0.493 -6.738 -10.584 1.00 98.19 391 SER A CA 1
ATOM 3102 C C . SER A 1 391 ? 0.367 -6.681 -9.073 1.00 98.19 391 SER A C 1
ATOM 3104 O O . SER A 1 391 ? -0.600 -6.110 -8.565 1.00 98.19 391 SER A O 1
ATOM 3106 N N . ILE A 1 392 ? 1.359 -7.215 -8.360 1.00 98.44 392 ILE A N 1
ATOM 3107 C CA . ILE A 1 392 ? 1.384 -7.249 -6.894 1.00 98.44 392 ILE A CA 1
ATOM 3108 C C . ILE A 1 392 ? 2.719 -6.768 -6.317 1.00 98.44 392 ILE A C 1
ATOM 3110 O O . ILE A 1 392 ? 3.775 -6.938 -6.927 1.00 98.44 392 ILE A O 1
ATOM 3114 N N . ALA A 1 393 ? 2.649 -6.186 -5.118 1.00 98.06 393 ALA A N 1
ATOM 3115 C CA . ALA A 1 393 ? 3.795 -5.721 -4.335 1.00 98.06 393 ALA A CA 1
ATOM 3116 C C . ALA A 1 393 ? 3.515 -5.852 -2.838 1.00 98.06 393 ALA A C 1
ATOM 3118 O O . ALA A 1 393 ? 2.376 -5.627 -2.426 1.00 98.06 393 ALA A O 1
ATOM 3119 N N . THR A 1 394 ? 4.526 -6.129 -2.014 1.00 97.62 394 THR A N 1
ATOM 3120 C CA . THR A 1 394 ? 4.416 -6.057 -0.543 1.00 97.62 394 THR A CA 1
ATOM 3121 C C . THR A 1 394 ? 5.119 -4.818 0.011 1.00 97.62 394 THR A C 1
ATOM 3123 O O . THR A 1 394 ? 5.816 -4.110 -0.720 1.00 97.62 394 THR A O 1
ATOM 3126 N N . ALA A 1 395 ? 4.953 -4.563 1.310 1.00 96.12 395 ALA A N 1
ATOM 3127 C CA . ALA A 1 395 ? 5.760 -3.576 2.021 1.00 96.12 395 ALA A CA 1
ATOM 3128 C C . ALA A 1 395 ? 7.250 -3.961 2.009 1.00 96.12 395 ALA A C 1
ATOM 3130 O O . ALA A 1 395 ? 7.555 -5.152 1.945 1.00 96.12 395 ALA A O 1
ATOM 3131 N N . GLY A 1 396 ? 8.142 -2.977 2.126 1.00 97.06 396 GLY A N 1
ATOM 3132 C CA . GLY A 1 396 ? 9.586 -3.162 2.318 1.00 97.06 396 GLY A CA 1
ATOM 3133 C C . GLY A 1 396 ? 10.427 -3.215 1.034 1.00 97.06 396 GLY A C 1
ATOM 3134 O O . GLY A 1 396 ? 9.917 -3.230 -0.088 1.00 97.06 396 GLY A O 1
ATOM 3135 N N . CYS A 1 397 ? 11.753 -3.204 1.201 1.00 97.62 397 CYS A N 1
ATOM 3136 C CA . CYS A 1 397 ? 12.742 -3.285 0.120 1.00 97.62 397 CYS A CA 1
ATOM 3137 C C . CYS A 1 397 ? 14.138 -3.563 0.688 1.00 97.62 397 CYS A C 1
ATOM 3139 O O . CYS A 1 397 ? 14.487 -3.046 1.742 1.00 97.62 397 CYS A O 1
ATOM 3141 N N . ASN A 1 398 ? 14.977 -4.337 -0.003 1.00 97.19 398 ASN A N 1
ATOM 3142 C CA . ASN A 1 398 ? 16.350 -4.613 0.450 1.00 97.19 398 ASN A CA 1
ATOM 3143 C C . ASN A 1 398 ? 17.383 -3.543 0.015 1.00 97.19 398 ASN A C 1
ATOM 3145 O O . ASN A 1 398 ? 18.565 -3.635 0.373 1.00 97.19 398 ASN A O 1
ATOM 3149 N N . LEU A 1 399 ? 16.936 -2.498 -0.691 1.00 97.00 399 LEU A N 1
ATOM 3150 C CA . LEU A 1 399 ? 17.693 -1.294 -1.043 1.00 97.00 399 LEU A CA 1
ATOM 3151 C C . LEU A 1 399 ? 17.069 -0.037 -0.411 1.00 97.00 399 LEU A C 1
ATOM 3153 O O . LEU A 1 399 ? 15.858 0.067 -0.226 1.00 97.00 399 LEU A O 1
ATOM 3157 N N . GLY A 1 400 ? 17.917 0.950 -0.119 1.00 94.31 400 GLY A N 1
ATOM 3158 C CA . GLY A 1 400 ? 17.543 2.236 0.479 1.00 94.31 400 GLY A CA 1
ATOM 3159 C C . GLY A 1 400 ? 17.621 3.393 -0.516 1.00 94.31 400 GLY A C 1
ATOM 3160 O O . GLY A 1 400 ? 18.287 4.394 -0.245 1.00 94.31 400 GLY A O 1
ATOM 3161 N N . CYS A 1 401 ? 17.006 3.238 -1.694 1.00 95.88 401 CYS A N 1
ATOM 3162 C CA . CYS A 1 401 ? 17.080 4.210 -2.788 1.00 95.88 401 CYS A CA 1
ATOM 3163 C C . CYS A 1 401 ? 16.516 5.582 -2.385 1.00 95.88 401 CYS A C 1
ATOM 3165 O O . CYS A 1 401 ? 15.317 5.732 -2.155 1.00 95.88 401 CYS A O 1
ATOM 3167 N N . ARG A 1 402 ? 17.360 6.622 -2.375 1.00 94.81 402 ARG A N 1
ATOM 3168 C CA . ARG A 1 402 ? 16.966 7.998 -1.998 1.00 94.81 402 ARG A CA 1
ATOM 3169 C C . ARG A 1 402 ? 15.995 8.668 -2.980 1.00 94.81 402 ARG A C 1
ATOM 3171 O O . ARG A 1 402 ? 15.341 9.638 -2.614 1.00 94.81 402 ARG A O 1
ATOM 3178 N N . PHE A 1 403 ? 15.882 8.132 -4.189 1.00 94.19 403 PHE A N 1
ATOM 3179 C CA . PHE A 1 403 ? 15.030 8.604 -5.286 1.00 94.19 403 PHE A CA 1
ATOM 3180 C C . PHE A 1 403 ? 13.817 7.694 -5.546 1.00 94.19 403 PHE A C 1
ATOM 3182 O O . PHE A 1 403 ? 13.179 7.816 -6.589 1.00 94.19 403 PHE A O 1
ATOM 3189 N N . CYS A 1 404 ? 13.530 6.730 -4.661 1.00 94.44 404 CYS A N 1
ATOM 3190 C CA . CYS A 1 404 ? 12.502 5.722 -4.916 1.00 94.44 404 CYS A CA 1
ATOM 3191 C C . CYS A 1 404 ? 11.134 6.363 -5.211 1.00 94.44 404 CYS A C 1
ATOM 3193 O O . CYS A 1 404 ? 10.589 7.083 -4.377 1.00 94.44 404 CYS A O 1
ATOM 3195 N N . GLN A 1 405 ? 10.560 6.065 -6.381 1.00 87.56 405 GLN A N 1
ATOM 3196 C CA . GLN A 1 405 ? 9.236 6.561 -6.779 1.00 87.56 405 GLN A CA 1
ATOM 3197 C C . GLN A 1 405 ? 8.088 5.828 -6.064 1.00 87.56 405 GLN A C 1
ATOM 3199 O O . GLN A 1 405 ? 6.995 6.370 -5.959 1.00 87.56 405 GLN A O 1
ATOM 3204 N N . ASN A 1 406 ? 8.360 4.642 -5.507 1.00 92.25 406 ASN A N 1
ATOM 3205 C CA . ASN A 1 406 ? 7.414 3.826 -4.737 1.00 92.25 406 ASN A CA 1
ATOM 3206 C C . ASN A 1 406 ? 7.799 3.782 -3.246 1.00 92.25 406 ASN A C 1
ATOM 3208 O O . ASN A 1 406 ? 7.674 2.750 -2.578 1.00 92.25 406 ASN A O 1
ATOM 3212 N N . TRP A 1 407 ? 8.364 4.868 -2.710 1.00 90.88 407 TRP A N 1
AT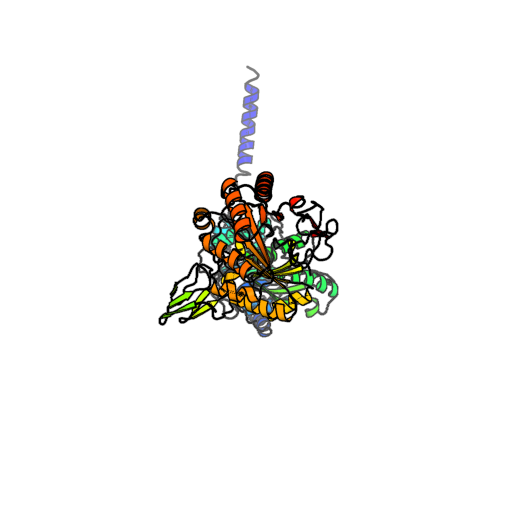OM 3213 C CA . TRP A 1 407 ? 8.889 4.905 -1.339 1.00 90.88 407 TRP A CA 1
ATOM 3214 C C . TRP A 1 407 ? 7.807 4.659 -0.277 1.00 90.88 407 TRP A C 1
ATOM 3216 O O . TRP A 1 407 ? 8.107 4.055 0.748 1.00 90.88 407 TRP A O 1
ATOM 3226 N N . GLN A 1 408 ? 6.554 5.038 -0.552 1.00 89.12 408 GLN A N 1
ATOM 3227 C CA . GLN A 1 408 ? 5.410 4.872 0.354 1.00 89.12 408 GLN A CA 1
ATOM 3228 C C . GLN A 1 408 ? 5.107 3.406 0.678 1.00 89.12 408 GLN A C 1
ATOM 3230 O O . GLN A 1 408 ? 4.518 3.128 1.715 1.00 89.12 408 GLN A O 1
ATOM 3235 N N . ILE A 1 409 ? 5.501 2.476 -0.198 1.00 93.19 409 ILE A N 1
ATOM 3236 C CA . ILE A 1 409 ? 5.347 1.033 0.029 1.00 93.19 409 ILE A CA 1
ATOM 3237 C C . ILE A 1 409 ? 6.692 0.336 0.266 1.00 93.19 409 ILE A C 1
ATOM 3239 O O . ILE A 1 409 ? 6.759 -0.647 0.991 1.00 93.19 409 ILE A O 1
ATOM 3243 N N . SER A 1 410 ? 7.784 0.840 -0.313 1.00 93.38 410 SER A N 1
ATOM 3244 C CA . SER A 1 410 ? 9.097 0.180 -0.248 1.00 93.38 410 SER A CA 1
ATOM 3245 C C . SER A 1 410 ? 9.941 0.571 0.967 1.00 93.38 410 SER A C 1
ATOM 3247 O O . SER A 1 410 ? 10.876 -0.149 1.298 1.00 93.38 410 SER A O 1
ATOM 3249 N N . GLN A 1 411 ? 9.658 1.707 1.613 1.00 90.31 411 GLN A N 1
ATOM 3250 C CA . GLN A 1 411 ? 10.437 2.245 2.740 1.00 90.31 411 GLN A CA 1
ATOM 3251 C C . GLN A 1 411 ? 9.613 2.304 4.040 1.00 90.31 411 GLN A C 1
ATOM 3253 O O . GLN A 1 411 ? 9.855 3.163 4.886 1.00 90.31 411 GLN A O 1
ATOM 3258 N N . VAL A 1 412 ? 8.627 1.413 4.178 1.00 88.38 412 VAL A N 1
ATOM 3259 C CA . VAL A 1 412 ? 7.738 1.293 5.347 1.00 88.38 412 VAL A CA 1
ATOM 3260 C C . VAL A 1 412 ? 7.755 -0.138 5.881 1.00 88.38 412 VAL A C 1
ATOM 3262 O O . VAL A 1 412 ? 8.045 -1.076 5.131 1.00 88.38 412 VAL A O 1
ATOM 3265 N N . LEU A 1 413 ? 7.444 -0.312 7.166 1.00 88.31 413 LEU A N 1
ATOM 3266 C CA . LEU A 1 413 ? 7.262 -1.636 7.754 1.00 88.31 413 LEU A CA 1
ATOM 3267 C C . LEU A 1 413 ? 5.895 -2.213 7.352 1.00 88.31 413 LEU A C 1
ATOM 3269 O O . LEU A 1 413 ? 4.962 -1.450 7.093 1.00 88.31 413 LEU A O 1
ATOM 3273 N N . PRO A 1 414 ? 5.744 -3.548 7.291 1.00 90.31 414 PRO A N 1
ATOM 3274 C CA . PRO A 1 414 ? 4.476 -4.169 6.913 1.00 90.31 414 PRO A CA 1
ATOM 3275 C C . PRO A 1 414 ? 3.335 -3.859 7.886 1.00 90.31 414 PRO A C 1
ATOM 3277 O O . PRO A 1 414 ? 2.174 -3.927 7.493 1.00 90.31 414 PRO A O 1
ATOM 3280 N N . GLU A 1 415 ? 3.650 -3.490 9.128 1.00 82.75 415 GLU A N 1
ATOM 3281 C CA . GLU A 1 415 ? 2.668 -3.034 10.103 1.00 82.75 415 GLU A CA 1
ATOM 3282 C C . GLU A 1 415 ? 2.216 -1.570 9.933 1.00 82.75 415 GLU A C 1
ATOM 3284 O O . GLU A 1 415 ? 1.155 -1.181 10.417 1.00 82.75 415 GLU A O 1
ATOM 3289 N N . ASP A 1 416 ? 2.981 -0.753 9.215 1.00 78.94 416 ASP A N 1
ATOM 3290 C CA . ASP A 1 416 ? 2.678 0.673 9.052 1.00 78.94 416 ASP A CA 1
ATOM 3291 C C . ASP A 1 416 ? 1.779 0.945 7.841 1.00 78.94 416 ASP A C 1
ATOM 3293 O O . ASP A 1 416 ? 1.424 2.090 7.552 1.00 78.94 416 ASP A O 1
ATOM 3297 N N . ILE A 1 417 ? 1.419 -0.102 7.096 1.00 79.12 417 ILE A N 1
ATOM 3298 C CA . ILE A 1 417 ? 0.680 0.016 5.848 1.00 79.12 417 ILE A CA 1
ATOM 3299 C C . ILE A 1 417 ? -0.402 -1.051 5.728 1.00 79.12 417 ILE A C 1
ATOM 3301 O O . ILE A 1 417 ? -0.256 -2.205 6.127 1.00 79.12 417 ILE A O 1
ATOM 3305 N N . ARG A 1 418 ? -1.528 -0.657 5.132 1.00 80.06 418 ARG A N 1
ATOM 3306 C CA . ARG A 1 418 ? -2.631 -1.568 4.848 1.00 80.06 418 ARG A CA 1
ATOM 3307 C C . ARG A 1 418 ? -2.217 -2.603 3.800 1.00 80.06 418 ARG A C 1
ATOM 3309 O O . ARG A 1 418 ? -1.749 -2.251 2.720 1.00 80.06 418 ARG A O 1
ATOM 3316 N N . SER A 1 419 ? -2.496 -3.868 4.096 1.00 87.75 419 SER A N 1
ATOM 3317 C CA . SER A 1 419 ? -2.331 -4.989 3.173 1.00 87.75 419 SER A CA 1
ATOM 3318 C C . SER A 1 419 ? -3.663 -5.676 2.854 1.00 87.75 419 SER A C 1
ATOM 3320 O O . SER A 1 419 ? -4.666 -5.528 3.561 1.00 87.75 419 SER A O 1
ATOM 3322 N N . TYR A 1 420 ? -3.673 -6.417 1.750 1.00 88.19 420 TYR A N 1
ATOM 3323 C CA . TYR A 1 420 ? -4.751 -7.313 1.347 1.00 88.19 420 TYR A CA 1
ATOM 3324 C C . TYR A 1 420 ? -4.518 -8.715 1.924 1.00 88.19 420 TYR A C 1
ATOM 3326 O O . TYR A 1 420 ? -3.392 -9.083 2.238 1.00 88.19 420 TYR A O 1
ATOM 3334 N N . ASP A 1 421 ? -5.581 -9.511 2.041 1.00 89.00 421 ASP A N 1
ATOM 3335 C CA . ASP A 1 421 ? -5.481 -10.958 2.261 1.00 89.00 421 ASP A CA 1
ATOM 3336 C C . ASP A 1 421 ? -5.591 -11.677 0.911 1.00 89.00 421 ASP A C 1
ATOM 3338 O O . ASP A 1 421 ? -6.687 -11.805 0.338 1.00 89.00 421 ASP A O 1
ATOM 3342 N N . LEU A 1 422 ? -4.434 -12.031 0.353 1.00 94.00 422 LEU A N 1
ATOM 3343 C CA . LEU A 1 422 ? -4.304 -12.509 -1.016 1.00 94.00 422 LEU A CA 1
ATOM 3344 C C . LEU A 1 422 ? -3.277 -13.650 -1.100 1.00 94.00 422 LEU A C 1
ATOM 3346 O O . LEU A 1 422 ? -2.140 -13.416 -1.498 1.00 94.00 422 LEU A O 1
ATOM 3350 N N . PRO A 1 423 ? -3.639 -14.885 -0.713 1.00 97.06 423 PRO A N 1
ATOM 3351 C CA . PRO A 1 423 ? -2.745 -16.032 -0.860 1.00 97.06 423 PRO A CA 1
ATOM 3352 C C . PRO A 1 423 ? -2.481 -16.357 -2.346 1.00 97.06 423 PRO A C 1
ATOM 3354 O O . PRO A 1 423 ? -3.284 -15.959 -3.202 1.00 97.06 423 PRO A O 1
ATOM 3357 N N . PRO A 1 424 ? -1.391 -17.086 -2.667 1.00 98.69 424 PRO A N 1
ATOM 3358 C CA . PRO A 1 424 ? -0.986 -17.413 -4.039 1.00 98.69 424 PRO A CA 1
ATOM 3359 C C . PRO A 1 424 ? -2.115 -17.898 -4.961 1.00 98.69 424 PRO A C 1
ATOM 3361 O O . PRO A 1 424 ? -2.252 -17.424 -6.089 1.00 98.69 424 PRO A O 1
ATOM 3364 N N . GLU A 1 425 ? -2.977 -18.792 -4.477 1.00 98.31 425 GLU A N 1
ATOM 3365 C CA . GLU A 1 425 ? -4.080 -19.370 -5.250 1.00 98.31 425 GLU A CA 1
ATOM 3366 C C . GLU A 1 425 ? -5.078 -18.296 -5.690 1.00 98.31 425 GLU A C 1
ATOM 3368 O O . GLU A 1 425 ? -5.563 -18.307 -6.822 1.00 98.31 425 GLU A O 1
ATOM 3373 N N . LYS A 1 426 ? -5.349 -17.329 -4.806 1.00 97.75 426 LYS A N 1
ATOM 3374 C CA . LYS A 1 426 ? -6.281 -16.232 -5.067 1.00 97.75 426 LYS A CA 1
ATOM 3375 C C . LYS A 1 426 ? -5.688 -15.200 -6.024 1.00 97.75 426 LYS A C 1
ATOM 3377 O O . LYS A 1 426 ? -6.433 -14.624 -6.812 1.00 97.75 426 LYS A O 1
ATOM 3382 N N . VAL A 1 427 ? -4.368 -14.990 -6.003 1.00 98.62 427 VAL A N 1
ATOM 3383 C CA . VAL A 1 427 ? -3.679 -14.163 -7.011 1.00 98.62 427 VAL A CA 1
ATOM 3384 C C . VAL A 1 427 ? -3.887 -14.758 -8.400 1.00 98.62 427 VAL A C 1
ATOM 3386 O O . VAL A 1 427 ? -4.342 -14.062 -9.304 1.00 98.62 427 VAL A O 1
ATOM 3389 N N . VAL A 1 428 ? -3.601 -16.054 -8.559 1.00 98.75 428 VAL A N 1
ATOM 3390 C CA . VAL A 1 428 ? -3.740 -16.759 -9.842 1.00 98.75 428 VAL A CA 1
ATOM 3391 C C . VAL A 1 428 ? -5.196 -16.776 -10.303 1.00 98.75 428 VAL A C 1
ATOM 3393 O O . VAL A 1 428 ? -5.471 -16.487 -11.466 1.00 98.75 428 VAL A O 1
ATOM 3396 N N . GLN A 1 429 ? -6.137 -17.044 -9.395 1.00 98.19 429 GLN A N 1
ATOM 3397 C CA . GLN A 1 429 ? -7.567 -16.986 -9.693 1.00 98.19 429 GLN A CA 1
ATOM 3398 C C . GLN A 1 429 ? -7.978 -15.606 -10.228 1.00 98.19 429 GLN A C 1
ATOM 3400 O O . GLN A 1 429 ? -8.567 -15.516 -11.303 1.00 98.19 429 GLN A O 1
ATOM 3405 N N . LEU A 1 430 ? -7.639 -14.527 -9.515 1.00 97.06 430 LEU A N 1
ATOM 3406 C CA . LEU A 1 430 ? -8.016 -13.171 -9.921 1.00 97.06 430 LEU A CA 1
ATOM 3407 C C . LEU A 1 430 ? -7.328 -12.737 -11.216 1.00 97.06 430 LEU A C 1
ATOM 3409 O O . LEU A 1 430 ? -7.933 -12.009 -12.002 1.00 97.06 430 LEU A O 1
ATOM 3413 N N . ALA A 1 431 ? -6.093 -13.174 -11.464 1.00 98.38 431 ALA A N 1
ATOM 3414 C CA . ALA A 1 431 ? -5.411 -12.917 -12.728 1.00 98.38 431 ALA A CA 1
ATOM 3415 C C . ALA A 1 431 ? -6.196 -13.510 -13.913 1.00 98.38 431 ALA A C 1
ATOM 3417 O O . ALA A 1 431 ? -6.430 -12.812 -14.901 1.00 98.38 431 ALA A O 1
ATOM 3418 N N . LEU A 1 432 ? -6.675 -14.752 -13.782 1.00 98.12 432 LEU A N 1
ATOM 3419 C CA . LEU A 1 432 ? -7.513 -15.405 -14.793 1.00 98.12 432 LEU A CA 1
ATOM 3420 C C . LEU A 1 432 ? -8.867 -14.698 -14.956 1.00 98.12 432 LEU A C 1
ATOM 3422 O O . LEU A 1 432 ? -9.265 -14.394 -16.077 1.00 98.12 432 LEU A O 1
ATOM 3426 N N . GLU A 1 433 ? -9.550 -14.372 -13.853 1.00 97.25 433 GLU A N 1
ATOM 3427 C CA . GLU A 1 433 ? -10.843 -13.664 -13.874 1.00 97.25 433 GLU A CA 1
ATOM 3428 C C . GLU A 1 433 ? -10.753 -12.284 -14.549 1.00 97.25 433 GLU A C 1
ATOM 3430 O O . GLU A 1 433 ? -11.702 -11.833 -15.192 1.00 97.25 433 GLU A O 1
ATOM 3435 N N . ASN A 1 434 ? -9.598 -11.619 -14.449 1.00 94.75 434 ASN A N 1
ATOM 3436 C CA . ASN A 1 434 ? -9.350 -10.318 -15.072 1.00 94.75 434 ASN A CA 1
ATOM 3437 C C . ASN A 1 434 ? -8.800 -10.408 -16.507 1.00 94.75 434 ASN A C 1
ATOM 3439 O O . ASN A 1 434 ? -8.506 -9.370 -17.111 1.00 94.75 434 ASN A O 1
ATOM 3443 N N . ASN A 1 435 ? -8.718 -11.615 -17.080 1.00 97.00 435 ASN A N 1
ATOM 3444 C CA . ASN A 1 435 ? -8.147 -11.884 -18.403 1.00 97.00 435 ASN A CA 1
ATOM 3445 C C . ASN A 1 435 ? -6.705 -11.361 -18.540 1.00 97.00 435 ASN A C 1
ATOM 3447 O O . ASN A 1 435 ? -6.329 -10.797 -19.570 1.00 97.00 435 ASN A O 1
ATOM 3451 N N . CYS A 1 436 ? -5.908 -11.497 -17.480 1.00 98.12 436 CYS A N 1
ATOM 3452 C CA . CYS A 1 436 ? -4.476 -11.238 -17.548 1.00 98.12 436 CYS A CA 1
ATOM 3453 C C . CYS A 1 436 ? -3.769 -12.397 -18.259 1.00 98.12 436 CYS A C 1
ATOM 3455 O O . CYS A 1 436 ? -4.151 -13.552 -18.096 1.00 98.12 436 CYS A O 1
ATOM 3457 N N . GLN A 1 437 ? -2.714 -12.090 -19.014 1.00 98.06 437 GLN A N 1
ATOM 3458 C CA . GLN A 1 437 ? -1.831 -13.104 -19.610 1.00 98.06 437 GLN A CA 1
ATOM 3459 C C . GLN A 1 437 ? -0.605 -13.378 -18.731 1.00 98.06 437 GLN A C 1
ATOM 3461 O O . GLN A 1 437 ? 0.075 -14.392 -18.892 1.00 98.06 437 GLN A O 1
ATOM 3466 N N . SER A 1 438 ? -0.340 -12.489 -17.774 1.00 98.44 438 SER A N 1
ATOM 3467 C CA . SER A 1 438 ? 0.798 -12.587 -16.874 1.00 98.44 438 SER A CA 1
ATOM 3468 C C . SER A 1 438 ? 0.490 -12.103 -15.461 1.00 98.44 438 SER A C 1
ATOM 3470 O O . SER A 1 438 ? -0.491 -11.393 -15.220 1.00 98.44 438 SER A O 1
ATOM 3472 N N . ILE A 1 439 ? 1.377 -12.450 -14.534 1.00 98.75 439 ILE A N 1
ATOM 3473 C CA . ILE A 1 439 ? 1.465 -11.891 -13.187 1.00 98.75 439 ILE A CA 1
ATOM 3474 C C . ILE A 1 439 ? 2.799 -11.150 -13.080 1.00 98.75 439 ILE A C 1
ATOM 3476 O O . ILE A 1 439 ? 3.844 -11.700 -13.419 1.00 98.75 439 ILE A O 1
ATOM 3480 N N . ALA A 1 440 ? 2.767 -9.899 -12.625 1.00 98.62 440 ALA A N 1
ATOM 3481 C CA . ALA A 1 440 ? 3.950 -9.084 -12.392 1.00 98.62 440 ALA A CA 1
ATOM 3482 C C . ALA A 1 440 ? 4.197 -8.892 -10.895 1.00 98.62 440 ALA A C 1
ATOM 3484 O O . ALA A 1 440 ? 3.373 -8.325 -10.174 1.00 98.62 440 ALA A O 1
ATOM 3485 N N . TYR A 1 441 ? 5.379 -9.295 -10.450 1.00 98.62 441 TYR A N 1
ATOM 3486 C CA . TYR A 1 441 ? 5.900 -8.986 -9.126 1.00 98.62 441 TYR A CA 1
ATOM 3487 C C . TYR A 1 441 ? 6.720 -7.700 -9.251 1.00 98.62 441 TYR A C 1
ATOM 3489 O O . TYR A 1 441 ? 7.711 -7.674 -9.979 1.00 98.62 441 TYR A O 1
ATOM 3497 N N . THR A 1 442 ? 6.244 -6.597 -8.660 1.00 97.31 442 THR A N 1
ATOM 3498 C CA . THR A 1 442 ? 6.651 -5.239 -9.079 1.00 97.31 442 THR A CA 1
ATOM 3499 C C . THR A 1 442 ? 6.425 -4.178 -7.991 1.00 97.31 442 THR A C 1
ATOM 3501 O O . THR A 1 442 ? 5.968 -4.482 -6.898 1.00 97.31 442 THR A O 1
ATOM 3504 N N . TYR A 1 443 ? 6.689 -2.906 -8.322 1.00 93.94 443 TYR A N 1
ATOM 3505 C CA . TYR A 1 443 ? 6.501 -1.683 -7.522 1.00 93.94 443 TYR A CA 1
ATOM 3506 C C . TYR A 1 443 ? 7.474 -1.536 -6.350 1.00 93.94 443 TYR A C 1
ATOM 3508 O O . TYR A 1 443 ? 8.234 -0.565 -6.315 1.00 93.94 443 TYR A O 1
ATOM 3516 N N . SER A 1 444 ? 7.464 -2.482 -5.414 1.00 94.50 444 SER A N 1
ATOM 3517 C CA . SER A 1 444 ? 8.550 -2.685 -4.452 1.00 94.50 444 SER A CA 1
ATOM 3518 C C . SER A 1 444 ? 9.485 -3.788 -4.956 1.00 94.50 444 SER A C 1
ATOM 3520 O O . SER A 1 444 ? 9.265 -4.346 -6.027 1.00 94.50 444 SER A O 1
ATOM 3522 N N . GLU A 1 445 ? 10.563 -4.071 -4.223 1.00 97.25 445 GLU A N 1
ATOM 3523 C CA . GLU A 1 445 ? 11.546 -5.078 -4.634 1.00 97.25 445 GLU A CA 1
ATOM 3524 C C . GLU A 1 445 ? 11.011 -6.503 -4.408 1.00 97.25 445 GLU A C 1
ATOM 3526 O O . GLU A 1 445 ? 10.894 -6.911 -3.252 1.00 97.25 445 GLU A O 1
ATOM 3531 N N . PRO A 1 446 ? 10.746 -7.316 -5.450 1.00 98.06 446 PRO A N 1
ATOM 3532 C CA . PRO A 1 446 ? 10.098 -8.607 -5.248 1.00 98.06 446 PRO A CA 1
ATOM 3533 C C . PRO A 1 446 ? 10.950 -9.660 -4.559 1.00 98.06 446 PRO A C 1
ATOM 3535 O O . PRO A 1 446 ? 10.408 -10.579 -3.944 1.00 98.06 446 PRO A O 1
ATOM 3538 N N . THR A 1 447 ? 12.276 -9.483 -4.569 1.00 98.44 447 THR A N 1
ATOM 3539 C CA . THR A 1 447 ? 13.196 -10.341 -3.815 1.00 98.44 447 THR A CA 1
ATOM 3540 C C . THR A 1 447 ? 12.750 -10.488 -2.364 1.00 98.44 447 THR A C 1
ATOM 3542 O O . THR A 1 447 ? 12.786 -11.583 -1.822 1.00 98.44 447 THR A O 1
ATOM 3545 N N . ILE A 1 448 ? 12.284 -9.420 -1.709 1.00 98.19 448 ILE A N 1
ATOM 3546 C CA . ILE A 1 448 ? 12.006 -9.472 -0.266 1.00 98.19 448 ILE A CA 1
ATOM 3547 C C . ILE A 1 448 ? 10.807 -10.360 0.100 1.00 98.19 448 ILE A C 1
ATOM 3549 O O . ILE A 1 448 ? 10.808 -10.936 1.191 1.00 98.19 448 ILE A O 1
ATOM 3553 N N . PHE A 1 449 ? 9.858 -10.565 -0.820 1.00 98.06 449 PHE A N 1
ATOM 3554 C CA . PHE A 1 449 ? 8.711 -11.466 -0.662 1.00 98.06 449 PHE A CA 1
ATOM 3555 C C . PHE A 1 449 ? 8.866 -12.777 -1.455 1.00 98.06 449 PHE A C 1
ATOM 3557 O O . PHE A 1 449 ? 7.880 -13.353 -1.916 1.00 98.06 449 PHE A O 1
ATOM 3564 N N . TYR A 1 450 ? 10.108 -13.261 -1.572 1.00 98.81 450 TYR A N 1
ATOM 3565 C CA . TYR A 1 450 ? 10.508 -14.460 -2.315 1.00 98.81 450 TYR A CA 1
ATOM 3566 C C . TYR A 1 450 ? 9.536 -15.643 -2.208 1.00 98.81 450 TYR A C 1
ATOM 3568 O O . TYR A 1 450 ? 9.083 -16.150 -3.229 1.00 98.81 450 TYR A O 1
ATOM 3576 N N . GLU A 1 451 ? 9.184 -16.071 -0.992 1.00 98.69 451 GLU A N 1
ATOM 3577 C CA . GLU A 1 451 ? 8.355 -17.259 -0.755 1.00 98.69 451 GLU A CA 1
ATOM 3578 C C . GLU A 1 451 ? 6.947 -17.087 -1.339 1.00 98.69 451 GLU A C 1
ATOM 3580 O O . GLU A 1 451 ? 6.394 -18.010 -1.931 1.00 98.69 451 GLU A O 1
ATOM 3585 N N . TYR A 1 452 ? 6.387 -15.880 -1.231 1.00 98.75 452 TYR A N 1
ATOM 3586 C CA . TYR A 1 452 ? 5.091 -15.544 -1.813 1.00 98.75 452 TYR A CA 1
ATOM 3587 C C . TYR A 1 452 ? 5.166 -15.473 -3.345 1.00 98.75 452 TYR A C 1
ATOM 3589 O O . TYR A 1 452 ? 4.279 -15.983 -4.032 1.00 98.75 452 TYR A O 1
ATOM 3597 N N . MET A 1 453 ? 6.243 -14.897 -3.886 1.00 98.75 453 MET A N 1
ATOM 3598 C CA . MET A 1 453 ? 6.475 -14.810 -5.328 1.00 98.75 453 MET A CA 1
ATOM 3599 C C . MET A 1 453 ? 6.644 -16.193 -5.967 1.00 98.75 453 MET A C 1
ATOM 3601 O O . MET A 1 453 ? 5.902 -16.515 -6.889 1.00 98.75 453 MET A O 1
ATOM 3605 N N . ILE A 1 454 ? 7.571 -17.025 -5.480 1.00 98.81 454 ILE A N 1
ATOM 3606 C CA . ILE A 1 454 ? 7.900 -18.307 -6.123 1.00 98.81 454 ILE A CA 1
ATOM 3607 C C . ILE A 1 454 ? 6.734 -19.301 -6.079 1.00 98.81 454 ILE A C 1
ATOM 3609 O O . ILE A 1 454 ? 6.498 -20.019 -7.049 1.00 98.81 454 ILE A O 1
ATOM 3613 N N . GLU A 1 455 ? 5.969 -19.339 -4.985 1.00 98.75 455 GLU A N 1
ATOM 3614 C CA . GLU A 1 455 ? 4.787 -20.201 -4.897 1.00 98.75 455 GLU A CA 1
ATOM 3615 C C . GLU A 1 455 ? 3.669 -19.721 -5.826 1.00 98.75 455 GLU A C 1
ATOM 3617 O O . GLU A 1 455 ? 3.060 -20.532 -6.524 1.00 98.75 455 GLU A O 1
ATOM 3622 N N . THR A 1 456 ? 3.458 -18.405 -5.917 1.00 98.88 456 THR A N 1
ATOM 3623 C CA . THR A 1 456 ? 2.526 -17.834 -6.897 1.00 98.88 456 THR A CA 1
ATOM 3624 C C . THR A 1 456 ? 2.975 -18.151 -8.325 1.00 98.88 456 THR A C 1
ATOM 3626 O O . THR A 1 456 ? 2.148 -18.544 -9.143 1.00 98.88 456 THR A O 1
ATOM 3629 N N . ALA A 1 457 ? 4.274 -18.044 -8.621 1.00 98.81 457 ALA A N 1
ATOM 3630 C CA . ALA A 1 457 ? 4.823 -18.260 -9.957 1.00 98.81 457 ALA A CA 1
ATOM 3631 C C . ALA A 1 457 ? 4.649 -19.715 -10.415 1.00 98.81 457 ALA A C 1
ATOM 3633 O O . ALA A 1 457 ? 4.204 -19.969 -11.538 1.00 98.81 457 ALA A O 1
ATOM 3634 N N . LYS A 1 458 ? 4.898 -20.671 -9.509 1.00 98.75 458 LYS A N 1
ATOM 3635 C CA . LYS A 1 458 ? 4.638 -22.105 -9.716 1.00 98.75 458 LYS A CA 1
ATOM 3636 C C . LYS A 1 458 ? 3.179 -22.371 -10.090 1.00 98.75 458 LYS A C 1
ATOM 3638 O O . LYS A 1 458 ? 2.909 -23.095 -11.047 1.00 98.75 458 LYS A O 1
ATOM 3643 N N . LEU A 1 459 ? 2.235 -21.778 -9.357 1.00 98.81 459 LEU A N 1
ATOM 3644 C CA . LEU A 1 459 ? 0.803 -21.932 -9.628 1.00 98.81 459 LEU A CA 1
ATOM 3645 C C . LEU A 1 459 ? 0.380 -21.245 -10.936 1.00 98.81 459 LEU A C 1
ATOM 3647 O O . LEU A 1 459 ? -0.431 -21.793 -11.682 1.00 98.81 459 LEU A O 1
ATOM 3651 N N . ALA A 1 460 ? 0.939 -20.073 -11.237 1.00 98.62 460 ALA A N 1
ATOM 3652 C CA . ALA A 1 460 ? 0.664 -19.327 -12.462 1.00 98.62 460 ALA A CA 1
ATOM 3653 C C . ALA A 1 460 ? 1.043 -20.136 -13.713 1.00 98.62 460 ALA A C 1
ATOM 3655 O O . ALA A 1 460 ? 0.220 -20.290 -14.618 1.00 98.62 460 ALA A O 1
ATOM 3656 N N . HIS A 1 461 ? 2.230 -20.755 -13.714 1.00 96.62 461 HIS A N 1
ATOM 3657 C CA . HIS A 1 461 ? 2.685 -21.639 -14.793 1.00 96.62 461 HIS A CA 1
ATOM 3658 C C . HIS A 1 461 ? 1.748 -22.824 -15.023 1.00 96.62 461 HIS A C 1
ATOM 3660 O O . HIS A 1 461 ? 1.397 -23.115 -16.165 1.00 96.62 461 HIS A O 1
ATOM 3666 N N . GLN A 1 462 ? 1.260 -23.462 -13.955 1.00 97.75 462 GLN A N 1
ATOM 3667 C CA . GLN A 1 462 ? 0.287 -24.561 -14.065 1.00 97.75 462 GLN A CA 1
ATOM 3668 C C . GLN A 1 462 ? -1.031 -24.136 -14.732 1.00 97.75 462 GLN A C 1
ATOM 3670 O O . GLN A 1 462 ? -1.776 -24.984 -15.225 1.00 97.75 462 GLN A O 1
ATOM 3675 N N . LYS A 1 463 ? -1.339 -22.836 -14.735 1.00 98.06 463 LYS A N 1
ATOM 3676 C CA . LYS A 1 463 ? -2.533 -22.254 -15.360 1.00 98.06 463 LYS A CA 1
ATOM 3677 C C . LYS A 1 463 ? -2.244 -21.545 -16.686 1.00 98.06 463 LYS A C 1
ATOM 3679 O O . LYS A 1 463 ? -3.153 -20.940 -17.242 1.00 98.06 463 LYS A O 1
ATOM 3684 N N . GLY A 1 464 ? -1.017 -21.637 -17.202 1.00 96.94 464 GLY A N 1
ATOM 3685 C CA . GLY A 1 464 ? -0.619 -21.018 -18.468 1.00 96.94 464 GLY A CA 1
ATOM 3686 C C . GLY A 1 464 ? -0.409 -19.502 -18.402 1.00 96.94 464 GLY A C 1
ATOM 3687 O O . GLY A 1 464 ? -0.311 -18.868 -19.449 1.00 96.94 464 GLY A O 1
ATOM 3688 N N . LEU A 1 465 ? -0.335 -18.914 -17.203 1.00 98.31 465 LEU A N 1
ATOM 3689 C CA . LEU A 1 465 ? 0.030 -17.509 -17.017 1.00 98.31 465 LEU A CA 1
ATOM 3690 C C . LEU A 1 465 ? 1.550 -17.350 -17.029 1.00 98.31 465 LEU A C 1
ATOM 3692 O O . LEU A 1 465 ? 2.271 -18.176 -16.470 1.00 98.31 465 LEU A O 1
ATOM 3696 N N . LYS A 1 466 ? 2.023 -16.254 -17.623 1.00 98.44 466 LYS A N 1
ATOM 3697 C CA . LYS A 1 466 ? 3.437 -15.864 -17.608 1.00 98.44 466 LYS A CA 1
ATOM 3698 C C . LYS A 1 466 ? 3.813 -15.132 -16.322 1.00 98.44 466 LYS A C 1
ATOM 3700 O O . LYS A 1 466 ? 2.991 -14.412 -15.758 1.00 98.44 466 LYS A O 1
ATOM 3705 N N . ASN A 1 467 ? 5.062 -15.249 -15.889 1.00 98.69 467 ASN A N 1
ATOM 3706 C CA . ASN A 1 467 ? 5.568 -14.562 -14.701 1.00 98.69 467 ASN A CA 1
ATOM 3707 C C . ASN A 1 467 ? 6.589 -13.484 -15.070 1.00 98.69 467 ASN A C 1
ATOM 3709 O O . ASN A 1 467 ? 7.553 -13.752 -15.788 1.00 98.69 467 ASN A O 1
ATOM 3713 N N . ILE A 1 468 ? 6.377 -12.276 -14.543 1.00 98.69 468 ILE A N 1
ATOM 3714 C CA . ILE A 1 468 ? 7.217 -11.100 -14.782 1.00 98.69 468 ILE A CA 1
ATOM 3715 C C . ILE A 1 468 ? 7.861 -10.650 -13.469 1.00 98.69 468 ILE A C 1
ATOM 3717 O O . ILE A 1 468 ? 7.163 -10.325 -12.505 1.00 98.69 468 ILE A O 1
ATOM 3721 N N . TYR A 1 469 ? 9.190 -10.574 -13.451 1.00 98.62 469 TYR A N 1
ATOM 3722 C CA . TYR A 1 469 ? 9.985 -10.133 -12.307 1.00 98.62 469 TYR A CA 1
ATOM 3723 C C . TYR A 1 469 ? 10.553 -8.725 -12.544 1.00 98.62 469 TYR A C 1
ATOM 3725 O O . TYR A 1 469 ? 11.535 -8.549 -13.258 1.00 98.62 469 TYR A O 1
ATOM 3733 N N . VAL A 1 470 ? 9.928 -7.698 -11.962 1.00 98.44 470 VAL A N 1
ATOM 3734 C CA . VAL A 1 470 ? 10.401 -6.304 -12.059 1.00 98.44 470 VAL A CA 1
ATOM 3735 C C . VAL A 1 470 ? 11.238 -5.989 -10.822 1.00 98.44 470 VAL A C 1
ATOM 3737 O O . VAL A 1 470 ? 10.693 -5.856 -9.728 1.00 98.44 470 VAL A O 1
ATOM 3740 N N . THR A 1 471 ? 12.560 -5.911 -10.966 1.00 98.44 471 THR A N 1
ATOM 3741 C CA . THR A 1 471 ? 13.501 -6.007 -9.839 1.00 98.44 471 THR A CA 1
ATOM 3742 C C . THR A 1 471 ? 14.715 -5.101 -9.981 1.00 98.44 471 THR A C 1
ATOM 3744 O O . THR A 1 471 ? 15.123 -4.740 -11.074 1.00 98.44 471 THR A O 1
ATOM 3747 N N . SER A 1 472 ? 15.359 -4.790 -8.860 1.00 97.00 472 SER A N 1
ATOM 3748 C CA . SER A 1 472 ? 16.700 -4.199 -8.820 1.00 97.00 472 SER A CA 1
ATOM 3749 C C . SER A 1 472 ? 17.817 -5.246 -8.919 1.00 97.00 472 SER A C 1
ATOM 3751 O O . SER A 1 472 ? 18.985 -4.883 -8.807 1.00 97.00 472 SER A O 1
ATOM 3753 N N . GLY A 1 473 ? 17.488 -6.539 -9.039 1.00 97.56 473 GLY A N 1
ATOM 3754 C CA . GLY A 1 473 ? 18.458 -7.631 -9.154 1.00 97.56 473 GLY A CA 1
ATOM 3755 C C . GLY A 1 473 ? 19.344 -7.800 -7.916 1.00 97.56 473 GLY A C 1
ATOM 3756 O O . GLY A 1 473 ? 20.475 -8.257 -8.023 1.00 97.56 473 GLY A O 1
ATOM 3757 N N . TYR A 1 474 ? 18.886 -7.381 -6.732 1.00 98.44 474 TYR A N 1
ATOM 3758 C CA . TYR A 1 474 ? 19.685 -7.451 -5.504 1.00 98.44 474 TYR A CA 1
ATOM 3759 C C . TYR A 1 474 ? 19.378 -8.736 -4.727 1.00 98.44 474 TYR A C 1
ATOM 3761 O O . TYR A 1 474 ? 18.761 -8.706 -3.663 1.00 98.44 474 TYR A O 1
ATOM 3769 N N . ILE A 1 475 ? 19.786 -9.872 -5.286 1.00 98.75 475 ILE A N 1
ATOM 3770 C CA . ILE A 1 475 ? 19.492 -11.234 -4.818 1.00 98.75 475 ILE A CA 1
ATOM 3771 C C . ILE A 1 475 ? 20.766 -12.090 -4.905 1.00 98.75 475 ILE A C 1
ATOM 3773 O O . ILE A 1 475 ? 21.644 -11.807 -5.717 1.00 98.75 475 ILE A O 1
ATOM 3777 N N . ASN A 1 476 ? 20.912 -13.091 -4.034 1.00 98.88 476 ASN A N 1
ATOM 3778 C CA . ASN A 1 476 ? 22.064 -13.995 -4.090 1.00 98.88 476 ASN A CA 1
ATOM 3779 C C . ASN A 1 476 ? 21.910 -15.043 -5.218 1.00 98.88 476 ASN A C 1
ATOM 3781 O O . ASN A 1 476 ? 20.783 -15.355 -5.611 1.00 98.88 476 ASN A O 1
ATOM 3785 N N . PRO A 1 477 ? 23.012 -15.623 -5.736 1.00 98.81 477 PRO A N 1
ATOM 3786 C CA . PRO A 1 477 ? 22.962 -16.508 -6.904 1.00 98.81 477 PRO A CA 1
ATOM 3787 C C . PRO A 1 477 ? 22.058 -17.738 -6.758 1.00 98.81 477 PRO A C 1
ATOM 3789 O O . PRO A 1 477 ? 21.282 -18.039 -7.659 1.00 98.81 477 PRO A O 1
ATOM 3792 N N . GLU A 1 478 ? 22.134 -18.446 -5.630 1.00 98.62 478 GLU A N 1
ATOM 3793 C CA . GLU A 1 478 ? 21.345 -19.662 -5.394 1.00 98.62 478 GLU A CA 1
ATOM 3794 C C . GLU A 1 478 ? 19.823 -19.407 -5.425 1.00 98.62 478 GLU A C 1
ATOM 3796 O O . GLU A 1 478 ? 19.143 -20.036 -6.243 1.00 98.62 478 GLU A O 1
ATOM 3801 N N . PRO A 1 479 ? 19.260 -18.476 -4.622 1.00 98.75 479 PRO A N 1
ATOM 3802 C CA . PRO A 1 479 ? 17.829 -18.193 -4.686 1.00 98.75 479 PRO A CA 1
ATOM 3803 C C . PRO A 1 479 ? 17.392 -17.658 -6.052 1.00 98.75 479 PRO A C 1
ATOM 3805 O O . PRO A 1 479 ? 16.273 -17.950 -6.483 1.00 98.75 479 PRO A O 1
ATOM 3808 N N . LEU A 1 480 ? 18.253 -16.913 -6.756 1.00 98.88 480 LEU A N 1
ATOM 3809 C CA . LEU A 1 480 ? 17.951 -16.426 -8.100 1.00 98.88 480 LEU A CA 1
ATOM 3810 C C . LEU A 1 480 ? 17.836 -17.564 -9.118 1.00 98.88 480 LEU A C 1
ATOM 3812 O O . LEU A 1 480 ? 16.864 -17.587 -9.869 1.00 98.88 480 LEU A O 1
ATOM 3816 N N . ARG A 1 481 ? 18.773 -18.520 -9.137 1.00 98.81 481 ARG A N 1
ATOM 3817 C CA . ARG A 1 481 ? 18.714 -19.661 -10.069 1.00 98.81 481 ARG A CA 1
ATOM 3818 C C . ARG A 1 481 ? 17.467 -20.514 -9.850 1.00 98.81 481 ARG A C 1
ATOM 3820 O O . ARG A 1 481 ? 16.824 -20.919 -10.812 1.00 98.81 481 ARG A O 1
ATOM 3827 N N . GLU A 1 482 ? 17.066 -20.739 -8.597 1.00 98.69 482 GLU A N 1
ATOM 3828 C CA . GLU A 1 482 ? 15.805 -21.438 -8.308 1.00 98.69 482 GLU A CA 1
ATOM 3829 C C . GLU A 1 482 ? 14.583 -20.642 -8.787 1.00 98.69 482 GLU A C 1
ATOM 3831 O O . GLU A 1 482 ? 13.656 -21.218 -9.356 1.00 98.69 482 GLU A O 1
ATOM 3836 N N . LEU A 1 483 ? 14.590 -19.319 -8.606 1.00 98.62 483 LEU A N 1
ATOM 3837 C CA . LEU A 1 483 ? 13.504 -18.454 -9.056 1.00 98.62 483 LEU A CA 1
ATOM 3838 C C . LEU A 1 483 ? 13.377 -18.436 -10.588 1.00 98.62 483 LEU A C 1
ATOM 3840 O O . LEU A 1 483 ? 12.259 -18.508 -11.097 1.00 98.62 483 LEU A O 1
ATOM 3844 N N . CYS A 1 484 ? 14.497 -18.389 -11.318 1.00 98.69 484 CYS A N 1
ATOM 3845 C CA . CYS A 1 484 ? 14.521 -18.307 -12.785 1.00 98.69 484 CYS A CA 1
ATOM 3846 C C . CYS A 1 484 ? 13.779 -19.465 -13.469 1.00 98.69 484 CYS A C 1
ATOM 3848 O O . CYS A 1 484 ? 13.220 -19.272 -14.542 1.00 98.69 484 CYS A O 1
ATOM 3850 N N . LYS A 1 485 ? 13.655 -20.627 -12.817 1.00 98.38 485 LYS A N 1
ATOM 3851 C CA . LYS A 1 485 ? 12.865 -21.769 -13.317 1.00 98.38 485 LYS A CA 1
ATOM 3852 C C . LYS A 1 485 ? 11.382 -21.450 -13.534 1.00 98.38 485 LYS A C 1
ATOM 3854 O O . LYS A 1 485 ? 10.707 -22.177 -14.259 1.00 98.38 485 LYS A O 1
ATOM 3859 N N . TYR A 1 486 ? 10.870 -20.407 -12.880 1.00 98.50 486 TYR A N 1
ATOM 3860 C CA . TYR A 1 486 ? 9.453 -20.038 -12.896 1.00 98.50 486 TYR A CA 1
ATOM 3861 C C . TYR A 1 486 ? 9.198 -18.624 -13.425 1.00 98.50 486 TYR A C 1
ATOM 3863 O O . TYR A 1 486 ? 8.043 -18.204 -13.473 1.00 98.50 486 TYR A O 1
ATOM 3871 N N . ILE A 1 487 ? 10.240 -17.882 -13.808 1.00 98.56 487 ILE A N 1
ATOM 3872 C CA . ILE A 1 487 ? 10.129 -16.523 -14.348 1.00 98.56 487 ILE A CA 1
ATOM 3873 C C . ILE A 1 487 ? 10.317 -16.573 -15.862 1.00 98.56 487 ILE A C 1
ATOM 3875 O O . ILE A 1 487 ? 11.307 -17.106 -16.347 1.00 98.56 487 ILE A O 1
ATOM 3879 N N . ASP A 1 488 ? 9.375 -16.001 -16.612 1.00 98.56 488 ASP A N 1
ATOM 3880 C CA . ASP A 1 488 ? 9.464 -15.939 -18.074 1.00 98.56 488 ASP A CA 1
ATOM 3881 C C . ASP A 1 488 ? 10.224 -14.689 -18.536 1.00 98.56 488 ASP A C 1
ATOM 3883 O O . ASP A 1 488 ? 11.011 -14.749 -19.481 1.00 98.56 488 ASP A O 1
ATOM 3887 N N . ALA A 1 489 ? 9.998 -13.555 -17.865 1.00 98.44 489 ALA A N 1
ATOM 3888 C CA . ALA A 1 489 ? 10.654 -12.293 -18.181 1.00 98.44 489 ALA A CA 1
ATOM 3889 C C . ALA A 1 489 ? 11.009 -11.482 -16.933 1.00 98.44 489 ALA A C 1
ATOM 3891 O O . ALA A 1 489 ? 10.309 -11.530 -15.918 1.00 98.44 489 ALA A O 1
ATOM 3892 N N . ALA A 1 490 ? 12.058 -10.674 -17.032 1.00 98.50 490 ALA A N 1
ATOM 3893 C CA . ALA A 1 490 ? 12.477 -9.743 -16.003 1.00 98.50 490 ALA A CA 1
ATOM 3894 C C . ALA A 1 490 ? 12.731 -8.348 -16.580 1.00 98.50 490 ALA A C 1
ATOM 3896 O O . ALA A 1 490 ? 13.344 -8.199 -17.636 1.00 98.50 490 ALA A O 1
ATOM 3897 N N . ASN A 1 491 ? 12.299 -7.324 -15.844 1.00 98.38 491 ASN A N 1
ATOM 3898 C CA . ASN A 1 491 ? 12.832 -5.977 -16.006 1.00 98.38 491 ASN A CA 1
ATOM 3899 C C . ASN A 1 491 ? 13.816 -5.733 -14.863 1.00 98.38 491 ASN A C 1
ATOM 3901 O O . ASN A 1 491 ? 13.405 -5.726 -13.699 1.00 98.38 491 ASN A O 1
ATOM 3905 N N . LEU A 1 492 ? 15.100 -5.587 -15.187 1.00 98.44 492 LEU A N 1
ATOM 3906 C CA . LEU A 1 492 ? 16.158 -5.383 -14.205 1.00 98.44 492 LEU A CA 1
ATOM 3907 C C . LEU A 1 492 ? 16.609 -3.919 -14.202 1.00 98.44 492 LEU A C 1
ATOM 3909 O O . LEU A 1 492 ? 17.162 -3.398 -15.172 1.00 98.44 492 LEU A O 1
ATOM 3913 N N . ASP A 1 493 ? 16.397 -3.261 -13.069 1.00 97.31 493 ASP A N 1
ATOM 3914 C CA . ASP A 1 493 ? 16.757 -1.871 -12.842 1.00 97.31 493 ASP A CA 1
ATOM 3915 C C . ASP A 1 493 ? 18.244 -1.742 -12.463 1.00 97.31 493 ASP A C 1
ATOM 3917 O O . ASP A 1 493 ? 18.626 -1.880 -11.293 1.00 97.31 493 ASP A O 1
ATOM 3921 N N . ILE A 1 494 ? 19.083 -1.376 -13.433 1.00 97.88 494 ILE A N 1
ATOM 3922 C CA . ILE A 1 494 ? 20.447 -0.904 -13.177 1.00 97.88 494 ILE A CA 1
ATOM 3923 C C . ILE A 1 494 ? 20.336 0.553 -12.730 1.00 97.88 494 ILE A C 1
ATOM 3925 O O . ILE A 1 494 ? 20.210 1.476 -13.531 1.00 97.88 494 ILE A O 1
ATOM 3929 N N . LYS A 1 495 ? 20.328 0.784 -11.414 1.00 96.69 495 LYS A N 1
ATOM 3930 C CA . LYS A 1 495 ? 20.026 2.105 -10.833 1.00 96.69 495 LYS A CA 1
ATOM 3931 C C . LYS A 1 495 ? 21.093 3.162 -11.153 1.00 96.69 495 LYS A C 1
ATOM 3933 O O . LYS A 1 495 ? 20.795 4.346 -11.240 1.00 96.69 495 LYS A O 1
ATOM 3938 N N . GLY A 1 496 ? 22.329 2.728 -11.347 1.00 96.88 496 GLY A N 1
ATOM 3939 C CA . GLY A 1 496 ? 23.472 3.519 -11.794 1.00 96.88 496 GLY A CA 1
ATOM 3940 C C . GLY A 1 496 ? 24.603 2.572 -12.183 1.00 96.88 496 GLY A C 1
ATOM 3941 O O . GLY A 1 496 ? 24.445 1.363 -12.055 1.00 96.88 496 GLY A O 1
ATOM 3942 N N . PHE A 1 497 ? 25.741 3.086 -12.641 1.00 98.19 497 PHE A N 1
ATOM 3943 C CA . PHE A 1 497 ? 26.810 2.219 -13.154 1.00 98.19 497 PHE A CA 1
ATOM 3944 C C . PHE A 1 497 ? 28.151 2.379 -12.434 1.00 98.19 497 PHE A C 1
ATOM 3946 O O . PHE A 1 497 ? 29.209 2.079 -12.970 1.00 98.19 497 PHE A O 1
ATOM 3953 N N . THR A 1 498 ? 28.114 2.815 -11.172 1.00 98.31 498 THR A N 1
ATOM 3954 C CA . THR A 1 498 ? 29.300 2.857 -10.308 1.00 98.31 498 THR A CA 1
ATOM 3955 C C . THR A 1 498 ? 28.995 2.333 -8.905 1.00 98.31 498 THR A C 1
ATOM 3957 O O . THR A 1 498 ? 27.882 2.478 -8.387 1.00 98.31 498 THR A O 1
ATOM 3960 N N . GLU A 1 499 ? 30.005 1.762 -8.244 1.00 97.94 499 GLU A N 1
ATOM 3961 C CA . GLU A 1 499 ? 29.891 1.345 -6.838 1.00 97.94 499 GLU A CA 1
ATOM 3962 C C . GLU A 1 499 ? 29.640 2.537 -5.900 1.00 97.94 499 GLU A C 1
ATOM 3964 O O . GLU A 1 499 ? 28.906 2.425 -4.916 1.00 97.94 499 GLU A O 1
ATOM 3969 N N . ASP A 1 500 ? 30.195 3.713 -6.216 1.00 98.00 500 ASP A N 1
ATOM 3970 C CA . ASP A 1 500 ? 29.957 4.923 -5.427 1.00 98.00 500 ASP A CA 1
ATOM 3971 C C . ASP A 1 500 ? 28.487 5.360 -5.478 1.00 98.00 500 ASP A C 1
ATOM 3973 O O . ASP A 1 500 ? 27.910 5.685 -4.433 1.00 98.00 500 ASP A O 1
ATOM 3977 N N . TYR A 1 501 ? 27.855 5.286 -6.657 1.00 98.06 501 TYR A N 1
ATOM 3978 C CA . TYR A 1 501 ? 26.426 5.549 -6.808 1.00 98.06 501 TYR A CA 1
ATOM 3979 C C . TYR A 1 501 ? 25.597 4.589 -5.947 1.00 98.06 501 TYR A C 1
ATOM 3981 O O . TYR A 1 501 ? 24.751 5.026 -5.160 1.00 98.06 501 TYR A O 1
ATOM 3989 N N . TYR A 1 502 ? 25.862 3.282 -6.042 1.00 98.31 502 TYR A N 1
ATOM 3990 C CA . TYR A 1 502 ? 25.123 2.271 -5.283 1.00 98.31 502 TYR A CA 1
ATOM 3991 C C . TYR A 1 502 ? 25.270 2.462 -3.775 1.00 98.31 502 TYR A C 1
ATOM 3993 O O . TYR A 1 502 ? 24.266 2.447 -3.055 1.00 98.31 502 TYR A O 1
ATOM 4001 N N . ARG A 1 503 ? 26.485 2.736 -3.295 1.00 97.62 503 ARG A N 1
ATOM 4002 C CA . ARG A 1 503 ? 26.751 3.003 -1.880 1.00 97.62 503 ARG A CA 1
ATOM 4003 C C . ARG A 1 503 ? 26.022 4.252 -1.384 1.00 97.62 503 ARG A C 1
ATOM 4005 O O . ARG A 1 503 ? 25.377 4.198 -0.339 1.00 97.62 503 ARG A O 1
ATOM 4012 N N . LYS A 1 504 ? 26.112 5.375 -2.106 1.00 96.88 504 LYS A N 1
ATOM 4013 C CA . LYS A 1 504 ? 25.563 6.672 -1.662 1.00 96.88 504 LYS A CA 1
ATOM 4014 C C . LYS A 1 504 ? 24.046 6.767 -1.806 1.00 96.88 504 LYS A C 1
ATOM 4016 O O . LYS A 1 504 ? 23.378 7.292 -0.911 1.00 96.88 504 LYS A O 1
ATOM 4021 N N . TYR A 1 505 ? 23.508 6.288 -2.925 1.00 97.12 505 TYR A N 1
ATOM 4022 C CA . TYR A 1 505 ? 22.119 6.543 -3.306 1.00 97.12 505 TYR A CA 1
ATOM 4023 C C . TYR A 1 505 ? 21.197 5.345 -3.130 1.00 97.12 505 TYR A C 1
ATOM 4025 O O . TYR A 1 505 ? 20.011 5.572 -2.911 1.00 97.12 505 TYR A O 1
ATOM 4033 N N . CYS A 1 506 ? 21.711 4.112 -3.176 1.00 96.75 506 CYS A N 1
ATOM 4034 C CA . CYS A 1 506 ? 20.917 2.884 -3.018 1.00 96.75 506 CYS A CA 1
ATOM 4035 C C . CYS A 1 506 ? 21.198 2.138 -1.705 1.00 96.75 506 CYS A C 1
ATOM 4037 O O . CYS A 1 506 ? 20.476 1.201 -1.362 1.00 96.75 506 CYS A O 1
ATOM 4039 N N . LEU A 1 507 ? 22.244 2.540 -0.973 1.00 95.88 507 LEU A N 1
ATOM 4040 C CA . LEU A 1 507 ? 22.806 1.804 0.160 1.00 95.88 507 LEU A CA 1
ATOM 4041 C C . LEU A 1 507 ? 23.177 0.355 -0.197 1.00 95.88 507 LEU A C 1
ATOM 4043 O O . LEU A 1 507 ? 23.085 -0.506 0.667 1.00 95.88 507 LEU A O 1
ATOM 4047 N N . GLY A 1 508 ? 23.542 0.063 -1.446 1.00 96.75 508 GLY A N 1
ATOM 4048 C CA . GLY A 1 508 ? 23.830 -1.287 -1.947 1.00 96.75 508 GLY A CA 1
ATOM 4049 C C . GLY A 1 508 ? 25.199 -1.389 -2.619 1.00 96.75 508 GLY A C 1
ATOM 4050 O O . GLY A 1 508 ? 26.054 -0.527 -2.417 1.00 96.75 508 GLY A O 1
ATOM 4051 N N . LYS A 1 509 ? 25.379 -2.433 -3.432 1.00 98.25 509 LYS A N 1
ATOM 4052 C CA . LYS A 1 509 ? 26.555 -2.670 -4.288 1.00 98.25 509 LYS A CA 1
ATOM 4053 C C . LYS A 1 509 ? 26.107 -2.881 -5.737 1.00 98.25 509 LYS A C 1
ATOM 4055 O O . LYS A 1 509 ? 25.045 -3.466 -5.946 1.00 98.25 509 LYS A O 1
ATOM 4060 N N . LEU A 1 510 ? 26.898 -2.438 -6.711 1.00 98.62 510 LEU A N 1
ATOM 4061 C CA . LEU A 1 510 ? 26.586 -2.622 -8.135 1.00 98.62 510 LEU A CA 1
ATOM 4062 C C . LEU A 1 510 ? 26.828 -4.071 -8.567 1.00 98.62 510 LEU A C 1
ATOM 4064 O O . LEU A 1 510 ? 25.977 -4.670 -9.222 1.00 98.62 510 LEU A O 1
ATOM 4068 N N . GLN A 1 511 ? 27.964 -4.651 -8.173 1.00 98.56 511 GLN A N 1
ATOM 4069 C CA . GLN A 1 511 ? 28.391 -5.958 -8.673 1.00 98.56 511 GLN A CA 1
ATOM 4070 C C . GLN A 1 511 ? 27.337 -7.083 -8.551 1.00 98.56 511 GLN A C 1
ATOM 4072 O O . GLN A 1 511 ? 27.160 -7.811 -9.527 1.00 98.56 511 GLN A O 1
ATOM 4077 N N . PRO A 1 512 ? 26.586 -7.237 -7.437 1.00 98.62 512 PRO A N 1
ATOM 4078 C CA . PRO A 1 512 ? 25.547 -8.269 -7.346 1.00 98.62 512 PRO A CA 1
ATOM 4079 C C . PRO A 1 512 ? 24.391 -8.098 -8.343 1.00 98.62 512 PRO A C 1
ATOM 4081 O O . PRO A 1 512 ? 23.787 -9.083 -8.764 1.00 98.62 512 PRO A O 1
ATOM 4084 N N . VAL A 1 513 ? 24.091 -6.859 -8.743 1.00 98.69 513 VAL A N 1
ATOM 4085 C CA . VAL A 1 513 ? 23.050 -6.563 -9.739 1.00 98.69 513 VAL A CA 1
ATOM 4086 C C . VAL A 1 513 ? 23.500 -7.006 -11.128 1.00 98.69 513 VAL A C 1
ATOM 4088 O O . VAL A 1 513 ? 22.745 -7.647 -11.857 1.00 98.69 513 VAL A O 1
ATOM 4091 N N . LEU A 1 514 ? 24.759 -6.721 -11.467 1.00 98.75 514 LEU A N 1
ATOM 4092 C CA . LEU A 1 514 ? 25.372 -7.149 -12.723 1.00 98.75 514 LEU A CA 1
ATOM 4093 C C . LEU A 1 514 ? 25.476 -8.675 -12.824 1.00 98.75 514 LEU A C 1
ATOM 4095 O O . LEU A 1 514 ? 25.249 -9.239 -13.892 1.00 98.75 514 LEU A O 1
ATOM 4099 N N . GLU A 1 515 ? 25.789 -9.340 -11.712 1.00 98.69 515 GLU A N 1
ATOM 4100 C CA . GLU A 1 515 ? 25.802 -10.801 -11.633 1.00 98.69 515 GLU A CA 1
ATOM 4101 C C . GLU A 1 515 ? 24.398 -11.386 -11.824 1.00 98.69 515 GLU A C 1
ATOM 4103 O O . GLU A 1 515 ? 24.216 -12.328 -12.590 1.00 98.69 515 GLU A O 1
ATOM 4108 N N . SER A 1 516 ? 23.382 -10.775 -11.211 1.00 98.81 516 SER A N 1
ATOM 4109 C CA . SER A 1 516 ? 21.995 -11.215 -11.378 1.00 98.81 516 SER A CA 1
ATOM 4110 C C . SER A 1 516 ? 21.524 -11.130 -12.830 1.00 98.81 516 SER A C 1
ATOM 4112 O O . SER A 1 516 ? 20.859 -12.048 -13.304 1.00 98.81 516 SER A O 1
ATOM 4114 N N . ALA A 1 517 ? 21.913 -10.081 -13.562 1.00 98.69 517 ALA A N 1
ATOM 4115 C CA . ALA A 1 517 ? 21.598 -9.960 -14.985 1.00 98.69 517 ALA A CA 1
ATOM 4116 C C . ALA A 1 517 ? 22.212 -11.099 -15.820 1.00 98.69 517 ALA A C 1
ATOM 4118 O O . ALA A 1 517 ? 21.551 -11.642 -16.703 1.00 98.69 517 ALA A O 1
ATOM 4119 N N . LYS A 1 518 ? 23.452 -11.503 -15.515 1.00 98.75 518 LYS A N 1
ATOM 4120 C CA . LYS A 1 518 ? 24.107 -12.641 -16.179 1.00 98.75 518 LYS A CA 1
ATOM 4121 C C . LYS A 1 518 ? 23.411 -13.956 -15.861 1.00 98.75 518 LYS A C 1
ATOM 4123 O O . LYS A 1 518 ? 23.088 -14.699 -16.777 1.00 98.75 518 LYS A O 1
ATOM 4128 N N . ILE A 1 519 ? 23.118 -14.208 -14.585 1.00 98.88 519 ILE A N 1
ATOM 4129 C CA . ILE A 1 519 ? 22.439 -15.434 -14.150 1.00 98.88 519 ILE A CA 1
ATOM 4130 C C . ILE A 1 519 ? 21.071 -15.567 -14.822 1.00 98.88 519 ILE A C 1
ATOM 4132 O O . ILE A 1 519 ? 20.756 -16.626 -15.349 1.00 98.88 519 ILE A O 1
ATOM 4136 N N . MET A 1 520 ? 20.267 -14.501 -14.853 1.00 98.75 520 MET A N 1
ATOM 4137 C CA . MET A 1 520 ? 18.966 -14.535 -15.528 1.00 98.75 520 MET A CA 1
ATOM 4138 C C . MET A 1 520 ? 19.105 -14.906 -17.013 1.00 98.75 520 MET A C 1
ATOM 4140 O O . MET A 1 520 ? 18.295 -15.676 -17.524 1.00 98.75 520 MET A O 1
ATOM 4144 N N . GLN A 1 521 ? 20.145 -14.411 -17.694 1.00 97.50 521 GLN A N 1
ATOM 4145 C CA . GLN A 1 521 ? 20.388 -14.726 -19.100 1.00 97.50 521 GLN A CA 1
ATOM 4146 C C . GLN A 1 521 ? 20.846 -16.178 -19.271 1.00 97.50 521 GLN A C 1
ATOM 4148 O O . GLN A 1 521 ? 20.364 -16.868 -20.167 1.00 97.50 521 GLN A O 1
ATOM 4153 N N . GLU A 1 522 ? 21.755 -16.645 -18.412 1.00 98.31 522 GLU A N 1
ATOM 4154 C CA . GLU A 1 522 ? 22.228 -18.033 -18.388 1.00 98.31 522 GLU A CA 1
ATOM 4155 C C . GLU A 1 522 ? 21.080 -19.028 -18.175 1.00 98.31 522 GLU A C 1
ATOM 4157 O O . GLU A 1 522 ? 21.050 -20.077 -18.814 1.00 98.31 522 GLU A O 1
ATOM 4162 N N . GLU A 1 523 ? 20.121 -18.686 -17.312 1.00 98.44 523 GLU A N 1
ATOM 4163 C CA . GLU A 1 523 ? 18.936 -19.502 -17.013 1.00 98.44 523 GLU A CA 1
ATOM 4164 C C . GLU A 1 523 ? 17.810 -19.343 -18.058 1.00 98.44 523 GLU A C 1
ATOM 4166 O O . GLU A 1 523 ? 16.771 -19.994 -17.956 1.00 98.44 523 GLU A O 1
ATOM 4171 N N . GLY A 1 524 ? 17.998 -18.506 -19.086 1.00 97.62 524 GLY A N 1
ATOM 4172 C CA . GLY A 1 524 ? 17.063 -18.365 -20.207 1.00 97.62 524 GLY A CA 1
ATOM 4173 C C . GLY A 1 524 ? 15.856 -17.456 -19.953 1.00 97.62 524 GLY A C 1
ATOM 4174 O O . GLY A 1 524 ? 14.888 -17.512 -20.714 1.00 97.62 524 GLY A O 1
ATOM 4175 N N . VAL A 1 525 ? 15.898 -16.607 -18.924 1.00 98.44 525 VAL A N 1
ATOM 4176 C CA . VAL A 1 525 ? 14.873 -15.580 -18.680 1.00 98.44 525 VAL A CA 1
ATOM 4177 C C . VAL A 1 525 ? 14.994 -14.479 -19.739 1.00 98.44 525 VAL A C 1
ATOM 4179 O O . VAL A 1 525 ? 16.099 -14.030 -20.049 1.00 98.44 525 VAL A O 1
ATOM 4182 N N . TRP A 1 526 ? 13.871 -13.995 -20.286 1.00 98.31 526 TRP A N 1
ATOM 4183 C CA . TRP A 1 526 ? 13.890 -12.801 -21.140 1.00 98.31 526 TRP A CA 1
ATOM 4184 C C . TRP A 1 526 ? 14.171 -11.555 -20.295 1.00 98.31 526 TRP A C 1
ATOM 4186 O O . TRP A 1 526 ? 13.414 -11.260 -19.374 1.00 98.31 526 TRP A O 1
ATOM 4196 N N . ILE A 1 527 ? 15.231 -10.804 -20.595 1.00 97.81 527 ILE A N 1
ATOM 4197 C CA . ILE A 1 527 ? 15.626 -9.635 -19.797 1.00 97.81 527 ILE A CA 1
ATOM 4198 C C . ILE A 1 527 ? 15.448 -8.361 -20.607 1.00 97.81 527 ILE A C 1
ATOM 4200 O O . ILE A 1 527 ? 15.906 -8.264 -21.743 1.00 97.81 527 ILE A O 1
ATOM 4204 N N . GLU A 1 528 ? 14.870 -7.353 -19.964 1.00 98.38 528 GLU A N 1
ATOM 4205 C CA . GLU A 1 528 ? 14.975 -5.953 -20.362 1.00 98.38 528 GLU A CA 1
ATOM 4206 C C . GLU A 1 528 ? 15.591 -5.152 -19.211 1.00 98.38 528 GLU A C 1
ATOM 4208 O O . GLU A 1 528 ? 15.386 -5.465 -18.036 1.00 98.38 528 GLU A O 1
ATOM 4213 N N . LEU A 1 529 ? 16.378 -4.131 -19.532 1.00 98.56 529 LEU A N 1
ATOM 4214 C CA . LEU A 1 529 ? 17.099 -3.327 -18.549 1.00 98.56 529 LEU A CA 1
ATOM 4215 C C . LEU A 1 529 ? 16.511 -1.933 -18.459 1.00 98.56 529 LEU A C 1
ATOM 4217 O O . LEU A 1 529 ? 16.245 -1.310 -19.480 1.00 98.56 529 LEU A O 1
ATOM 4221 N N . THR A 1 530 ? 16.421 -1.385 -17.257 1.00 98.06 530 THR A N 1
ATOM 4222 C CA . THR A 1 530 ? 16.012 0.008 -17.057 1.00 98.06 530 THR A CA 1
ATOM 4223 C C . THR A 1 530 ? 17.078 0.762 -16.282 1.00 98.06 530 THR A C 1
ATOM 4225 O O . THR A 1 530 ? 17.596 0.289 -15.271 1.00 98.06 530 THR A O 1
ATOM 4228 N N . ASN A 1 531 ? 17.365 1.983 -16.717 1.00 98.00 531 ASN A N 1
ATOM 4229 C CA . ASN A 1 531 ? 18.195 2.932 -16.001 1.00 98.00 531 ASN A CA 1
ATOM 4230 C C . ASN A 1 531 ? 17.437 4.259 -15.843 1.00 98.00 531 ASN A C 1
ATOM 4232 O O . ASN A 1 531 ? 17.102 4.941 -16.813 1.00 98.00 531 ASN A O 1
ATOM 4236 N N . LEU A 1 532 ? 17.113 4.607 -14.596 1.00 97.69 532 LEU A N 1
ATOM 4237 C CA . LEU A 1 532 ? 16.488 5.883 -14.252 1.00 97.69 532 LEU A CA 1
ATOM 4238 C C . LEU A 1 532 ? 17.575 6.961 -14.193 1.00 97.69 532 LEU A C 1
ATOM 4240 O O . LEU A 1 532 ? 18.458 6.897 -13.335 1.00 97.69 532 LEU A O 1
ATOM 4244 N N . ILE A 1 533 ? 17.498 7.954 -15.078 1.00 98.25 533 ILE A N 1
ATOM 4245 C CA . ILE A 1 533 ? 18.510 9.012 -15.167 1.00 98.25 533 ILE A CA 1
ATOM 4246 C C . ILE A 1 533 ? 18.136 10.161 -14.234 1.00 98.25 533 ILE A C 1
ATOM 4248 O O . ILE A 1 533 ? 17.154 10.860 -14.461 1.00 98.25 533 ILE A O 1
ATOM 4252 N N . LEU A 1 534 ? 18.920 10.373 -13.186 1.00 97.75 534 LEU A N 1
ATOM 4253 C CA . LEU A 1 534 ? 18.831 11.481 -12.247 1.00 97.75 534 LEU A CA 1
ATOM 4254 C C . LEU A 1 534 ? 19.793 12.596 -12.686 1.00 97.75 534 LEU A C 1
ATOM 4256 O O . LEU A 1 534 ? 21.007 12.362 -12.715 1.00 97.75 534 LEU A O 1
ATOM 4260 N N . PRO A 1 535 ? 19.286 13.817 -12.945 1.00 97.06 535 PRO A N 1
ATOM 4261 C CA . PRO A 1 535 ? 20.128 14.952 -13.307 1.00 97.06 535 PRO A CA 1
ATOM 4262 C C . PRO A 1 535 ? 21.255 15.186 -12.309 1.00 97.06 535 PRO A C 1
ATOM 4264 O O . PRO A 1 535 ? 21.023 15.142 -11.101 1.00 97.06 535 PRO A O 1
ATOM 4267 N N . THR A 1 536 ? 22.451 15.493 -12.798 1.00 95.94 536 THR A N 1
ATOM 4268 C CA . THR A 1 536 ? 23.677 15.776 -12.028 1.00 95.94 536 THR A CA 1
ATOM 4269 C C . THR A 1 536 ? 24.216 14.627 -11.165 1.00 95.94 536 THR A C 1
ATOM 4271 O O . THR A 1 536 ? 25.204 14.816 -10.453 1.00 95.94 536 THR A O 1
ATOM 4274 N N . ILE A 1 537 ? 23.577 13.451 -11.175 1.00 97.38 537 ILE A N 1
ATOM 4275 C CA . ILE A 1 537 ? 23.924 12.331 -10.286 1.00 97.38 537 ILE A CA 1
ATOM 4276 C C . ILE A 1 537 ? 24.432 11.116 -11.068 1.00 97.38 537 ILE A C 1
ATOM 4278 O O . ILE A 1 537 ? 25.457 10.549 -10.693 1.00 97.38 537 ILE A O 1
ATOM 4282 N N . ASN A 1 538 ? 23.702 10.664 -12.090 1.00 97.38 538 ASN A N 1
ATOM 4283 C CA . ASN A 1 538 ? 24.097 9.525 -12.934 1.00 97.38 538 ASN A CA 1
ATOM 4284 C C . ASN A 1 538 ? 23.857 9.797 -14.429 1.00 97.38 538 ASN A C 1
ATOM 4286 O O . ASN A 1 538 ? 23.677 8.862 -15.202 1.00 97.38 538 ASN A O 1
ATOM 4290 N N . ASP A 1 539 ? 23.857 11.069 -14.823 1.00 97.56 539 ASP A N 1
ATOM 4291 C CA . ASP A 1 539 ? 23.724 11.549 -16.201 1.00 97.56 539 ASP A CA 1
ATOM 4292 C C . ASP A 1 539 ? 25.077 11.891 -16.854 1.00 97.56 539 ASP A C 1
ATOM 4294 O O . ASP A 1 539 ? 25.131 12.653 -17.819 1.00 97.56 539 ASP A O 1
ATOM 4298 N N . ASP A 1 540 ? 26.172 11.319 -16.346 1.00 98.31 540 ASP A N 1
ATOM 4299 C CA . ASP A 1 540 ? 27.479 11.369 -17.001 1.00 98.31 540 ASP A CA 1
ATOM 4300 C C . ASP A 1 540 ? 27.480 10.439 -18.225 1.00 98.31 540 ASP A C 1
ATOM 4302 O O . ASP A 1 540 ? 27.296 9.224 -18.113 1.00 98.31 540 ASP A O 1
ATOM 4306 N N . MET A 1 541 ? 27.685 11.026 -19.402 1.00 98.38 541 MET A N 1
ATOM 4307 C CA . MET A 1 541 ? 27.606 10.334 -20.687 1.00 98.38 541 MET A CA 1
ATOM 4308 C C . MET A 1 541 ? 28.713 9.294 -20.885 1.00 98.38 541 MET A C 1
ATOM 4310 O O . MET A 1 541 ? 28.476 8.293 -21.560 1.00 98.38 541 MET A O 1
ATOM 4314 N N . GLU A 1 542 ? 29.884 9.473 -20.269 1.00 98.56 542 GLU A N 1
ATOM 4315 C CA . GLU A 1 542 ? 30.955 8.472 -20.335 1.00 98.56 542 GLU A CA 1
ATOM 4316 C C . GLU A 1 542 ? 30.590 7.244 -19.495 1.00 98.56 542 GLU A C 1
ATOM 4318 O O . GLU A 1 542 ? 30.694 6.111 -19.961 1.00 98.56 542 GLU A O 1
ATOM 4323 N N . VAL A 1 543 ? 30.028 7.452 -18.301 1.00 98.50 543 VAL A N 1
ATOM 4324 C CA . VAL A 1 543 ? 29.540 6.354 -17.447 1.00 98.50 543 VAL A CA 1
ATOM 4325 C C . VAL A 1 543 ? 28.364 5.619 -18.104 1.00 98.50 543 VAL A C 1
ATOM 4327 O O . VAL A 1 543 ? 28.257 4.394 -18.018 1.00 98.50 543 VAL A O 1
ATOM 4330 N N . ILE A 1 544 ? 27.480 6.342 -18.799 1.00 98.75 544 ILE A N 1
ATOM 4331 C CA . ILE A 1 544 ? 26.400 5.733 -19.591 1.00 98.75 544 ILE A CA 1
ATOM 4332 C C . ILE A 1 544 ? 26.974 4.893 -20.738 1.00 98.75 544 ILE A C 1
ATOM 4334 O O . ILE A 1 544 ? 26.490 3.783 -20.978 1.00 98.75 544 ILE A O 1
ATOM 4338 N N . ARG A 1 545 ? 28.015 5.375 -21.430 1.00 98.81 545 ARG A N 1
ATOM 4339 C CA . ARG A 1 545 ? 28.711 4.605 -22.470 1.00 98.81 545 ARG A CA 1
ATOM 4340 C C . ARG A 1 545 ? 29.306 3.319 -21.901 1.00 98.81 545 ARG A C 1
ATOM 4342 O O . ARG A 1 545 ? 29.051 2.258 -22.466 1.00 98.81 545 ARG A O 1
ATOM 4349 N N . GLU A 1 546 ? 30.001 3.388 -20.765 1.00 98.81 546 GLU A N 1
ATOM 4350 C CA . GLU A 1 546 ? 30.548 2.211 -20.071 1.00 98.81 546 GLU A CA 1
ATOM 4351 C C . GLU A 1 546 ? 29.456 1.179 -19.742 1.00 98.81 546 GLU A C 1
ATOM 4353 O O . GLU A 1 546 ? 29.640 -0.020 -19.972 1.00 98.81 546 GLU A O 1
ATOM 4358 N N . MET A 1 547 ? 28.290 1.635 -19.265 1.00 98.81 547 MET A N 1
ATOM 4359 C CA . MET A 1 547 ? 27.132 0.766 -19.032 1.00 98.81 547 MET A CA 1
ATOM 4360 C C . MET A 1 547 ? 26.683 0.074 -20.318 1.00 98.81 547 MET A C 1
ATOM 4362 O O . MET A 1 547 ? 26.500 -1.142 -20.333 1.00 98.81 547 MET A O 1
ATOM 4366 N N . CYS A 1 548 ? 26.520 0.827 -21.405 1.00 98.88 548 CYS A N 1
ATOM 4367 C CA . CYS A 1 548 ? 26.062 0.284 -22.683 1.00 98.88 548 CYS A CA 1
ATOM 4368 C C . CYS A 1 548 ? 27.061 -0.725 -23.266 1.00 98.88 548 CYS A C 1
ATOM 4370 O O . CYS A 1 548 ? 26.662 -1.779 -23.765 1.00 98.88 548 CYS A O 1
ATOM 4372 N N . GLU A 1 549 ? 28.361 -0.439 -23.174 1.00 98.88 549 GLU A N 1
ATOM 4373 C CA . GLU A 1 549 ? 29.424 -1.349 -23.605 1.00 98.88 549 GLU A CA 1
ATOM 4374 C C . GLU A 1 549 ? 29.427 -2.633 -22.778 1.00 98.88 549 GLU A C 1
ATOM 4376 O O . GLU A 1 549 ? 29.567 -3.732 -23.325 1.00 98.88 549 GLU A O 1
ATOM 4381 N N . TRP A 1 550 ? 29.209 -2.517 -21.466 1.00 98.81 550 TRP A N 1
ATOM 4382 C CA . TRP A 1 550 ? 29.061 -3.674 -20.598 1.00 98.81 550 TRP A CA 1
ATOM 4383 C C . TRP A 1 550 ? 27.837 -4.511 -20.972 1.00 98.81 550 TRP A C 1
ATOM 4385 O O . TRP A 1 550 ? 27.970 -5.732 -21.084 1.00 98.81 550 TRP A O 1
ATOM 4395 N N . VAL A 1 551 ? 26.679 -3.885 -21.215 1.00 98.81 551 VAL A N 1
ATOM 4396 C CA . VAL A 1 551 ? 25.453 -4.581 -21.641 1.00 98.81 551 VAL A CA 1
ATOM 4397 C C . VAL A 1 551 ? 25.710 -5.332 -22.942 1.00 98.81 551 VAL A C 1
ATOM 4399 O O . VAL A 1 551 ? 25.528 -6.546 -22.990 1.00 98.81 551 VAL A O 1
ATOM 4402 N N . LYS A 1 552 ? 26.247 -4.658 -23.965 1.00 98.62 552 LYS A N 1
ATOM 4403 C CA . LYS A 1 552 ? 26.565 -5.291 -25.250 1.00 98.62 552 LYS A CA 1
ATOM 4404 C C . LYS A 1 552 ? 27.519 -6.473 -25.089 1.00 98.62 552 LYS A C 1
ATOM 4406 O O . LYS A 1 552 ? 27.313 -7.516 -25.703 1.00 98.62 552 LYS A O 1
ATOM 4411 N N . LYS A 1 553 ? 28.566 -6.316 -24.275 1.00 98.62 553 LYS A N 1
ATOM 4412 C CA . LYS A 1 553 ? 29.601 -7.337 -24.075 1.00 98.62 553 LYS A CA 1
ATOM 4413 C C . LYS A 1 553 ? 29.099 -8.557 -23.304 1.00 98.62 553 LYS A C 1
ATOM 4415 O O . LYS A 1 553 ? 29.526 -9.665 -23.610 1.00 98.62 553 LYS A O 1
ATOM 4420 N N . ASN A 1 554 ? 28.280 -8.352 -22.273 1.00 98.50 554 ASN A N 1
ATOM 4421 C CA . ASN A 1 554 ? 27.916 -9.413 -21.330 1.00 98.50 554 ASN A CA 1
ATOM 4422 C C . ASN A 1 554 ? 26.535 -10.006 -21.599 1.00 98.50 554 ASN A C 1
ATOM 4424 O O . ASN A 1 554 ? 26.335 -11.161 -21.259 1.00 98.50 554 ASN A O 1
ATOM 4428 N N . LEU A 1 555 ? 25.614 -9.226 -22.169 1.00 98.25 555 LEU A N 1
ATOM 4429 C CA . LEU A 1 555 ? 24.226 -9.624 -22.402 1.00 98.25 555 LEU A CA 1
ATOM 4430 C C . LEU A 1 555 ? 23.850 -9.621 -23.893 1.00 98.25 555 LEU A C 1
ATOM 4432 O O . LEU A 1 555 ? 22.864 -10.241 -24.282 1.00 98.25 555 LEU A O 1
ATOM 4436 N N . GLY A 1 556 ? 24.649 -8.979 -24.745 1.00 98.12 556 GLY A N 1
ATOM 4437 C CA . GLY A 1 556 ? 24.434 -8.925 -26.190 1.00 98.12 556 GLY A CA 1
ATOM 4438 C C . GLY A 1 556 ? 23.687 -7.669 -26.656 1.00 98.12 556 GLY A C 1
ATOM 4439 O O . GLY A 1 556 ? 23.122 -6.931 -25.849 1.00 98.12 556 GLY A O 1
ATOM 4440 N N . PRO A 1 557 ? 23.694 -7.394 -27.974 1.00 98.19 557 PRO A N 1
ATOM 4441 C CA . PRO A 1 557 ? 23.123 -6.169 -28.546 1.00 98.19 557 PRO A CA 1
ATOM 4442 C C . PRO A 1 557 ? 21.588 -6.150 -28.563 1.00 98.19 557 PRO A C 1
ATOM 4444 O O . PRO A 1 557 ? 20.981 -5.094 -28.730 1.00 98.19 557 PRO A O 1
ATOM 4447 N N . ASP A 1 558 ? 20.969 -7.317 -28.406 1.00 97.94 558 ASP A N 1
ATOM 4448 C CA . ASP A 1 558 ? 19.532 -7.534 -28.550 1.00 97.94 558 ASP A CA 1
ATOM 4449 C C . ASP A 1 558 ? 18.737 -7.346 -27.253 1.00 97.94 558 ASP A C 1
ATOM 4451 O O . ASP A 1 558 ? 17.508 -7.357 -27.300 1.00 97.94 558 ASP A O 1
ATOM 4455 N N . VAL A 1 559 ? 19.412 -7.167 -26.112 1.00 97.81 559 VAL A N 1
ATOM 4456 C CA . VAL A 1 559 ? 18.759 -6.897 -24.825 1.00 97.81 559 VAL A CA 1
ATOM 4457 C C . VAL A 1 559 ? 18.243 -5.456 -24.806 1.00 97.81 559 VAL A C 1
ATOM 4459 O O . VAL A 1 559 ? 19.049 -4.527 -24.916 1.00 97.81 559 VAL A O 1
ATOM 4462 N N . PRO A 1 560 ? 16.923 -5.239 -24.654 1.00 98.44 560 PRO A N 1
ATOM 4463 C CA . PRO A 1 560 ? 16.363 -3.900 -24.568 1.00 98.44 560 PRO A CA 1
ATOM 4464 C C . PRO A 1 560 ? 16.890 -3.102 -23.377 1.00 98.44 560 PRO A C 1
ATOM 4466 O O . PRO A 1 560 ? 16.979 -3.621 -22.264 1.00 98.44 560 PRO A O 1
ATOM 4469 N N . LEU A 1 561 ? 17.169 -1.818 -23.603 1.00 98.56 561 LEU A N 1
ATOM 4470 C CA . LEU A 1 561 ? 17.579 -0.868 -22.569 1.00 98.56 561 LEU A CA 1
ATOM 4471 C C . LEU A 1 561 ? 16.661 0.360 -22.559 1.00 98.56 561 LEU A C 1
ATOM 4473 O O . LEU A 1 561 ? 16.477 1.012 -23.586 1.00 98.56 561 LEU A O 1
ATOM 4477 N N . TYR A 1 562 ? 16.133 0.710 -21.389 1.00 97.94 562 TYR A N 1
ATOM 4478 C CA . TYR A 1 562 ? 15.343 1.918 -21.162 1.00 97.94 562 TYR A CA 1
ATOM 4479 C C . TYR A 1 562 ? 16.157 2.966 -20.427 1.00 97.94 562 TYR A C 1
ATOM 4481 O O . TYR A 1 562 ? 16.631 2.726 -19.317 1.00 97.94 562 TYR A O 1
ATOM 4489 N N . PHE A 1 563 ? 16.186 4.172 -20.979 1.00 98.44 563 PHE A N 1
ATOM 4490 C CA . PHE A 1 563 ? 16.513 5.373 -20.224 1.00 98.44 563 PHE A CA 1
ATOM 4491 C C . PHE A 1 563 ? 15.218 6.027 -19.758 1.00 98.44 563 PHE A C 1
ATOM 4493 O O . PHE A 1 563 ? 14.443 6.561 -20.551 1.00 98.44 563 PHE A O 1
ATOM 4500 N N . SER A 1 564 ? 14.945 5.940 -18.460 1.00 96.00 564 SER A N 1
ATOM 4501 C CA . SER A 1 564 ? 13.692 6.416 -17.881 1.00 96.00 564 SER A CA 1
ATOM 4502 C C . SER A 1 564 ? 13.848 7.808 -17.282 1.00 96.00 564 SER A C 1
ATOM 4504 O O . SER A 1 564 ? 14.841 8.110 -16.610 1.00 96.00 564 SER A O 1
ATOM 4506 N N . ARG A 1 565 ? 12.839 8.658 -17.499 1.00 96.25 565 ARG A N 1
ATOM 4507 C CA . ARG A 1 565 ? 12.789 10.005 -16.932 1.00 96.25 565 ARG A CA 1
ATOM 4508 C C . ARG A 1 565 ? 12.516 9.971 -15.430 1.00 96.25 565 ARG A C 1
ATOM 4510 O O . ARG A 1 565 ? 11.505 9.426 -14.977 1.00 96.25 565 ARG A O 1
ATOM 4517 N N . PHE A 1 566 ? 13.389 10.624 -14.670 1.00 95.81 566 PHE A N 1
ATOM 4518 C CA . PHE A 1 566 ? 13.202 10.896 -13.252 1.00 95.81 566 PHE A CA 1
ATOM 4519 C C . PHE A 1 566 ? 12.233 12.060 -13.029 1.00 95.81 566 PHE A C 1
ATOM 4521 O O . PHE A 1 566 ? 12.201 13.025 -13.795 1.00 95.81 566 PHE A O 1
ATOM 4528 N N . TYR A 1 567 ? 11.494 11.978 -11.924 1.00 91.25 567 TYR A N 1
ATOM 4529 C CA . TYR A 1 567 ? 10.714 13.066 -11.345 1.00 91.25 567 TYR A CA 1
ATOM 4530 C C . TYR A 1 567 ? 11.052 13.165 -9.853 1.00 91.25 567 TYR A C 1
ATOM 4532 O O . TYR A 1 567 ? 11.175 12.110 -9.223 1.00 91.25 567 TYR A O 1
ATOM 4540 N N . PRO A 1 568 ? 11.171 14.381 -9.281 1.00 88.44 568 PRO A N 1
ATOM 4541 C CA . PRO A 1 568 ? 11.509 14.564 -7.873 1.00 88.44 568 PRO A CA 1
ATOM 4542 C C . PRO A 1 568 ? 10.614 13.737 -6.944 1.00 88.44 568 PRO A C 1
ATOM 4544 O O . PRO A 1 568 ? 9.389 13.851 -6.968 1.00 88.44 568 PRO A O 1
ATOM 4547 N N . ALA A 1 569 ? 11.245 12.887 -6.134 1.00 84.62 569 ALA A N 1
ATOM 4548 C CA . ALA A 1 569 ? 10.576 11.899 -5.297 1.00 84.62 569 ALA A CA 1
ATOM 4549 C C . ALA A 1 569 ? 11.400 11.565 -4.044 1.00 84.62 569 ALA A C 1
ATOM 4551 O O . ALA A 1 569 ? 12.632 11.646 -4.033 1.00 84.62 569 ALA A O 1
ATOM 4552 N N . TYR A 1 570 ? 10.702 11.143 -2.988 1.00 90.12 570 TYR A N 1
ATOM 4553 C CA . TYR A 1 570 ? 11.265 10.724 -1.704 1.00 90.12 570 TYR A CA 1
ATOM 4554 C C . TYR A 1 570 ? 12.256 11.737 -1.102 1.00 90.12 570 TYR A C 1
ATOM 4556 O O . TYR A 1 570 ? 11.845 12.809 -0.668 1.00 90.12 570 TYR A O 1
ATOM 4564 N N . LYS A 1 571 ? 13.556 11.416 -1.051 1.00 89.25 571 LYS A N 1
ATOM 4565 C CA . LYS A 1 571 ? 14.602 12.269 -0.461 1.00 89.25 571 LYS A CA 1
ATOM 4566 C C . LYS A 1 571 ? 15.298 13.157 -1.497 1.00 89.25 571 LYS A C 1
ATOM 4568 O O . LYS A 1 571 ? 16.098 14.011 -1.123 1.00 89.25 571 LYS A O 1
ATOM 4573 N N . ILE A 1 572 ? 15.009 12.972 -2.785 1.00 90.81 572 ILE A N 1
ATOM 4574 C CA . ILE A 1 572 ? 15.573 13.754 -3.890 1.00 90.81 572 ILE A CA 1
ATOM 4575 C C . ILE A 1 572 ? 14.442 14.580 -4.507 1.00 90.81 572 ILE A C 1
ATOM 4577 O O . ILE A 1 572 ? 13.919 14.283 -5.574 1.00 90.81 572 ILE A O 1
ATOM 4581 N N . THR A 1 573 ? 14.024 15.620 -3.787 1.00 88.19 573 THR A N 1
ATOM 4582 C CA . THR A 1 573 ? 12.963 16.552 -4.214 1.00 88.19 573 THR A CA 1
ATOM 4583 C C . THR A 1 573 ? 13.500 17.872 -4.767 1.00 88.19 573 THR A C 1
ATOM 4585 O O . THR A 1 573 ? 12.751 18.643 -5.352 1.00 88.19 573 THR A O 1
ATOM 4588 N N . HIS A 1 574 ? 14.796 18.133 -4.585 1.00 90.25 574 HIS A N 1
ATOM 4589 C CA . HIS A 1 574 ? 15.457 19.385 -4.961 1.00 90.25 574 HIS A CA 1
ATOM 4590 C C . HIS A 1 574 ? 15.923 19.424 -6.426 1.00 90.25 574 HIS A C 1
ATOM 4592 O O . HIS A 1 574 ? 16.293 20.488 -6.912 1.00 90.25 574 HIS A O 1
ATOM 4598 N N . LEU A 1 575 ? 15.928 18.283 -7.122 1.00 93.00 575 LEU A N 1
ATOM 4599 C CA . LEU A 1 575 ? 16.302 18.196 -8.534 1.00 93.00 575 LEU A CA 1
ATOM 4600 C C . LEU A 1 575 ? 15.071 18.310 -9.442 1.00 93.00 575 LEU A C 1
ATOM 4602 O O . LEU A 1 575 ? 14.005 17.803 -9.082 1.00 93.00 575 LEU A O 1
ATOM 4606 N N . PRO A 1 576 ? 15.199 18.920 -10.634 1.00 93.94 576 PRO A N 1
ATOM 4607 C CA . PRO A 1 576 ? 14.125 18.926 -11.617 1.00 93.94 576 PRO A CA 1
ATOM 4608 C C . PRO A 1 576 ? 13.924 17.529 -12.233 1.00 93.94 576 PRO A C 1
ATOM 4610 O O . PRO A 1 576 ? 14.798 16.664 -12.117 1.00 93.94 576 PRO A O 1
ATOM 4613 N N . PRO A 1 577 ? 12.800 17.296 -12.939 1.00 95.25 577 PRO A N 1
ATOM 4614 C CA . PRO A 1 577 ? 12.678 16.136 -13.811 1.00 95.25 577 PRO A CA 1
ATOM 4615 C C . PRO A 1 577 ? 13.811 16.090 -14.839 1.00 95.25 577 PRO A C 1
ATOM 4617 O O . PRO A 1 577 ? 14.251 17.144 -15.307 1.00 95.25 577 PRO A O 1
ATOM 4620 N N . THR A 1 578 ? 14.236 14.895 -15.254 1.00 97.88 578 THR A N 1
ATOM 4621 C CA . THR A 1 578 ? 15.306 14.761 -16.259 1.00 97.88 578 THR A CA 1
ATOM 4622 C C . THR A 1 578 ? 14.932 15.496 -17.541 1.00 97.88 578 THR A C 1
ATOM 4624 O O . THR A 1 578 ? 13.806 15.314 -18.028 1.00 97.88 578 THR A O 1
ATOM 4627 N N . PRO A 1 579 ? 15.821 16.331 -18.102 1.00 97.94 579 PRO A N 1
ATOM 4628 C CA . PRO A 1 579 ? 15.609 16.890 -19.427 1.00 97.94 579 PRO A CA 1
ATOM 4629 C C . PRO A 1 579 ? 15.477 15.773 -20.466 1.00 97.94 579 PRO A C 1
ATOM 4631 O O . PRO A 1 579 ? 16.205 14.784 -20.417 1.00 97.94 579 PRO A O 1
ATOM 4634 N N . VAL A 1 580 ? 14.549 15.932 -21.413 1.00 97.94 580 VAL A N 1
ATOM 4635 C CA . VAL A 1 580 ? 14.342 14.943 -22.486 1.00 97.94 580 VAL A CA 1
ATOM 4636 C C . VAL A 1 580 ? 15.598 14.818 -23.353 1.00 97.94 580 VAL A C 1
ATOM 4638 O O . VAL A 1 580 ? 16.014 13.705 -23.647 1.00 97.94 580 VAL A O 1
ATOM 4641 N N . GLU A 1 581 ? 16.272 15.936 -23.633 1.00 98.25 581 GLU A N 1
ATOM 4642 C CA . GLU A 1 581 ? 17.535 15.973 -24.384 1.00 98.25 581 GLU A CA 1
ATOM 4643 C C . GLU A 1 581 ? 18.633 15.097 -23.747 1.00 98.25 581 GLU A C 1
ATOM 4645 O O . GLU A 1 581 ? 19.409 14.457 -24.450 1.00 98.25 581 GLU A O 1
ATOM 4650 N N . THR A 1 582 ? 18.695 15.016 -22.411 1.00 98.50 582 THR A N 1
ATOM 4651 C CA . THR A 1 582 ? 19.646 14.134 -21.711 1.00 98.50 582 THR A CA 1
ATOM 4652 C C . THR A 1 582 ? 19.360 12.661 -22.012 1.00 98.50 582 THR A C 1
ATOM 4654 O O . THR A 1 582 ? 20.287 11.887 -22.237 1.00 98.50 582 THR A O 1
ATOM 4657 N N . LEU A 1 583 ? 18.081 12.271 -22.044 1.00 98.69 583 LEU A N 1
ATOM 4658 C CA . LEU A 1 583 ? 17.658 10.902 -22.361 1.00 98.69 583 LEU A CA 1
ATOM 4659 C C . LEU A 1 583 ? 17.908 10.569 -23.838 1.00 98.69 583 LEU A C 1
ATOM 4661 O O . LEU A 1 583 ? 18.316 9.456 -24.156 1.00 98.69 583 LEU A O 1
ATOM 4665 N N . GLU A 1 584 ? 17.694 11.535 -24.734 1.00 98.50 584 GLU A N 1
ATOM 4666 C CA . GLU A 1 584 ? 17.962 11.395 -26.169 1.00 98.50 584 GLU A CA 1
ATOM 4667 C C . GLU A 1 584 ? 19.455 11.185 -26.444 1.00 98.50 584 GLU A C 1
ATOM 4669 O O . GLU A 1 584 ? 19.805 10.240 -27.147 1.00 98.50 584 GLU A O 1
ATOM 4674 N N . LYS A 1 585 ? 20.338 11.953 -25.792 1.00 98.62 585 LYS A N 1
ATOM 4675 C CA . LYS A 1 585 ? 21.797 11.748 -25.867 1.00 98.62 585 LYS A CA 1
ATOM 4676 C C . LYS A 1 585 ? 22.230 10.382 -25.332 1.00 98.62 585 LYS A C 1
ATOM 4678 O O . LYS A 1 585 ? 23.031 9.699 -25.963 1.00 98.62 585 LYS A O 1
ATOM 4683 N N . ALA A 1 586 ? 21.680 9.952 -24.194 1.00 98.69 586 ALA A N 1
ATOM 4684 C CA . ALA A 1 586 ? 21.955 8.621 -23.647 1.00 98.69 586 ALA A CA 1
ATOM 4685 C C . ALA A 1 586 ? 21.536 7.513 -24.631 1.00 98.69 586 ALA A C 1
ATOM 4687 O O . ALA A 1 586 ? 22.268 6.544 -24.847 1.00 98.69 586 ALA A O 1
ATOM 4688 N N . ARG A 1 587 ? 20.378 7.687 -25.282 1.00 98.56 587 ARG A N 1
ATOM 4689 C CA . ARG A 1 587 ? 19.891 6.778 -26.321 1.00 98.56 587 ARG A CA 1
ATOM 4690 C C . ARG A 1 587 ? 20.803 6.744 -27.546 1.00 98.56 587 ARG A C 1
ATOM 4692 O O . ARG A 1 587 ? 21.084 5.655 -28.035 1.00 98.56 587 ARG A O 1
ATOM 4699 N N . GLU A 1 588 ? 21.254 7.895 -28.035 1.00 98.62 588 GLU A N 1
ATOM 4700 C CA . GLU A 1 588 ? 22.206 7.980 -29.152 1.00 98.62 588 GLU A CA 1
ATOM 4701 C C . GLU A 1 588 ? 23.491 7.205 -28.841 1.00 98.62 588 GLU A C 1
ATOM 4703 O O . GLU A 1 588 ? 23.885 6.342 -29.619 1.00 98.62 588 GLU A O 1
ATOM 4708 N N . ILE A 1 589 ? 24.070 7.402 -27.652 1.00 98.75 589 ILE A N 1
ATOM 4709 C CA . ILE A 1 589 ? 25.268 6.674 -27.204 1.00 98.75 589 ILE A CA 1
ATOM 4710 C C . ILE A 1 589 ? 25.048 5.160 -27.209 1.00 98.75 589 ILE A C 1
ATOM 4712 O O . ILE A 1 589 ? 25.901 4.413 -27.686 1.00 98.75 589 ILE A O 1
ATOM 4716 N N . ALA A 1 590 ? 23.918 4.693 -26.683 1.00 98.75 590 ALA A N 1
ATOM 4717 C CA . ALA A 1 590 ? 23.604 3.269 -26.630 1.00 98.75 590 ALA A CA 1
ATOM 4718 C C . ALA A 1 590 ? 23.469 2.643 -28.031 1.00 98.75 590 ALA A C 1
ATOM 4720 O O . ALA A 1 590 ? 23.960 1.534 -28.265 1.00 98.75 590 ALA A O 1
ATOM 4721 N N . LEU A 1 591 ? 22.849 3.363 -28.972 1.00 98.44 591 LEU A N 1
ATOM 4722 C CA . LEU A 1 591 ? 22.749 2.951 -30.374 1.00 98.44 591 LEU A CA 1
ATOM 4723 C C . LEU A 1 591 ? 24.123 2.958 -31.063 1.00 98.44 591 LEU A C 1
ATOM 4725 O O . LEU A 1 591 ? 24.452 1.996 -31.752 1.00 98.44 591 LEU A O 1
ATOM 4729 N N . ASP A 1 592 ? 24.954 3.975 -30.818 1.00 98.50 592 ASP A N 1
ATOM 4730 C CA . ASP A 1 592 ? 26.320 4.077 -31.355 1.00 98.50 592 ASP A CA 1
ATOM 4731 C C . ASP A 1 592 ? 27.236 2.960 -30.840 1.00 98.50 592 ASP A C 1
ATOM 4733 O O . ASP A 1 592 ? 28.067 2.425 -31.577 1.00 98.50 592 ASP A O 1
ATOM 4737 N N . VAL A 1 593 ? 27.074 2.563 -29.573 1.00 98.62 593 VAL A N 1
ATOM 4738 C CA . VAL A 1 593 ? 27.736 1.377 -29.007 1.00 98.62 593 VAL A CA 1
ATOM 4739 C C . VAL A 1 593 ? 27.285 0.104 -29.733 1.00 98.62 593 VAL A C 1
ATOM 4741 O O . VAL A 1 593 ? 28.040 -0.869 -29.802 1.00 98.62 593 VAL A O 1
ATOM 4744 N N . GLY A 1 594 ? 26.095 0.103 -30.333 1.00 98.38 594 GLY A N 1
ATOM 4745 C CA . GLY A 1 594 ? 25.546 -0.989 -31.131 1.00 98.38 594 GLY A CA 1
ATOM 4746 C C . GLY A 1 594 ? 24.518 -1.838 -30.390 1.00 98.38 594 GLY A C 1
ATOM 4747 O O . GLY A 1 594 ? 24.424 -3.029 -30.676 1.00 98.38 594 GLY A O 1
ATOM 4748 N N . LEU A 1 595 ? 23.794 -1.267 -29.422 1.00 98.75 595 LEU A N 1
ATOM 4749 C CA . LEU A 1 595 ? 22.558 -1.869 -28.918 1.00 98.75 595 LEU A CA 1
ATOM 4750 C C . LEU A 1 595 ? 21.434 -1.638 -29.936 1.00 98.75 595 LEU A C 1
ATOM 4752 O O . LEU A 1 595 ? 21.327 -0.563 -30.517 1.00 98.75 595 LEU A O 1
ATOM 4756 N N . HIS A 1 596 ? 20.590 -2.642 -30.160 1.00 98.50 596 HIS A N 1
ATOM 4757 C CA . HIS A 1 596 ? 19.552 -2.594 -31.194 1.00 98.50 596 HIS A CA 1
ATOM 4758 C C . HIS A 1 596 ? 18.245 -1.958 -30.712 1.00 98.50 596 HIS A C 1
ATOM 4760 O O . HIS A 1 596 ? 17.543 -1.308 -31.489 1.00 98.50 596 HIS A O 1
ATOM 4766 N N . TYR A 1 597 ? 17.913 -2.138 -29.432 1.00 98.50 597 TYR A N 1
ATOM 4767 C CA . TYR A 1 597 ? 16.624 -1.747 -28.868 1.00 98.50 597 TYR A CA 1
ATOM 4768 C C . TYR A 1 597 ? 16.832 -0.831 -27.666 1.00 98.50 597 TYR A C 1
ATOM 4770 O O . TYR A 1 597 ? 17.058 -1.285 -26.546 1.00 98.50 597 TYR A O 1
ATOM 4778 N N . VAL A 1 598 ? 16.762 0.477 -27.914 1.00 98.44 598 VAL A N 1
ATOM 4779 C CA . VAL A 1 598 ? 16.949 1.499 -26.881 1.00 98.44 598 VAL A CA 1
ATOM 4780 C C . VAL A 1 598 ? 15.733 2.409 -26.818 1.00 98.44 598 VAL A C 1
ATOM 4782 O O . VAL A 1 598 ? 15.388 3.087 -27.796 1.00 98.44 598 VAL A O 1
ATOM 4785 N N . TYR A 1 599 ? 15.113 2.428 -25.645 1.00 98.25 599 TYR A N 1
ATOM 4786 C CA . TYR A 1 599 ? 13.843 3.078 -25.373 1.00 98.25 599 TYR A CA 1
ATOM 4787 C C . TYR A 1 599 ? 14.010 4.274 -24.438 1.00 98.25 599 TYR A C 1
ATOM 4789 O O . TYR A 1 599 ? 14.884 4.291 -23.569 1.00 98.25 599 TYR A O 1
ATOM 4797 N N . ILE A 1 600 ? 13.129 5.264 -24.580 1.00 97.50 600 ILE A N 1
ATOM 4798 C CA . ILE A 1 600 ? 12.987 6.351 -23.604 1.00 97.50 600 ILE A CA 1
ATOM 4799 C C . ILE A 1 600 ? 11.666 6.157 -22.869 1.00 97.50 600 ILE A C 1
ATOM 4801 O O . ILE A 1 600 ? 10.607 6.145 -23.486 1.00 97.50 600 ILE A O 1
ATOM 4805 N N . GLY A 1 601 ? 11.739 5.986 -21.550 1.00 92.31 601 GLY A N 1
ATOM 4806 C CA . GLY A 1 601 ? 10.575 5.790 -20.687 1.00 92.31 601 GLY A CA 1
ATOM 4807 C C . GLY A 1 601 ? 10.104 7.085 -20.025 1.00 92.31 601 GLY A C 1
ATOM 4808 O O . GLY A 1 601 ? 10.886 8.016 -19.821 1.00 92.31 601 GLY A O 1
ATOM 4809 N N . ASN A 1 602 ? 8.831 7.119 -19.617 1.00 89.94 602 ASN A N 1
ATOM 4810 C CA . ASN A 1 602 ? 8.205 8.249 -18.916 1.00 89.94 602 ASN A CA 1
ATOM 4811 C C . ASN A 1 602 ? 8.196 9.572 -19.718 1.00 89.94 602 ASN A C 1
ATOM 4813 O O . ASN A 1 602 ? 8.209 10.662 -19.137 1.00 89.94 602 ASN A O 1
ATOM 4817 N N . VAL A 1 603 ? 8.147 9.494 -21.053 1.00 91.50 603 VAL A N 1
ATOM 4818 C CA . VAL A 1 603 ? 7.989 10.654 -21.948 1.00 91.50 603 VAL A CA 1
ATOM 4819 C C . VAL A 1 603 ? 6.918 10.335 -23.000 1.00 91.50 603 VAL A C 1
ATOM 4821 O O . VAL A 1 603 ? 7.261 10.074 -24.153 1.00 91.50 603 VAL A O 1
ATOM 4824 N N . PRO A 1 604 ? 5.620 10.357 -22.623 1.00 87.88 604 PRO A N 1
ATOM 4825 C CA . PRO A 1 604 ? 4.544 9.929 -23.510 1.00 87.88 604 PRO A CA 1
ATOM 4826 C C . PRO A 1 604 ? 4.566 10.658 -24.854 1.00 87.88 604 PRO A C 1
ATOM 4828 O O . PRO A 1 604 ? 4.568 11.890 -24.900 1.00 87.88 604 PRO A O 1
ATOM 4831 N N . GLY A 1 605 ? 4.547 9.887 -25.942 1.00 88.00 605 GLY A N 1
ATOM 4832 C CA . GLY A 1 605 ? 4.556 10.412 -27.308 1.00 88.00 605 GLY A CA 1
ATOM 4833 C C . GLY A 1 605 ? 5.953 10.644 -27.886 1.00 88.00 605 GLY A C 1
ATOM 4834 O O . GLY A 1 605 ? 6.063 11.090 -29.028 1.00 88.00 605 GLY A O 1
ATOM 4835 N N . ASN A 1 606 ? 7.021 10.326 -27.145 1.00 93.06 606 ASN A N 1
ATOM 4836 C CA . ASN A 1 606 ? 8.363 10.303 -27.712 1.00 93.06 606 ASN A CA 1
ATOM 4837 C C . ASN A 1 606 ? 8.487 9.134 -28.722 1.00 93.06 606 ASN A C 1
ATOM 4839 O O . ASN A 1 606 ? 8.131 8.000 -28.388 1.00 93.06 606 ASN A O 1
ATOM 4843 N N . PRO A 1 607 ? 9.023 9.351 -29.940 1.00 94.69 607 PRO A N 1
ATOM 4844 C CA . PRO A 1 607 ? 9.201 8.284 -30.930 1.00 94.69 607 PRO A CA 1
ATOM 4845 C C . PRO A 1 607 ? 10.074 7.113 -30.462 1.00 94.69 607 PRO A C 1
ATOM 4847 O O . PRO A 1 607 ? 9.973 6.022 -31.025 1.00 94.69 607 PRO A O 1
ATOM 4850 N N . ALA A 1 608 ? 10.922 7.317 -29.450 1.00 96.38 608 ALA A N 1
ATOM 4851 C CA . ALA A 1 608 ? 11.741 6.284 -28.826 1.00 96.38 608 ALA A CA 1
ATOM 4852 C C . ALA A 1 608 ? 10.959 5.354 -27.875 1.00 96.38 608 ALA A C 1
ATOM 4854 O O . ALA A 1 608 ? 11.555 4.443 -27.317 1.00 96.38 608 ALA A O 1
ATOM 4855 N N . GLU A 1 609 ? 9.644 5.531 -27.696 1.00 94.25 609 GLU A N 1
ATOM 4856 C CA . GLU A 1 609 ? 8.770 4.534 -27.043 1.00 94.25 609 GLU A CA 1
ATOM 4857 C C . GLU A 1 609 ? 8.396 3.378 -28.001 1.00 94.25 609 GLU A C 1
ATOM 4859 O O . GLU A 1 609 ? 7.808 2.367 -27.605 1.00 94.25 609 GLU A O 1
ATOM 4864 N N . HIS A 1 610 ? 8.678 3.530 -29.297 1.00 96.81 610 HIS A N 1
ATOM 4865 C CA . HIS A 1 610 ? 8.287 2.579 -30.334 1.00 96.81 610 HIS A CA 1
ATOM 4866 C C . HIS A 1 610 ? 9.368 1.526 -30.587 1.00 96.81 610 HIS A C 1
ATOM 4868 O O . HIS A 1 610 ? 10.563 1.793 -30.478 1.00 96.81 610 HIS A O 1
ATOM 4874 N N . THR A 1 611 ? 8.946 0.335 -31.007 1.00 97.56 611 THR A N 1
ATOM 4875 C CA . THR A 1 611 ? 9.858 -0.719 -31.464 1.00 97.56 611 THR A CA 1
ATOM 4876 C C . THR A 1 611 ? 10.057 -0.596 -32.972 1.00 97.56 611 THR A C 1
ATOM 4878 O O . THR A 1 611 ? 9.088 -0.653 -33.737 1.00 97.56 611 THR A O 1
ATOM 4881 N N . TYR A 1 612 ? 11.310 -0.471 -33.406 1.00 98.00 612 TYR A N 1
ATOM 4882 C CA . TYR A 1 612 ? 11.705 -0.447 -34.816 1.00 98.00 612 TYR A CA 1
ATOM 4883 C C . TYR A 1 612 ? 12.510 -1.697 -35.167 1.00 98.00 612 TYR A C 1
ATOM 4885 O O . TYR A 1 612 ? 13.175 -2.282 -34.317 1.00 98.00 612 TYR A O 1
ATOM 4893 N N . CYS A 1 613 ? 12.456 -2.112 -36.431 1.00 98.12 613 CYS A N 1
ATOM 4894 C CA . CYS A 1 613 ? 13.307 -3.183 -36.932 1.00 98.12 613 CYS A CA 1
ATOM 4895 C C . CYS A 1 613 ? 14.770 -2.709 -36.970 1.00 98.12 613 CYS A C 1
ATOM 4897 O O . CYS A 1 613 ? 15.033 -1.709 -37.643 1.00 98.12 613 CYS A O 1
ATOM 4899 N N . PRO A 1 614 ? 15.726 -3.426 -36.352 1.00 96.94 614 PRO A N 1
ATOM 4900 C CA . PRO A 1 614 ? 17.121 -2.983 -36.308 1.00 96.94 614 PRO A CA 1
ATOM 4901 C C . PRO A 1 614 ? 17.812 -3.048 -37.676 1.00 96.94 614 PRO A C 1
ATOM 4903 O O . PRO A 1 614 ? 18.782 -2.342 -37.914 1.00 96.94 614 PRO A O 1
ATOM 4906 N N . ASN A 1 615 ? 17.297 -3.872 -38.592 1.00 97.38 615 ASN A N 1
ATOM 4907 C CA . ASN A 1 615 ? 17.876 -4.074 -39.917 1.00 97.38 615 ASN A CA 1
ATOM 4908 C C . ASN A 1 615 ? 17.374 -3.039 -40.946 1.00 97.38 615 ASN A C 1
ATOM 4910 O O . ASN A 1 615 ? 18.165 -2.410 -41.638 1.00 97.38 615 ASN A O 1
ATOM 4914 N N . CYS A 1 616 ? 16.054 -2.825 -41.042 1.00 97.31 616 CYS A N 1
ATOM 4915 C CA . CYS A 1 616 ? 15.468 -1.940 -42.066 1.00 97.31 616 CYS A CA 1
ATOM 4916 C C . CYS A 1 616 ? 14.826 -0.650 -41.528 1.00 97.31 616 CYS A C 1
ATOM 4918 O O . CYS A 1 616 ? 14.265 0.116 -42.308 1.00 97.31 616 CYS A O 1
ATOM 4920 N N . GLY A 1 617 ? 14.829 -0.424 -40.211 1.00 96.81 617 GLY A N 1
ATOM 4921 C CA . GLY A 1 617 ? 14.268 0.779 -39.582 1.00 96.81 617 GLY A CA 1
ATOM 4922 C C . GLY A 1 617 ? 12.738 0.879 -39.593 1.00 96.81 617 GLY A C 1
ATOM 4923 O O . GLY A 1 617 ? 12.183 1.869 -39.120 1.00 96.81 617 GLY A O 1
ATOM 4924 N N . LYS A 1 618 ? 12.017 -0.123 -40.116 1.00 97.88 618 LYS A N 1
ATOM 4925 C CA . LYS A 1 618 ? 10.547 -0.098 -40.161 1.00 97.88 618 LYS A CA 1
ATOM 4926 C C . LYS A 1 618 ? 9.946 -0.052 -38.755 1.00 97.88 618 LYS A C 1
ATOM 4928 O O . LYS A 1 618 ? 10.353 -0.824 -37.891 1.00 97.88 618 LYS A O 1
ATOM 4933 N N . LEU A 1 619 ? 8.930 0.791 -38.559 1.00 97.69 619 LEU A N 1
ATOM 4934 C CA . LEU A 1 619 ? 8.111 0.823 -37.345 1.00 97.69 619 LEU A CA 1
ATOM 4935 C C . LEU A 1 619 ? 7.334 -0.494 -37.185 1.00 97.69 619 LEU A C 1
ATOM 4937 O O . LEU A 1 619 ? 6.477 -0.829 -38.011 1.00 97.69 619 LEU A O 1
ATOM 4941 N N . LEU A 1 620 ? 7.634 -1.232 -36.118 1.00 97.88 620 LEU A N 1
ATOM 4942 C CA . LEU A 1 620 ? 7.027 -2.528 -35.819 1.00 97.88 620 LEU A CA 1
ATOM 4943 C C . LEU A 1 620 ? 5.913 -2.396 -34.790 1.00 97.88 620 LEU A C 1
ATOM 4945 O O . LEU A 1 620 ? 4.807 -2.857 -35.043 1.00 97.88 620 LEU A O 1
ATOM 4949 N N . ILE A 1 621 ? 6.181 -1.744 -33.660 1.00 97.38 621 ILE A N 1
ATOM 4950 C CA . ILE A 1 621 ? 5.183 -1.544 -32.606 1.00 97.38 621 ILE A CA 1
ATOM 4951 C C . ILE A 1 621 ? 5.158 -0.073 -32.235 1.00 97.38 621 ILE A C 1
ATOM 4953 O O . ILE A 1 621 ? 6.173 0.485 -31.820 1.00 97.38 621 ILE A O 1
ATOM 4957 N N . GLN A 1 622 ? 3.991 0.543 -32.374 1.00 96.44 622 GLN A N 1
ATOM 4958 C CA . GLN A 1 622 ? 3.770 1.938 -32.028 1.00 96.44 622 GLN A CA 1
ATOM 4959 C C . GLN A 1 622 ? 3.091 2.042 -30.665 1.00 96.44 622 GLN A C 1
ATOM 4961 O O . GLN A 1 622 ? 2.085 1.373 -30.410 1.00 96.44 622 GLN A O 1
ATOM 4966 N N . ARG A 1 623 ? 3.620 2.918 -29.808 1.00 93.50 623 ARG A N 1
ATOM 4967 C CA . ARG A 1 623 ? 3.124 3.149 -28.446 1.00 93.50 623 ARG A CA 1
ATOM 4968 C C . ARG A 1 623 ? 2.883 4.627 -28.185 1.00 93.50 623 ARG A C 1
ATOM 4970 O O . ARG A 1 623 ? 3.565 5.465 -28.758 1.00 93.50 623 ARG A O 1
ATOM 4977 N N . VAL A 1 624 ? 1.929 4.938 -27.318 1.00 89.88 624 VAL A N 1
ATOM 4978 C CA . VAL A 1 624 ? 1.779 6.275 -26.729 1.00 89.88 624 VAL A CA 1
ATOM 4979 C C . VAL A 1 624 ? 1.597 6.085 -25.231 1.00 89.88 624 VAL A C 1
ATOM 4981 O O . VAL A 1 624 ? 0.532 5.651 -24.781 1.00 89.88 624 VAL A O 1
ATOM 4984 N N . GLY A 1 625 ? 2.655 6.344 -24.457 1.00 88.75 625 GLY A N 1
ATOM 4985 C CA . GLY A 1 625 ? 2.691 5.961 -23.047 1.00 88.75 625 GLY A CA 1
ATOM 4986 C C . GLY A 1 625 ? 2.475 4.452 -22.887 1.00 88.75 625 GLY A C 1
ATOM 4987 O O . GLY A 1 625 ? 3.212 3.650 -23.451 1.00 88.75 625 GLY A O 1
ATOM 4988 N N . PHE A 1 626 ? 1.431 4.052 -22.154 1.00 89.38 626 PHE A N 1
ATOM 4989 C CA . PHE A 1 626 ? 1.150 2.636 -21.870 1.00 89.38 626 PHE A CA 1
ATOM 4990 C C . PHE A 1 626 ? 0.237 1.937 -22.887 1.00 89.38 626 PHE A C 1
ATOM 4992 O O . PHE A 1 626 ? -0.200 0.817 -22.641 1.00 89.38 626 PHE A O 1
ATOM 4999 N N . PHE A 1 627 ? -0.103 2.592 -23.998 1.00 90.69 627 PHE A N 1
ATOM 5000 C CA . PHE A 1 627 ? -1.029 2.041 -24.986 1.00 90.69 627 PHE A CA 1
ATOM 5001 C C . PHE A 1 627 ? -0.302 1.661 -26.269 1.00 90.69 627 PHE A C 1
ATOM 5003 O O . PHE A 1 627 ? 0.361 2.501 -26.881 1.00 90.69 627 PHE A O 1
ATOM 5010 N N . VAL A 1 628 ? -0.491 0.421 -26.718 1.00 93.19 628 VAL A N 1
ATOM 5011 C CA . VAL A 1 628 ? -0.099 -0.017 -28.062 1.00 93.19 628 VAL A CA 1
ATOM 5012 C C . VAL A 1 628 ? -1.170 0.424 -29.049 1.00 93.19 628 VAL A C 1
ATOM 5014 O O . VAL A 1 628 ? -2.331 0.039 -28.934 1.00 93.19 628 VAL A O 1
ATOM 5017 N N . THR A 1 629 ? -0.778 1.239 -30.023 1.00 93.44 629 THR A N 1
ATOM 5018 C CA . THR A 1 629 ? -1.681 1.746 -31.070 1.00 93.44 629 THR A CA 1
ATOM 5019 C C . THR A 1 629 ? -1.595 0.918 -32.344 1.00 93.44 629 THR A C 1
ATOM 5021 O O . THR A 1 629 ? -2.595 0.757 -33.037 1.00 93.44 629 THR A O 1
ATOM 5024 N N . THR A 1 630 ? -0.421 0.349 -32.624 1.00 94.38 630 THR A N 1
ATOM 5025 C CA . THR A 1 630 ? -0.181 -0.498 -33.794 1.00 94.38 630 THR A CA 1
ATOM 5026 C C . THR A 1 630 ? 0.810 -1.602 -33.439 1.00 94.38 630 THR A C 1
ATOM 5028 O O . THR A 1 630 ? 1.839 -1.319 -32.826 1.00 94.38 630 THR A O 1
ATOM 5031 N N . ASN A 1 631 ? 0.541 -2.837 -33.868 1.00 95.50 631 ASN A N 1
ATOM 5032 C CA . ASN A 1 631 ? 1.493 -3.947 -33.835 1.00 95.50 631 ASN A CA 1
ATOM 5033 C C . ASN A 1 631 ? 1.562 -4.601 -35.226 1.00 95.50 631 ASN A C 1
ATOM 5035 O O . ASN A 1 631 ? 0.621 -5.261 -35.657 1.00 95.50 631 ASN A O 1
ATOM 5039 N N . ASN A 1 632 ? 2.673 -4.377 -35.925 1.00 95.88 632 ASN A N 1
ATOM 5040 C CA . ASN A 1 632 ? 2.944 -4.845 -37.285 1.00 95.88 632 ASN A CA 1
ATOM 5041 C C . ASN A 1 632 ? 3.842 -6.092 -37.321 1.00 95.88 632 ASN A C 1
ATOM 5043 O O . ASN A 1 632 ? 4.283 -6.476 -38.407 1.00 95.88 632 ASN A O 1
ATOM 5047 N N . LEU A 1 633 ? 4.189 -6.689 -36.177 1.00 94.75 633 LEU A N 1
ATOM 5048 C CA . LEU A 1 633 ? 4.992 -7.910 -36.171 1.00 94.75 633 LEU A CA 1
ATOM 5049 C C . LEU A 1 633 ? 4.233 -9.049 -36.853 1.00 94.75 633 LEU A C 1
ATOM 5051 O O . LEU A 1 633 ? 3.061 -9.296 -36.568 1.00 94.75 633 LEU A O 1
ATOM 5055 N N . ASN A 1 634 ? 4.924 -9.767 -37.736 1.00 93.31 634 ASN A N 1
ATOM 5056 C CA . ASN A 1 634 ? 4.445 -11.048 -38.227 1.00 93.31 634 ASN A CA 1
ATOM 5057 C C . ASN A 1 634 ? 5.054 -12.141 -37.352 1.00 93.31 634 ASN A C 1
ATOM 5059 O O . ASN A 1 634 ? 6.200 -12.535 -37.566 1.00 93.31 634 ASN A O 1
ATOM 5063 N N . GLU A 1 635 ? 4.301 -12.575 -36.344 1.00 92.31 635 GLU A N 1
ATOM 5064 C CA . GLU A 1 635 ? 4.799 -13.432 -35.263 1.00 92.31 635 GLU A CA 1
ATOM 5065 C C . GLU A 1 635 ? 5.982 -12.782 -34.530 1.00 92.31 635 GLU A C 1
ATOM 5067 O O . GLU A 1 635 ? 5.785 -11.813 -33.805 1.00 92.31 635 GLU A O 1
ATOM 5072 N N . ASP A 1 636 ? 7.198 -13.282 -34.737 1.00 95.62 636 ASP A N 1
ATOM 5073 C CA . ASP A 1 636 ? 8.443 -12.772 -34.169 1.00 95.62 636 ASP A CA 1
ATOM 5074 C C . ASP A 1 636 ? 9.333 -12.093 -35.224 1.00 95.62 636 ASP A C 1
ATOM 5076 O O . ASP A 1 636 ? 10.541 -11.967 -35.028 1.00 95.62 636 ASP A O 1
ATOM 5080 N N . ARG A 1 637 ? 8.774 -11.673 -36.371 1.00 97.62 637 ARG A N 1
ATOM 5081 C CA . ARG A 1 637 ? 9.548 -11.135 -37.502 1.00 97.62 637 ARG A CA 1
ATOM 5082 C C . ARG A 1 637 ? 9.060 -9.796 -38.025 1.00 97.62 637 ARG A C 1
ATOM 5084 O O . ARG A 1 637 ? 7.867 -9.490 -38.065 1.00 97.62 637 ARG A O 1
ATOM 5091 N N . CYS A 1 638 ? 10.012 -9.020 -38.538 1.00 97.94 638 CYS A N 1
ATOM 5092 C CA . CYS A 1 638 ? 9.733 -7.833 -39.329 1.00 97.94 638 CYS A CA 1
ATOM 5093 C C . CYS A 1 638 ? 9.047 -8.228 -40.650 1.00 97.94 638 CYS A C 1
ATOM 5095 O O . CYS A 1 638 ? 9.638 -8.961 -41.448 1.00 97.94 638 CYS A O 1
ATOM 5097 N N . PRO A 1 639 ? 7.863 -7.679 -40.968 1.00 97.25 639 PRO A N 1
ATOM 5098 C CA . PRO A 1 639 ? 7.140 -8.026 -42.193 1.00 97.25 639 PRO A CA 1
ATOM 5099 C C . PRO A 1 639 ? 7.802 -7.486 -43.472 1.00 97.25 639 PRO A C 1
ATOM 5101 O O . PRO A 1 639 ? 7.365 -7.817 -44.566 1.00 97.25 639 PRO A O 1
ATOM 5104 N N . SER A 1 640 ? 8.802 -6.602 -43.361 1.00 97.44 640 SER A N 1
ATOM 5105 C CA . SER A 1 640 ? 9.433 -5.953 -44.520 1.00 97.44 640 SER A CA 1
ATOM 5106 C C . SER A 1 640 ? 10.724 -6.614 -44.976 1.00 97.44 640 SER A C 1
ATOM 5108 O O . SER A 1 640 ? 10.985 -6.646 -46.171 1.00 97.44 640 SER A O 1
ATOM 5110 N N . CYS A 1 641 ? 11.545 -7.093 -44.040 1.00 97.94 641 CYS A N 1
ATOM 5111 C CA . CYS A 1 641 ? 12.845 -7.694 -44.349 1.00 97.94 641 CYS A CA 1
ATOM 5112 C C . CYS A 1 641 ? 13.030 -9.098 -43.754 1.00 97.94 641 CYS A C 1
ATOM 5114 O O . CYS A 1 641 ? 14.059 -9.717 -43.991 1.00 97.94 641 CYS A O 1
ATOM 5116 N N . GLY A 1 642 ? 12.060 -9.612 -42.985 1.00 97.62 642 GLY A N 1
ATOM 5117 C CA . GLY A 1 642 ? 12.119 -10.949 -42.385 1.00 97.62 642 GLY A CA 1
ATOM 5118 C C . GLY A 1 642 ? 13.008 -11.074 -41.143 1.00 97.62 642 GLY A C 1
ATOM 5119 O O . GLY A 1 642 ? 13.101 -12.174 -40.589 1.00 97.62 642 GLY A O 1
ATOM 5120 N N . GLU A 1 643 ? 13.626 -9.972 -40.698 1.00 98.00 643 GLU A N 1
ATOM 5121 C CA . GLU A 1 643 ? 14.470 -9.915 -39.497 1.00 98.00 643 GLU A CA 1
ATOM 5122 C C . GLU A 1 643 ? 13.740 -10.485 -38.283 1.00 98.00 643 GLU A C 1
ATOM 5124 O O . GLU A 1 643 ? 12.579 -10.133 -38.055 1.00 98.00 643 GLU A O 1
ATOM 5129 N N . LYS A 1 644 ? 14.409 -11.346 -37.513 1.00 97.56 644 LYS A N 1
ATOM 5130 C CA . LYS A 1 644 ? 13.829 -11.908 -36.291 1.00 97.56 644 LYS A CA 1
ATOM 5131 C C . LYS A 1 644 ? 13.974 -10.889 -35.166 1.00 97.56 644 LYS A C 1
ATOM 5133 O O . LYS A 1 644 ? 15.065 -10.400 -34.906 1.00 97.56 644 LYS A O 1
ATOM 5138 N N . ILE A 1 645 ? 12.875 -10.586 -34.493 1.00 98.06 645 ILE A N 1
ATOM 5139 C CA . ILE A 1 645 ? 12.826 -9.629 -33.396 1.00 98.06 645 ILE A CA 1
ATOM 5140 C C . ILE A 1 645 ? 12.806 -10.429 -32.086 1.00 98.06 645 ILE A C 1
ATOM 5142 O O . ILE A 1 645 ? 11.870 -11.198 -31.854 1.00 98.06 645 ILE A O 1
ATOM 5146 N N . PRO A 1 646 ? 13.839 -10.308 -31.241 1.00 97.31 646 PRO A N 1
ATOM 5147 C CA . PRO A 1 646 ? 13.963 -11.087 -30.016 1.00 97.31 646 PRO A CA 1
ATOM 5148 C C . PRO A 1 646 ? 12.893 -10.648 -29.008 1.00 97.31 646 PRO A C 1
ATOM 5150 O O . PRO A 1 646 ? 12.585 -9.462 -28.926 1.00 97.31 646 PRO A O 1
ATOM 5153 N N . GLY A 1 647 ? 12.292 -11.592 -28.283 1.00 96.94 647 GLY A N 1
ATOM 5154 C CA . GLY A 1 647 ? 11.216 -11.321 -27.326 1.00 96.94 647 GLY A CA 1
ATOM 5155 C C . GLY A 1 647 ? 10.240 -12.486 -27.160 1.00 96.94 647 GLY A C 1
ATOM 5156 O O . GLY A 1 647 ? 10.376 -13.531 -27.800 1.00 96.94 647 GLY A O 1
ATOM 5157 N N . ILE A 1 648 ? 9.231 -12.287 -26.312 1.00 96.56 648 ILE A N 1
ATOM 5158 C CA . ILE A 1 648 ? 8.130 -13.222 -26.044 1.00 96.56 648 ILE A CA 1
ATOM 5159 C C . ILE A 1 648 ? 6.842 -12.659 -26.660 1.00 96.56 648 ILE A C 1
ATOM 5161 O O . ILE A 1 648 ? 6.115 -11.881 -26.045 1.00 96.56 648 ILE A O 1
ATOM 5165 N N . TRP A 1 649 ? 6.544 -13.036 -27.900 1.00 94.62 649 TRP A N 1
ATOM 5166 C CA . TRP A 1 649 ? 5.449 -12.425 -28.670 1.00 94.62 649 TRP A CA 1
ATOM 5167 C C . TRP A 1 649 ? 4.118 -13.190 -28.627 1.00 94.62 649 TRP A C 1
ATOM 5169 O O . TRP A 1 649 ? 3.120 -12.675 -29.132 1.00 94.62 649 TRP A O 1
ATOM 5179 N N . LYS A 1 650 ? 4.088 -14.401 -28.055 1.00 81.38 650 LYS A N 1
ATOM 5180 C CA . LYS A 1 650 ? 2.903 -15.269 -27.963 1.00 81.38 650 LYS A CA 1
ATOM 5181 C C . LYS A 1 650 ? 2.852 -16.032 -26.646 1.00 81.38 650 LYS A C 1
ATOM 5183 O O . LYS A 1 650 ? 3.940 -16.363 -26.118 1.00 81.38 650 LYS A O 1
#

pLDDT: mean 92.75, std 11.8, range [33.5, 98.88]

Organism: NCBI:txid412755

Secondary structure (DSSP, 8-state):
--SSHHHHHHHHHHHHHHHHHHTTT-----------SEE--SSBTTTB-SSHHHHHHHHHHHHHTSPPP--SEEEEEEEE--S-HHHHHHHHHHHHGGGTT---SEEEEEEE-SS---SSEEE---SEEEETTEEEEB-HHHHHHHHHH-TTEE--HHHHHS--TTGGGHHHHHHH-SS-EEEEEEESS--HHHHHHHHHHHHHHHTT----EEEEEE----EEE-HHHHHHHHHHHHHHHHT--HHHHHHHHHTT----TTHHHHHHHHHHHHHTT--EEEEEEEEEHHHHHS--SSEEEEEEEEEEEEPP--B-EE-SSEEE-SSSEEEE-SSTT--EEETT-B-TTSSEEEETTEEEESBTT--SEEEEEEGGGTT-SSBSTT-EEEEEE-S--SS--TT-TTHHHHSS-TTSS------HHHHHHHHHHTT-SEEEE-SS-GGGGHHHHHHHHHHHHHTT-EEEEEE-----HHHHHHHHTT-SEEEEE---SSHHHIIIIISS-SHHHHHHHHHHHHTT-EEEEEEEE-TTTS--HHHHHHHHHHHHHHT-TTS-EEEEEP--BTTB-SSPPPPHHHHHHHHHHHHHHT-S-EEEES-TT-GGGSEE-TTT--EEEEEETTEEEEE--BTTB-TTT--B--SB--

InterPro domains:
  IPR002737 MEMO1 family [MF_00055] (37-308)
  IPR002737 MEMO1 family [PF01875] (41-305)
  IPR002737 MEMO1 family [cd07361] (40-307)
  IPR007197 Radical SAM [PF04055] (393-545)
  IPR007197 Radical SAM [PS51918] (382-596)
  IPR007197 Radical SAM [SFLDS00029] (316-650)
  IPR013785 Aldolase-type TIM barrel [G3DSA:3.20.20.70] (375-598)
  IPR027596 AmmeMemoRadiSam system radical SAM enzyme [SFLDG01101] (316-650)
  IPR027596 AmmeMemoRadiSam system radical SAM enzyme [TIGR04337] (321-649)
  IPR034457 Organic radical-activating enzymes [PTHR30352] (330-609)
  IPR058240 Radical SAM superfamily [SSF102114] (362-626)